Protein AF-A0A7X2ZBM2-F1 (afdb_monomer_lite)

InterPro domains:
  IPR003675 CAAX prenyl protease 2/Lysostaphin resistance protein A-like domain [PF02517] (209-298)

Foldseek 3Di:
DDDDWDWDPPDDDPDADFDDWDDDPPQWIWTDGPPQFKIFIARNVPRDTPTITGGGDPPVPVVCVVVVVVVVPPPPPPLPDQPDALVVLLVVLLVQLVVLVVVVVVVCVVVVNVVVCQAPLLVVLVCLQVSLVSLLVSSQVSCCPRVVAHLVLLFADDDPLLVVLLVVLLVLLQVLLQVLLVVCVVPCVVQAKDFQCVLVVPPVLVVSLVSSLNSQLSN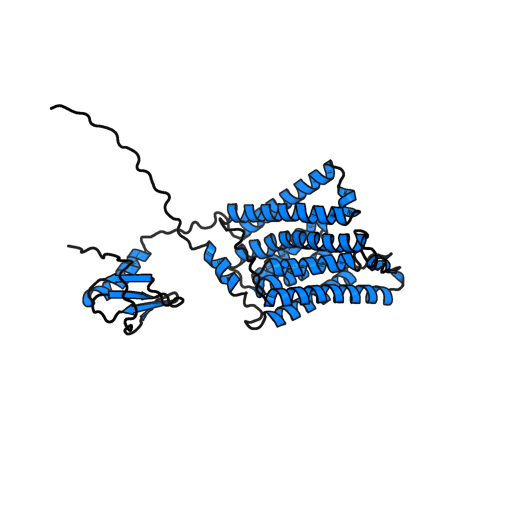LLSLCCSLSRRQCLSVVVDQLVVSLQVSLQVQLVSCCVPPNPDPLSSLLSSLLSNQLNQLCQQRVHSSSSSSSRSSNVSSNCQDEPCSHVNHRMYTPHDDDSVSVSVSSVSSSVVSLVSSCVSGCPVHSRHGDPSVVCSSPVSRDDDDDDPDDPDDDDDDDDDDDD

pLDDT: mean 78.88, std 23.7, range [28.03, 98.56]

Organism: NCBI:txid44253

Secondary structure (DSSP, 8-state):
--PPPPB-TT---TTPPP-S-EEETTTEEEEE-SSTTEEEEEETTTTEEEEEEE--GGGHHHHHHHHHHHHHHH--------SS-HHHHHHHHHHHHHHHHHHHHHHHHHTT-HHHHHH-HHHHHHHHHHHHHHHHHHHHHHHHHHS---GGGTT----HHHHHHHHHHHHHHHHHHHHHHHHHHHH-GGG-EEE-GGGGG-HHHHHHHHHHHHHHHHHHHHHHIIIIIIIHHHHTTS-HHHHHHHHHHHHHHTTHHHH-S-HHHHHHHHHHHHHHHHHHHHH--HHHHHHHHHHHHHHHHHHT-GGGS--SEEESSPPPHHHHHHHHHHHHHHHHHHHHHHHGGG-SSPPPHHHHHHHHHTT-PPPPPPP--PPPPP-------

Structure (mmCIF, N/CA/C/O backbone):
data_AF-A0A7X2ZBM2-F1
#
_entry.id   AF-A0A7X2ZBM2-F1
#
loop_
_atom_site.group_PDB
_atom_site.id
_atom_site.type_symbol
_atom_site.label_atom_id
_atom_site.label_alt_id
_atom_site.label_comp_id
_atom_site.label_asym_id
_atom_site.label_entity_id
_atom_site.label_seq_id
_atom_site.pdbx_PDB_ins_code
_atom_site.Cartn_x
_atom_site.Cartn_y
_atom_site.Cartn_z
_atom_site.occupancy
_atom_site.B_iso_or_equiv
_atom_site.auth_seq_id
_atom_site.auth_comp_id
_atom_site.auth_asym_id
_atom_site.auth_atom_id
_atom_site.pdbx_PDB_model_num
ATOM 1 N N . MET A 1 1 ? -42.590 14.919 53.624 1.00 29.39 1 MET A N 1
ATOM 2 C CA . MET A 1 1 ? -41.537 15.825 53.104 1.00 29.39 1 MET A CA 1
ATOM 3 C C . MET A 1 1 ? -40.358 15.016 52.558 1.00 29.39 1 MET A C 1
ATOM 5 O O . MET A 1 1 ? -39.587 14.473 53.340 1.00 29.39 1 MET A O 1
ATOM 9 N N . LYS A 1 2 ? -40.224 14.884 51.230 1.00 28.22 2 LYS A N 1
ATOM 10 C CA . LYS A 1 2 ? -39.046 14.269 50.588 1.00 28.22 2 LYS A CA 1
ATOM 11 C C . LYS A 1 2 ? -37.938 15.328 50.515 1.00 28.22 2 LYS A C 1
ATOM 13 O O . LYS A 1 2 ? -38.064 16.277 49.750 1.00 28.22 2 LYS A O 1
ATOM 18 N N . ARG A 1 3 ? -36.884 15.216 51.332 1.00 29.12 3 ARG A N 1
ATOM 19 C CA . ARG A 1 3 ? -35.696 16.080 51.197 1.00 29.12 3 ARG A CA 1
ATOM 20 C C . ARG A 1 3 ? -34.907 15.636 49.965 1.00 29.12 3 ARG A C 1
ATOM 22 O O . ARG A 1 3 ? -34.497 14.482 49.885 1.00 29.12 3 ARG A O 1
ATOM 29 N N . ALA A 1 4 ? -34.740 16.549 49.011 1.00 30.52 4 ALA A N 1
ATOM 30 C CA . ALA A 1 4 ? -33.960 16.339 47.800 1.00 30.52 4 ALA A CA 1
ATOM 31 C C . ALA A 1 4 ? -32.490 16.047 48.145 1.00 30.52 4 ALA A C 1
ATOM 33 O O . ALA A 1 4 ? -31.873 16.753 48.945 1.00 30.52 4 ALA A O 1
ATOM 34 N N . VAL A 1 5 ? -31.938 14.999 47.535 1.00 33.88 5 VAL A N 1
ATOM 35 C CA . VAL A 1 5 ? -30.508 14.679 47.590 1.00 33.88 5 VAL A CA 1
ATOM 36 C C . VAL A 1 5 ? -29.782 15.719 46.738 1.00 33.88 5 VAL A C 1
ATOM 38 O O . VAL A 1 5 ? -30.063 15.852 45.549 1.00 33.88 5 VAL A O 1
ATOM 41 N N . ARG A 1 6 ? -28.876 16.491 47.345 1.00 32.78 6 ARG A N 1
ATOM 42 C CA . ARG A 1 6 ? -28.097 17.524 46.650 1.00 32.78 6 ARG A CA 1
ATOM 43 C C . ARG A 1 6 ? -26.760 16.922 46.217 1.00 32.78 6 ARG A C 1
ATOM 45 O O . ARG A 1 6 ? -25.977 16.505 47.065 1.00 32.78 6 ARG A O 1
ATOM 52 N N . LEU A 1 7 ? -26.512 16.863 44.910 1.00 34.03 7 LEU A N 1
ATOM 53 C CA . LEU A 1 7 ? -25.198 16.530 44.355 1.00 34.03 7 LEU A CA 1
ATOM 54 C C . LEU A 1 7 ? -24.295 17.759 44.509 1.00 34.03 7 LEU A C 1
ATOM 56 O O . LEU A 1 7 ? -24.670 18.844 44.070 1.00 34.03 7 LEU A O 1
ATOM 60 N N . VAL A 1 8 ? -23.135 17.607 45.151 1.00 38.44 8 VAL A N 1
ATOM 61 C CA . VAL A 1 8 ? -22.155 18.693 45.317 1.00 38.44 8 VAL A CA 1
ATOM 62 C C . VAL A 1 8 ? -20.836 18.236 44.682 1.00 38.44 8 VAL A C 1
ATOM 64 O O . VAL A 1 8 ? -20.134 17.433 45.293 1.00 38.44 8 VAL A O 1
ATOM 67 N N . PRO A 1 9 ? -20.510 18.693 43.458 1.00 35.25 9 PRO A N 1
ATOM 68 C CA . PRO A 1 9 ? -19.330 18.238 42.714 1.00 35.25 9 PRO A CA 1
ATOM 69 C C . PRO A 1 9 ? -17.984 18.594 43.370 1.00 35.25 9 PRO A C 1
ATOM 71 O O . PRO A 1 9 ? -17.023 17.849 43.214 1.00 35.25 9 PRO A O 1
ATOM 74 N N . ASP A 1 10 ? -17.928 19.675 44.156 1.00 35.34 10 ASP A N 1
ATOM 75 C CA . ASP A 1 10 ? -16.655 20.323 44.524 1.00 35.34 10 ASP A CA 1
ATOM 76 C C . ASP A 1 10 ? -16.221 20.130 45.990 1.00 35.34 10 ASP A C 1
ATOM 78 O O . ASP A 1 10 ? -15.334 20.825 46.480 1.00 35.34 10 ASP A O 1
ATO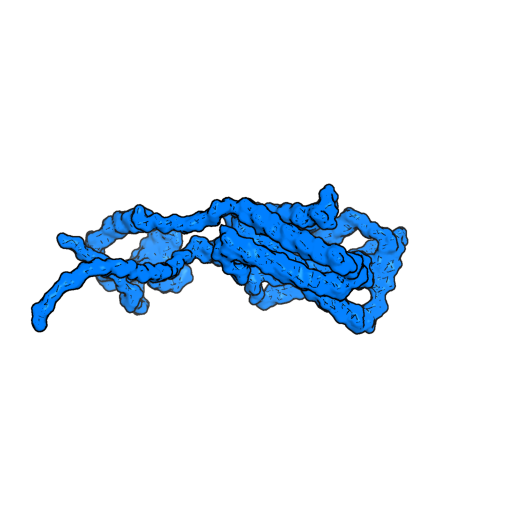M 82 N N . ARG A 1 11 ? -16.836 19.202 46.736 1.00 37.59 11 ARG A N 1
ATOM 83 C CA . ARG A 1 11 ? -16.531 18.978 48.167 1.00 37.59 11 ARG A CA 1
ATOM 84 C C . ARG A 1 11 ? -16.133 17.544 48.487 1.00 37.59 11 ARG A C 1
ATOM 86 O O . ARG A 1 11 ? -16.672 16.945 49.414 1.00 37.59 11 ARG A O 1
ATOM 93 N N . CYS A 1 12 ? -15.195 16.986 47.736 1.00 40.66 12 CYS A N 1
ATOM 94 C CA . CYS A 1 12 ? -14.577 15.734 48.146 1.00 40.66 12 CYS A CA 1
ATOM 95 C C . CYS A 1 12 ? -13.250 16.046 48.867 1.00 40.66 12 CYS A C 1
ATOM 97 O O . CYS A 1 12 ? -12.320 16.522 48.214 1.00 40.66 12 CYS A O 1
ATOM 99 N N . PRO A 1 13 ? -13.158 15.868 50.203 1.00 41.06 13 PRO A N 1
ATOM 100 C CA . PRO A 1 13 ? -11.934 16.159 50.940 1.00 41.06 13 PRO A CA 1
ATOM 101 C C . PRO A 1 13 ? -10.815 15.227 50.470 1.00 41.06 13 PRO A C 1
ATOM 103 O O . PRO A 1 13 ? -10.999 14.014 50.353 1.00 41.06 13 PRO A O 1
ATOM 106 N N . ALA A 1 14 ? -9.653 15.803 50.169 1.00 39.19 14 ALA A N 1
ATOM 107 C CA . ALA A 1 14 ? -8.474 15.033 49.812 1.00 39.19 14 ALA A CA 1
ATOM 108 C C . ALA A 1 14 ? -8.059 14.132 50.991 1.00 39.19 14 ALA A C 1
ATOM 110 O O . ALA A 1 14 ? -7.967 14.592 52.126 1.00 39.19 14 ALA A O 1
ATOM 111 N N . ALA A 1 15 ? -7.798 12.856 50.694 1.00 42.81 15 ALA A N 1
ATOM 112 C CA . ALA A 1 15 ? -7.102 11.900 51.559 1.00 42.81 15 ALA A CA 1
ATOM 113 C C . ALA A 1 15 ? -7.773 11.523 52.903 1.00 42.81 15 ALA A C 1
ATOM 115 O O . ALA A 1 15 ? -7.130 11.552 53.948 1.00 42.81 15 ALA A O 1
ATOM 116 N N . THR A 1 16 ? -9.031 11.066 52.893 1.00 44.09 16 THR A N 1
ATOM 117 C CA . THR A 1 16 ? -9.573 10.278 54.025 1.00 44.09 16 THR A CA 1
ATOM 118 C C . THR A 1 16 ? -9.452 8.773 53.744 1.00 44.09 16 THR A C 1
ATOM 120 O O . THR A 1 16 ? -9.814 8.339 52.647 1.00 44.09 16 THR A O 1
ATOM 123 N N . PRO A 1 17 ? -8.960 7.949 54.694 1.00 44.31 17 PRO A N 1
ATOM 124 C CA . PRO A 1 17 ? -8.874 6.503 54.510 1.00 44.31 17 PRO A CA 1
ATOM 125 C C . PRO A 1 17 ? -10.279 5.919 54.347 1.00 44.31 17 PRO A C 1
ATOM 127 O O . PRO A 1 17 ? -11.184 6.195 55.136 1.00 44.31 17 PRO A O 1
ATOM 130 N N . CYS A 1 18 ? -10.466 5.143 53.284 1.00 46.56 18 CYS A N 1
ATOM 131 C CA . CYS A 1 18 ? -11.745 4.531 52.970 1.00 46.56 18 CYS A CA 1
ATOM 132 C C . CYS A 1 18 ? -12.031 3.329 53.886 1.00 46.56 18 CYS A C 1
ATOM 134 O O . CYS A 1 18 ? -11.128 2.554 54.200 1.00 46.56 18 CYS A O 1
ATOM 136 N N . GLY A 1 19 ? -13.291 3.169 54.311 1.00 51.75 19 GLY A N 1
ATOM 137 C CA . GLY A 1 19 ? -13.749 1.972 55.024 1.00 51.75 19 GLY A CA 1
ATOM 138 C C . GLY A 1 19 ? -13.810 0.723 54.129 1.00 51.75 19 GLY A C 1
ATOM 139 O O . GLY A 1 19 ? -13.293 0.709 53.015 1.00 51.75 19 GLY A O 1
ATOM 140 N N . LYS A 1 20 ? -14.480 -0.345 54.596 1.00 44.84 20 LYS A N 1
ATOM 141 C CA . LYS A 1 20 ? -14.673 -1.584 53.812 1.00 44.84 20 LYS A CA 1
ATOM 142 C C . LYS A 1 20 ? -15.251 -1.271 52.423 1.00 44.84 20 LYS A C 1
ATOM 144 O O . LYS A 1 20 ? -16.373 -0.776 52.310 1.00 44.84 20 LYS A O 1
ATOM 149 N N . MET A 1 21 ? -14.480 -1.585 51.385 1.00 49.50 21 MET A N 1
ATOM 150 C CA . MET A 1 21 ? -14.864 -1.386 49.991 1.00 49.50 21 MET A CA 1
ATOM 151 C C . MET A 1 21 ? -15.902 -2.428 49.571 1.00 49.50 21 MET A C 1
ATOM 153 O O . MET A 1 21 ? -15.758 -3.611 49.873 1.00 49.50 21 MET A O 1
ATOM 157 N N . THR A 1 22 ? -16.943 -1.993 48.860 1.00 49.09 22 THR A N 1
ATOM 158 C CA . THR A 1 22 ? -17.925 -2.897 48.239 1.00 49.09 22 THR A CA 1
ATOM 159 C C . THR A 1 22 ? -17.781 -2.814 46.724 1.00 49.09 22 THR A C 1
ATOM 161 O O . THR A 1 22 ? -17.825 -1.717 46.161 1.00 49.09 22 THR A O 1
ATOM 164 N N . ALA A 1 23 ? -17.577 -3.955 46.066 1.00 41.62 23 ALA A N 1
ATOM 165 C CA . ALA A 1 23 ? -17.473 -4.020 44.613 1.00 41.62 23 ALA A CA 1
ATOM 166 C C . ALA A 1 23 ? -18.833 -3.743 43.956 1.00 41.62 23 ALA A C 1
ATOM 168 O O . ALA A 1 23 ? -19.859 -4.264 44.390 1.00 41.62 23 ALA A O 1
ATOM 169 N N . LEU A 1 24 ? -18.827 -2.915 42.912 1.00 50.09 24 LEU A N 1
ATOM 170 C CA . LEU A 1 24 ? -19.941 -2.735 41.987 1.00 50.09 24 LEU A CA 1
ATOM 171 C C . LEU A 1 2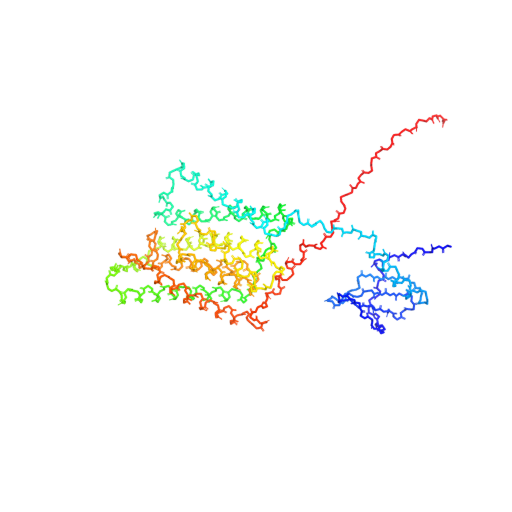4 ? -19.567 -3.327 40.625 1.00 50.09 24 LEU A C 1
ATOM 173 O O . LEU A 1 24 ? -18.395 -3.320 40.235 1.00 50.09 24 LEU A O 1
ATOM 177 N N . ASP A 1 25 ? -20.575 -3.771 39.878 1.00 39.69 25 ASP A N 1
ATOM 178 C CA . ASP A 1 25 ? -20.392 -4.237 38.504 1.00 39.69 25 ASP A CA 1
ATOM 179 C C . ASP A 1 25 ? -19.742 -3.165 37.615 1.00 39.69 25 ASP A C 1
ATOM 181 O O . ASP A 1 25 ? -20.005 -1.963 37.731 1.00 39.69 25 ASP A O 1
ATOM 185 N N . GLY A 1 26 ? -18.871 -3.613 36.707 1.00 43.84 26 GLY A N 1
ATOM 186 C CA . GLY A 1 26 ? -18.187 -2.741 35.747 1.00 43.84 26 GLY A CA 1
ATOM 187 C C . GLY A 1 26 ? -16.947 -2.019 36.287 1.00 43.84 26 GLY A C 1
ATOM 188 O O . GLY A 1 26 ? -16.592 -0.959 35.770 1.00 43.84 26 GLY A O 1
ATOM 189 N N . GLY A 1 27 ? -16.285 -2.565 37.313 1.00 40.38 27 GLY A N 1
ATOM 190 C CA . GLY A 1 27 ? -14.998 -2.051 37.792 1.00 40.38 27 GLY A CA 1
ATOM 191 C C . GLY A 1 27 ? -15.117 -0.724 38.541 1.00 40.38 27 GLY A C 1
ATOM 192 O O . GLY A 1 27 ? -14.295 0.170 38.353 1.00 40.38 27 GLY A O 1
ATOM 193 N N . ARG A 1 28 ? -16.133 -0.567 39.397 1.00 42.53 28 ARG A N 1
ATOM 194 C CA . ARG A 1 28 ? -16.256 0.578 40.317 1.00 42.53 28 ARG A CA 1
ATOM 195 C C . ARG A 1 28 ? -16.279 0.077 41.757 1.00 42.53 28 ARG A C 1
ATOM 197 O O . ARG A 1 28 ? -16.843 -0.978 42.031 1.00 42.53 28 ARG A O 1
ATOM 204 N N . LEU A 1 29 ? -15.682 0.831 42.678 1.00 47.88 29 LEU A N 1
ATOM 205 C CA . LEU A 1 29 ? -15.746 0.530 44.110 1.00 47.88 29 LEU A CA 1
ATOM 206 C C . LEU A 1 29 ? -16.552 1.607 44.827 1.00 47.88 29 LEU A C 1
ATOM 208 O O . LEU A 1 29 ? -16.338 2.809 44.645 1.00 47.88 29 LEU A O 1
ATOM 212 N N . LEU A 1 30 ? -17.483 1.153 45.661 1.00 49.44 30 LEU A N 1
ATOM 213 C CA . LEU A 1 30 ? -18.150 1.993 46.641 1.00 49.44 30 LEU A CA 1
ATOM 214 C C . LEU A 1 30 ? -17.226 2.152 47.842 1.00 49.44 30 LEU A C 1
ATOM 216 O O . LEU A 1 30 ? -16.887 1.168 48.506 1.00 49.44 30 LEU A O 1
ATOM 220 N N . CYS A 1 31 ? -16.842 3.398 48.108 1.00 51.06 31 CYS A N 1
ATOM 221 C CA . CYS A 1 31 ? -15.990 3.755 49.225 1.00 51.06 31 CYS A CA 1
ATOM 222 C C . CYS A 1 31 ? -16.775 4.608 50.225 1.00 51.06 31 CYS A C 1
ATOM 224 O O . CYS A 1 31 ? -17.009 5.798 49.976 1.00 51.06 31 CYS A O 1
ATOM 226 N N . PRO A 1 32 ? -17.219 4.031 51.353 1.00 52.66 32 PRO A N 1
ATOM 227 C CA . PRO A 1 32 ? -17.739 4.834 52.445 1.00 52.66 32 PRO A CA 1
ATOM 228 C C . PRO A 1 32 ? -16.570 5.611 53.063 1.00 52.66 32 PRO A C 1
ATOM 230 O O . PRO A 1 32 ? -15.613 5.008 53.562 1.00 52.66 32 PRO A O 1
ATOM 233 N N . LEU A 1 33 ? -16.632 6.944 53.006 1.00 52.09 33 LEU A N 1
ATOM 234 C CA . LEU A 1 33 ? -15.675 7.786 53.717 1.00 52.09 33 LEU A CA 1
ATOM 235 C C . LEU A 1 33 ? -15.907 7.650 55.231 1.00 52.09 33 LEU A C 1
ATOM 237 O O . LEU A 1 33 ? -16.990 7.283 55.696 1.00 52.09 33 LEU A O 1
ATOM 241 N N . THR A 1 34 ? -14.853 7.882 56.009 1.00 45.16 34 THR A N 1
ATOM 242 C CA . THR A 1 34 ? -14.864 7.752 57.474 1.00 45.16 34 THR A CA 1
ATOM 243 C C . THR A 1 34 ? -15.667 8.851 58.166 1.00 45.16 34 THR A C 1
ATOM 245 O O . THR A 1 34 ? -16.156 8.628 59.279 1.00 45.16 34 THR A O 1
ATOM 248 N N . ASP A 1 35 ? -15.897 9.993 57.506 1.00 49.16 35 ASP A N 1
ATOM 249 C CA . ASP A 1 35 ? -16.912 10.933 57.969 1.00 49.16 35 ASP A CA 1
ATOM 250 C C . ASP A 1 35 ? -18.292 10.262 57.867 1.00 49.16 35 ASP A C 1
ATOM 252 O O . ASP A 1 35 ? -18.656 9.628 56.880 1.00 49.16 35 ASP A O 1
ATOM 256 N N . ARG A 1 36 ? -19.075 10.296 58.946 1.00 49.41 36 ARG A N 1
ATOM 257 C CA . ARG A 1 36 ? -20.323 9.519 59.050 1.00 49.41 36 ARG A CA 1
ATOM 258 C C . ARG A 1 36 ? -21.453 10.036 58.131 1.00 49.41 36 ARG A C 1
ATOM 260 O O . ARG A 1 36 ? -22.615 9.716 58.388 1.00 49.41 36 ARG A O 1
ATOM 267 N N . ARG A 1 37 ? -21.163 10.870 57.121 1.00 48.75 37 ARG A N 1
ATOM 268 C CA . ARG A 1 37 ? -22.165 11.630 56.354 1.00 48.75 37 ARG A CA 1
ATOM 269 C C . ARG A 1 37 ? -21.981 11.598 54.835 1.00 48.75 37 ARG A C 1
ATOM 271 O O . ARG A 1 37 ? -22.890 12.065 54.147 1.00 48.75 37 ARG A O 1
ATOM 278 N N . SER A 1 38 ? -20.894 11.038 54.305 1.00 51.06 38 SER A N 1
ATOM 279 C CA . SER A 1 38 ? -20.628 11.015 52.863 1.00 51.06 38 SER A CA 1
ATOM 280 C C . SER A 1 38 ? -20.263 9.628 52.320 1.00 51.06 38 SER A C 1
ATOM 282 O O . SER A 1 38 ? -19.593 8.821 52.965 1.00 51.06 38 SER A O 1
ATOM 284 N N . VAL A 1 39 ? -20.728 9.338 51.103 1.00 55.34 39 VAL A N 1
ATOM 285 C CA . VAL A 1 39 ? -20.342 8.148 50.332 1.00 55.34 39 VAL A CA 1
ATOM 286 C C . VAL A 1 39 ? -19.829 8.601 48.974 1.00 55.34 39 VAL A C 1
ATOM 288 O O . VAL A 1 39 ? -20.510 9.354 48.272 1.00 55.34 39 VAL A O 1
ATOM 291 N N . CYS A 1 40 ? -18.644 8.122 48.598 1.00 55.06 40 CYS A N 1
ATOM 292 C CA . CYS A 1 40 ? -17.999 8.479 47.341 1.00 55.06 40 CYS A CA 1
ATOM 293 C C . CYS A 1 40 ? -17.888 7.261 46.431 1.00 55.06 40 CYS A C 1
ATOM 295 O O . CYS A 1 40 ? -17.499 6.169 46.855 1.00 55.06 40 CYS A O 1
ATOM 297 N N . ILE A 1 41 ? -18.221 7.456 45.157 1.00 57.03 41 ILE A N 1
ATOM 298 C CA . ILE A 1 41 ? -17.986 6.456 44.118 1.00 57.03 41 ILE A CA 1
ATOM 299 C C . ILE A 1 41 ? -16.606 6.737 43.533 1.00 57.03 41 ILE A C 1
ATOM 301 O O . ILE A 1 41 ? -16.365 7.812 42.972 1.00 57.03 41 ILE A O 1
ATOM 305 N N . LEU A 1 42 ? -15.695 5.780 43.695 1.00 50.09 42 LEU A N 1
ATOM 306 C CA . LEU A 1 42 ? -14.335 5.863 43.182 1.00 50.09 42 LEU A CA 1
ATOM 307 C C . LEU A 1 42 ? -14.229 5.112 41.856 1.00 50.09 42 LEU A C 1
ATOM 309 O O . LEU A 1 42 ? -14.723 3.991 41.700 1.00 50.09 42 LEU A O 1
ATOM 313 N N . ASN A 1 43 ? -13.561 5.746 40.895 1.00 47.25 43 ASN A N 1
ATOM 314 C CA . ASN A 1 43 ? -13.167 5.086 39.662 1.00 47.25 43 ASN A CA 1
ATOM 315 C C . ASN A 1 43 ? -11.858 4.322 39.909 1.00 47.25 43 ASN A C 1
ATOM 317 O O . ASN A 1 43 ? -10.829 4.934 40.200 1.00 47.25 43 ASN A O 1
ATOM 321 N N . LEU A 1 44 ? -11.908 2.995 39.776 1.00 41.38 44 LEU A N 1
ATOM 322 C CA . LEU A 1 44 ? -10.791 2.081 40.038 1.00 41.38 44 LEU A CA 1
ATOM 323 C C . LEU A 1 44 ? -9.549 2.358 39.180 1.00 41.38 44 LEU A C 1
ATOM 325 O O . LEU A 1 44 ? -8.442 2.065 39.612 1.00 41.38 44 LEU A O 1
ATOM 329 N N . LEU A 1 45 ? -9.716 2.930 37.985 1.00 37.75 45 LEU A N 1
ATOM 330 C CA . LEU A 1 45 ? -8.603 3.165 37.059 1.00 37.75 45 LEU A CA 1
ATOM 331 C C . LEU A 1 45 ? -7.854 4.471 37.330 1.00 37.75 45 LEU A C 1
ATOM 333 O O . LEU A 1 45 ? -6.696 4.605 36.950 1.00 37.75 45 LEU A O 1
ATOM 337 N N . THR A 1 46 ? -8.509 5.455 37.945 1.00 47.97 46 THR A N 1
ATOM 338 C CA . THR A 1 46 ? -7.935 6.799 38.133 1.00 47.97 46 THR A CA 1
ATOM 339 C C . THR A 1 46 ? -7.749 7.176 39.594 1.00 47.97 46 THR A C 1
ATOM 341 O O . THR A 1 46 ? -7.129 8.199 39.874 1.00 47.97 46 THR A O 1
ATOM 344 N N . ASN A 1 47 ? -8.305 6.384 40.515 1.00 47.50 47 ASN A N 1
ATOM 345 C CA . ASN A 1 47 ? -8.368 6.662 41.947 1.00 47.50 47 ASN A CA 1
ATOM 346 C C . ASN A 1 47 ? -8.940 8.060 42.273 1.00 47.50 47 ASN A C 1
ATOM 348 O O . ASN A 1 47 ? -8.630 8.652 43.305 1.00 47.50 47 ASN A O 1
ATOM 352 N N . ARG A 1 48 ? -9.768 8.613 41.370 1.00 43.62 48 ARG A N 1
ATOM 353 C CA . ARG A 1 48 ? -10.437 9.911 41.539 1.00 43.62 48 ARG A CA 1
ATOM 354 C C . ARG A 1 48 ? -11.919 9.718 41.876 1.00 43.62 48 ARG A C 1
ATOM 356 O O . ARG A 1 48 ? -12.575 8.872 41.250 1.00 43.62 48 ARG A O 1
ATOM 363 N N . PRO A 1 49 ? -12.469 10.487 42.834 1.00 48.28 49 PRO A N 1
ATOM 364 C CA . PRO A 1 49 ? -13.892 10.451 43.140 1.00 48.28 49 PRO A CA 1
ATOM 365 C C . PRO A 1 49 ? -14.674 10.961 41.927 1.00 48.28 49 PRO A C 1
ATOM 367 O O . PRO A 1 49 ? -14.362 12.011 41.373 1.00 48.28 49 PRO A O 1
ATOM 370 N N . THR A 1 50 ? -15.662 10.189 41.479 1.00 48.06 50 THR A N 1
ATOM 371 C CA . THR A 1 50 ? -16.504 10.568 40.331 1.00 48.06 50 THR A CA 1
ATOM 372 C C . THR A 1 50 ? -17.776 11.275 40.781 1.00 48.06 50 THR A C 1
ATOM 374 O O . THR A 1 50 ? -18.241 12.173 40.088 1.00 48.06 50 THR A O 1
ATOM 377 N N . VAL A 1 51 ? -18.325 10.893 41.940 1.00 50.38 51 VAL A N 1
ATOM 378 C CA . VAL A 1 51 ? -19.510 11.505 42.559 1.00 50.38 51 VAL A CA 1
ATOM 379 C C . VAL A 1 51 ? -19.441 11.303 44.077 1.00 50.38 51 VAL A C 1
ATOM 381 O O . VAL A 1 51 ? -19.162 10.191 44.531 1.00 50.38 51 VAL A O 1
ATOM 384 N N . CYS A 1 52 ? -19.729 12.354 44.849 1.00 47.41 52 CYS A N 1
ATOM 385 C CA . CYS A 1 52 ? -19.808 12.326 46.314 1.00 47.41 52 CYS A CA 1
ATOM 386 C C . CYS A 1 52 ? -21.262 12.655 46.716 1.00 47.41 52 CYS A C 1
ATOM 388 O O . CYS A 1 52 ? -21.811 13.669 46.279 1.00 47.41 52 CYS A O 1
ATOM 390 N N . ILE A 1 53 ? -21.922 11.781 47.486 1.00 54.44 53 ILE A N 1
ATOM 391 C CA . ILE A 1 53 ? -23.324 11.954 47.909 1.00 54.44 53 ILE A CA 1
ATOM 392 C C . ILE A 1 53 ? -23.379 12.108 49.430 1.00 54.44 53 ILE A C 1
ATOM 394 O O . ILE A 1 53 ? -22.775 11.325 50.163 1.00 54.44 53 ILE A O 1
ATOM 398 N N . TRP A 1 54 ? -24.110 13.122 49.900 1.00 44.78 54 TRP A N 1
ATOM 399 C CA . TRP A 1 54 ? -24.209 13.489 51.314 1.00 44.78 54 TRP A CA 1
ATOM 400 C C . TRP A 1 54 ? -25.547 13.012 51.910 1.00 44.78 54 TRP A C 1
ATOM 402 O O . TRP A 1 54 ? -26.612 13.423 51.444 1.00 44.78 54 TRP A O 1
ATOM 412 N N . GLY A 1 55 ? -25.516 12.139 52.925 1.00 48.44 55 GLY A N 1
ATOM 413 C CA . GLY A 1 55 ? -26.717 11.578 53.563 1.00 48.44 55 GLY A CA 1
ATOM 414 C C . GLY A 1 55 ? -26.420 10.487 54.607 1.00 48.44 55 GLY A C 1
ATOM 415 O O . GLY A 1 55 ? -25.578 9.626 54.389 1.00 48.44 55 GLY A O 1
ATOM 416 N N . GLY A 1 56 ? -27.098 10.532 55.764 1.00 43.59 56 GLY A N 1
ATOM 417 C CA . GLY A 1 56 ? -26.831 9.667 56.929 1.00 43.59 56 GLY A CA 1
ATOM 418 C C . GLY A 1 56 ? -27.053 8.159 56.703 1.00 43.59 56 GLY A C 1
ATOM 419 O O . GLY A 1 56 ? -27.978 7.757 55.996 1.00 43.59 56 GLY A O 1
ATOM 420 N N . LYS A 1 57 ? -26.205 7.340 57.350 1.00 44.31 57 LYS A N 1
ATOM 421 C CA . LYS A 1 57 ? -25.976 5.898 57.100 1.00 44.31 57 LYS A CA 1
ATOM 422 C C . LYS A 1 57 ? -27.220 4.992 57.072 1.00 44.31 57 LYS A C 1
ATOM 424 O O . LYS A 1 57 ? -27.286 4.107 56.220 1.00 44.31 57 LYS A O 1
ATOM 429 N N . ASP A 1 58 ? -28.226 5.214 57.914 1.00 43.69 58 ASP A N 1
ATOM 430 C CA . ASP A 1 58 ? -29.172 4.126 58.237 1.00 43.69 58 ASP A CA 1
ATOM 431 C C . ASP A 1 58 ? -30.382 4.001 57.296 1.00 43.69 58 ASP A C 1
ATOM 433 O O . ASP A 1 58 ? -31.042 2.965 57.255 1.00 43.69 58 ASP A O 1
ATOM 437 N N . LYS A 1 59 ? -30.651 5.011 56.457 1.00 40.97 59 LYS A N 1
ATOM 438 C CA . LYS A 1 59 ? -31.682 4.937 55.395 1.00 40.97 59 LYS A CA 1
ATOM 439 C C . LYS A 1 59 ? -31.097 4.823 53.981 1.00 40.97 59 LYS A C 1
ATOM 441 O O . LYS A 1 59 ? -31.843 4.703 53.011 1.00 40.97 59 LYS A O 1
ATOM 446 N N . PHE A 1 60 ? -29.770 4.852 53.851 1.00 43.59 60 PHE A N 1
ATOM 447 C CA . PHE A 1 60 ? -29.090 5.100 52.578 1.00 43.59 60 PHE A CA 1
ATOM 448 C C . PHE A 1 60 ? -28.798 3.818 51.779 1.00 43.59 60 PHE A C 1
ATOM 450 O O . PHE A 1 60 ? -28.962 3.804 50.562 1.00 43.59 60 PHE A O 1
ATOM 457 N N . VAL A 1 61 ? -28.479 2.704 52.450 1.00 43.88 61 VAL A N 1
ATOM 458 C CA . VAL A 1 61 ? -28.111 1.436 51.782 1.00 43.88 61 VAL A CA 1
ATOM 459 C C . VAL A 1 61 ? -29.305 0.776 51.071 1.00 43.88 61 VAL A C 1
ATOM 461 O O . VAL A 1 61 ? -29.160 0.296 49.949 1.00 43.88 61 VAL A O 1
ATOM 464 N N . ARG A 1 62 ? -30.515 0.822 51.653 1.00 41.06 62 ARG A N 1
ATOM 465 C CA . ARG A 1 62 ? -31.740 0.319 50.988 1.00 41.06 62 ARG A CA 1
ATOM 466 C C . ARG A 1 62 ? -32.260 1.260 49.898 1.00 41.06 62 ARG A C 1
ATOM 468 O O . ARG A 1 62 ? -32.795 0.793 48.898 1.00 41.06 62 ARG A O 1
ATOM 475 N N . SER A 1 63 ? -32.065 2.568 50.066 1.00 43.22 63 SER A N 1
ATOM 476 C CA . SER A 1 63 ? -32.492 3.573 49.089 1.00 43.22 63 SER A CA 1
ATOM 477 C C . SER A 1 63 ? -31.599 3.585 47.850 1.00 43.22 63 SER A C 1
ATOM 479 O O . SER A 1 63 ? -32.119 3.724 46.759 1.00 43.22 63 SER A O 1
ATOM 481 N N . ILE A 1 64 ? -30.286 3.346 47.960 1.00 45.25 64 ILE A N 1
ATOM 482 C CA . ILE A 1 64 ? -29.387 3.289 46.793 1.00 45.25 64 ILE A CA 1
ATOM 483 C C . ILE A 1 64 ? -29.671 2.075 45.907 1.00 45.25 64 ILE A C 1
ATOM 485 O O . ILE A 1 64 ? -29.679 2.219 44.691 1.00 45.25 64 ILE A O 1
ATOM 489 N N . GLY A 1 65 ? -29.962 0.901 46.475 1.00 42.03 65 GLY A N 1
ATOM 490 C CA . GLY A 1 65 ? -30.335 -0.272 45.672 1.00 42.03 65 GLY A CA 1
ATOM 491 C C . GLY A 1 65 ? -31.626 -0.070 44.863 1.00 42.03 65 GLY A C 1
ATOM 492 O O . GLY A 1 65 ? -31.760 -0.628 43.773 1.00 42.03 65 GLY A O 1
ATOM 493 N N . GLY A 1 66 ? -32.552 0.752 45.377 1.00 36.84 66 GLY A N 1
ATOM 494 C CA . GLY A 1 66 ? -33.790 1.154 44.697 1.00 36.84 66 GLY A CA 1
ATOM 495 C C . GLY A 1 66 ? -33.625 2.367 43.774 1.00 36.84 66 GLY A C 1
ATOM 496 O O . GLY A 1 66 ? -34.108 2.351 42.650 1.00 36.84 66 GLY A O 1
ATOM 497 N N . ALA A 1 67 ? -32.871 3.383 44.192 1.00 39.78 67 ALA A N 1
ATOM 498 C CA . ALA A 1 67 ? -32.632 4.618 43.451 1.00 39.78 67 ALA A CA 1
ATOM 499 C C . ALA A 1 67 ? -31.633 4.425 42.305 1.00 39.78 67 ALA A C 1
ATOM 501 O O . ALA A 1 67 ? -31.780 5.073 41.278 1.00 39.78 67 ALA A O 1
ATOM 502 N N . LEU A 1 68 ? -30.656 3.515 42.422 1.00 41.06 68 LEU A N 1
ATOM 503 C CA . LEU A 1 68 ? -29.829 3.091 41.286 1.00 41.06 68 LEU A CA 1
ATOM 504 C C . LEU A 1 68 ? -30.635 2.251 40.296 1.00 41.06 68 LEU A C 1
ATOM 506 O O . LEU A 1 68 ? -30.369 2.362 39.106 1.00 41.06 68 LEU A O 1
ATOM 510 N N . ARG A 1 69 ? -31.642 1.480 40.744 1.00 38.09 69 ARG A N 1
ATOM 511 C CA . ARG A 1 69 ? -32.602 0.814 39.843 1.00 38.09 69 ARG A CA 1
ATOM 512 C C . ARG A 1 69 ? -33.518 1.816 39.141 1.00 38.09 69 ARG A C 1
ATOM 514 O O . ARG A 1 69 ? -33.708 1.685 37.940 1.00 38.09 69 ARG A O 1
ATOM 521 N N . GLU A 1 70 ? -34.020 2.837 39.836 1.00 33.88 70 GLU A N 1
ATOM 522 C CA . GLU A 1 70 ? -34.840 3.900 39.228 1.00 33.88 70 GLU A CA 1
ATOM 523 C C . GLU A 1 70 ? -34.030 4.844 38.321 1.00 33.88 70 GLU A C 1
ATOM 525 O O . GLU A 1 70 ? -34.513 5.233 37.258 1.00 33.88 70 GLU A O 1
ATOM 530 N N . LEU A 1 71 ? -32.780 5.168 38.673 1.00 36.16 71 LEU A N 1
ATOM 531 C CA . LEU A 1 71 ? -31.865 5.926 37.807 1.00 36.16 71 LEU A CA 1
ATOM 532 C C . LEU A 1 71 ? -31.403 5.097 36.601 1.00 36.16 71 LEU A C 1
ATOM 534 O O . LEU A 1 71 ? -31.173 5.673 35.539 1.00 36.16 71 LEU A O 1
ATOM 538 N N . HIS A 1 72 ? -31.347 3.765 36.718 1.00 35.88 72 HIS A N 1
ATOM 539 C CA . HIS A 1 72 ? -31.162 2.880 35.565 1.00 35.88 72 HIS A CA 1
ATOM 540 C C . HIS A 1 72 ? -32.388 2.791 34.645 1.00 35.88 72 HIS A C 1
ATOM 542 O O . HIS A 1 72 ? -32.232 2.319 33.522 1.00 35.88 72 HIS A O 1
ATOM 548 N N . PHE A 1 73 ? -33.575 3.248 35.070 1.00 34.84 73 PHE A N 1
ATOM 549 C CA . PHE A 1 73 ? -34.825 3.051 34.322 1.00 34.84 73 PHE A CA 1
ATOM 550 C C . PHE A 1 73 ? -35.469 4.319 33.745 1.00 34.84 73 PHE A C 1
ATOM 552 O O . PHE A 1 73 ? -36.426 4.207 32.985 1.00 34.84 73 PHE A O 1
ATOM 559 N N . LYS A 1 74 ? -34.978 5.526 34.060 1.00 28.03 74 LYS A N 1
ATOM 560 C CA . LYS A 1 74 ? -35.551 6.781 33.515 1.00 28.03 74 LYS A CA 1
ATOM 561 C C . LYS A 1 74 ? -34.590 7.680 32.747 1.00 28.03 74 LYS A C 1
ATOM 563 O O . LYS A 1 74 ? -35.000 8.720 32.241 1.00 28.03 74 LYS A O 1
ATOM 568 N N . GLY A 1 75 ? -33.338 7.268 32.594 1.00 30.41 75 GLY A N 1
ATOM 569 C CA . GLY A 1 75 ? -32.466 7.803 31.560 1.00 30.41 75 GLY A CA 1
ATOM 570 C C . GLY A 1 75 ? -32.457 6.852 30.376 1.00 30.41 75 GLY A C 1
ATOM 571 O O . GLY A 1 75 ? -31.509 6.083 30.248 1.00 30.41 75 GLY A O 1
ATOM 572 N N . GLU A 1 76 ? -33.471 6.900 29.505 1.00 31.08 76 GLU A N 1
ATOM 573 C CA . GLU A 1 76 ? -33.326 6.379 28.140 1.00 31.08 76 GLU A CA 1
ATOM 574 C C . GLU A 1 76 ? -32.291 7.239 27.400 1.00 31.08 76 GLU A C 1
ATOM 576 O O . GLU A 1 76 ? -32.593 8.029 26.508 1.00 31.08 76 GLU A O 1
ATOM 581 N N . TYR A 1 77 ? -31.022 7.095 27.768 1.00 34.44 77 TYR A N 1
ATOM 582 C CA . TYR A 1 77 ? -29.950 7.393 26.851 1.00 34.44 77 TYR A CA 1
ATOM 583 C C . TYR A 1 77 ? -29.953 6.235 25.864 1.00 34.44 77 TYR A C 1
ATOM 585 O O . TYR A 1 77 ? -29.291 5.225 26.076 1.00 34.44 77 TYR A O 1
ATOM 593 N N . LYS A 1 78 ? -30.748 6.351 24.796 1.00 29.53 78 LYS A N 1
ATOM 594 C CA . LYS A 1 78 ? -30.454 5.611 23.574 1.00 29.53 78 LYS A CA 1
ATOM 595 C C . LYS A 1 78 ? -29.165 6.237 23.046 1.00 29.53 78 LYS A C 1
ATOM 597 O O . LYS A 1 78 ? -29.247 7.336 22.488 1.00 29.53 78 LYS A O 1
ATOM 602 N N . PRO A 1 79 ? -27.968 5.625 23.204 1.00 38.12 79 PRO A N 1
ATOM 603 C CA . PRO A 1 79 ? -26.887 5.981 22.301 1.00 38.12 79 PRO A CA 1
ATOM 604 C C . PRO A 1 79 ? -27.502 5.822 20.916 1.00 38.12 79 PRO A C 1
ATOM 606 O O . PRO A 1 79 ? -28.051 4.758 20.632 1.00 38.12 79 PRO A O 1
ATOM 609 N N . MET A 1 80 ? -27.544 6.890 20.114 1.00 38.34 80 MET A N 1
ATOM 610 C CA . MET A 1 80 ? -28.031 6.776 18.743 1.00 38.34 80 MET A CA 1
ATOM 611 C C . MET A 1 80 ? -27.201 5.672 18.104 1.00 38.34 80 MET A C 1
ATOM 613 O O . MET A 1 80 ? -26.023 5.872 17.800 1.00 38.34 80 MET A O 1
ATOM 617 N N . SER A 1 81 ? -27.795 4.486 17.983 1.00 51.66 81 SER A N 1
ATOM 618 C CA . SER A 1 81 ? -27.181 3.377 17.290 1.00 51.66 81 SER A CA 1
ATOM 619 C C . SER A 1 81 ? -26.860 3.905 15.899 1.00 51.66 81 SER A C 1
ATOM 621 O O . SER A 1 81 ? -27.702 4.607 15.324 1.00 51.66 81 SER A O 1
ATOM 623 N N . PRO A 1 82 ? -25.659 3.637 15.366 1.00 60.59 82 PRO A N 1
ATOM 624 C CA . PRO A 1 82 ? -25.350 4.005 13.997 1.00 60.59 82 PRO A CA 1
ATOM 625 C C . PRO A 1 82 ? -26.517 3.612 13.092 1.00 60.59 82 PRO A C 1
ATOM 627 O O . PRO A 1 82 ? -27.059 2.517 13.241 1.00 60.59 82 PRO A O 1
ATOM 630 N N . ARG A 1 83 ? -26.934 4.524 12.204 1.00 66.88 83 ARG A N 1
ATOM 631 C CA . ARG A 1 83 ? -28.141 4.353 11.371 1.00 66.88 83 ARG A CA 1
ATOM 632 C C . ARG A 1 83 ? -28.107 3.051 10.558 1.00 66.88 83 ARG A C 1
ATOM 634 O O . ARG A 1 83 ? -29.152 2.523 10.205 1.00 66.88 83 ARG A O 1
ATOM 641 N N . PHE A 1 84 ? -26.906 2.538 10.302 1.00 80.88 84 PHE A N 1
ATOM 642 C CA . PHE A 1 84 ? -26.636 1.338 9.529 1.00 80.88 84 PHE A CA 1
ATOM 643 C C . PHE A 1 84 ? -25.765 0.360 10.322 1.00 80.88 84 PHE A C 1
ATOM 645 O O . PHE A 1 84 ? -24.944 0.764 11.153 1.00 80.88 84 PHE A O 1
ATOM 652 N N . ASN A 1 85 ? -25.921 -0.936 10.042 1.00 89.94 85 ASN A N 1
ATOM 653 C CA . ASN A 1 85 ? -25.060 -1.965 10.621 1.00 89.94 85 ASN A CA 1
ATOM 654 C C . ASN A 1 85 ? -23.590 -1.792 10.147 1.00 89.94 85 ASN A C 1
ATOM 656 O O . ASN A 1 85 ? -23.336 -1.098 9.158 1.00 89.94 85 ASN A O 1
ATOM 660 N N . PRO A 1 86 ? -22.596 -2.383 10.842 1.00 90.44 86 PRO A N 1
ATOM 661 C CA . PRO A 1 86 ? -21.185 -2.192 10.503 1.00 90.44 86 PRO A CA 1
ATOM 662 C C . PRO A 1 86 ? -20.824 -2.592 9.069 1.00 90.44 86 PRO A C 1
ATOM 664 O O . PRO A 1 86 ? -20.063 -1.879 8.424 1.00 90.44 86 PRO A O 1
ATOM 667 N N . PHE A 1 87 ? -21.404 -3.677 8.553 1.00 92.69 87 PHE A N 1
ATOM 668 C CA . PHE A 1 87 ? -21.135 -4.154 7.196 1.00 92.69 87 PHE A CA 1
ATOM 669 C C . PHE A 1 87 ? -21.672 -3.190 6.139 1.00 92.69 87 PHE A C 1
ATOM 671 O O . PHE A 1 87 ? -20.937 -2.826 5.233 1.00 92.69 87 PHE A O 1
ATOM 678 N N . ALA A 1 88 ? -22.895 -2.684 6.304 1.00 93.31 88 ALA A N 1
ATOM 679 C CA . ALA A 1 88 ? -23.475 -1.684 5.412 1.00 93.31 88 ALA A CA 1
ATOM 680 C C . ALA A 1 88 ? -22.633 -0.399 5.375 1.00 93.31 88 ALA A C 1
ATOM 682 O O . ALA A 1 88 ? -22.441 0.182 4.312 1.00 93.31 88 ALA A O 1
ATOM 683 N N . ARG A 1 89 ? -22.082 0.028 6.519 1.00 93.56 89 ARG A N 1
ATOM 684 C CA . ARG A 1 89 ? -21.168 1.182 6.583 1.00 93.56 89 ARG A CA 1
ATOM 685 C C . ARG A 1 89 ? -19.866 0.933 5.824 1.00 93.56 89 ARG A C 1
ATOM 687 O O . ARG A 1 89 ? -19.472 1.776 5.026 1.00 93.56 89 ARG A O 1
ATOM 694 N N . ILE A 1 90 ? -19.261 -0.242 6.004 1.00 95.75 90 ILE A N 1
ATOM 695 C CA . ILE A 1 90 ? -18.087 -0.676 5.232 1.00 95.75 90 ILE A CA 1
ATOM 696 C C . ILE A 1 90 ? -18.395 -0.697 3.733 1.00 95.75 90 ILE A C 1
ATOM 698 O O . ILE A 1 90 ? -17.657 -0.092 2.963 1.00 95.75 90 ILE A O 1
ATOM 702 N N . SER A 1 91 ? -19.503 -1.313 3.318 1.00 95.50 91 SER A N 1
ATOM 703 C CA . SER A 1 91 ? -19.910 -1.368 1.912 1.00 95.50 91 SER A CA 1
ATOM 704 C C . SER A 1 91 ? -20.108 0.025 1.316 1.00 95.50 91 SER A C 1
ATOM 706 O O . SER A 1 91 ? -19.579 0.300 0.246 1.00 95.50 91 SER A O 1
ATOM 708 N N . MET A 1 92 ? -20.801 0.932 2.014 1.00 95.44 92 MET A N 1
ATOM 709 C CA . MET A 1 92 ? -20.974 2.314 1.551 1.00 95.44 92 MET A CA 1
ATOM 710 C C . MET A 1 92 ? -19.639 3.057 1.428 1.00 95.44 92 MET A C 1
ATOM 712 O O . MET A 1 92 ? -19.447 3.788 0.461 1.00 95.44 92 MET A O 1
ATOM 716 N N . ALA A 1 93 ? -18.711 2.863 2.370 1.00 95.88 93 ALA A N 1
ATOM 717 C CA . ALA A 1 93 ? -17.387 3.474 2.297 1.00 95.88 93 ALA A CA 1
ATOM 718 C C . ALA A 1 93 ? -16.560 2.928 1.123 1.00 95.88 93 ALA A C 1
ATOM 720 O O . ALA A 1 93 ? -15.934 3.715 0.422 1.00 95.88 93 ALA A O 1
ATOM 721 N N . ILE A 1 94 ? -16.602 1.615 0.867 1.00 96.38 94 ILE A N 1
ATOM 722 C CA . ILE A 1 94 ? -15.943 0.986 -0.290 1.00 96.38 94 ILE A CA 1
ATOM 723 C C . ILE A 1 94 ? -16.540 1.509 -1.604 1.00 96.38 94 ILE A C 1
ATOM 725 O O . ILE A 1 94 ? -15.800 1.866 -2.516 1.00 96.38 94 ILE A O 1
ATOM 729 N N . VAL A 1 95 ? -17.869 1.606 -1.704 1.00 95.62 95 VAL A N 1
ATOM 730 C CA . VAL A 1 95 ? -18.531 2.152 -2.899 1.00 95.62 95 VAL A CA 1
ATOM 731 C C . VAL A 1 95 ? -18.129 3.609 -3.120 1.00 95.62 95 VAL A C 1
ATOM 733 O O . VAL A 1 95 ? -17.711 3.960 -4.219 1.00 95.62 95 VAL A O 1
ATOM 736 N N . ALA A 1 96 ? -18.195 4.450 -2.083 1.00 95.06 96 ALA A N 1
ATOM 737 C CA . ALA A 1 96 ? -17.782 5.850 -2.177 1.00 95.06 96 ALA A CA 1
ATOM 738 C C . ALA A 1 96 ? -16.311 5.979 -2.602 1.00 95.06 96 ALA A C 1
ATOM 740 O O . ALA A 1 96 ? -15.991 6.780 -3.477 1.00 95.06 96 ALA A O 1
ATOM 741 N N . TYR A 1 97 ? -15.441 5.145 -2.032 1.00 95.56 97 TYR A N 1
ATOM 742 C CA . TYR A 1 97 ? -14.028 5.066 -2.378 1.00 95.56 97 TYR A CA 1
ATOM 743 C C . TYR A 1 97 ? -13.815 4.754 -3.867 1.00 95.56 97 TYR A C 1
ATOM 745 O O . TYR A 1 97 ? -13.104 5.490 -4.548 1.00 95.56 97 TYR A O 1
ATOM 753 N N . PHE A 1 98 ? -14.474 3.724 -4.409 1.00 95.19 98 PHE A N 1
ATOM 754 C CA . PHE A 1 98 ? -14.331 3.374 -5.825 1.00 95.19 98 PHE A CA 1
ATOM 755 C C . PHE A 1 98 ? -14.937 4.410 -6.759 1.00 95.19 98 PHE A C 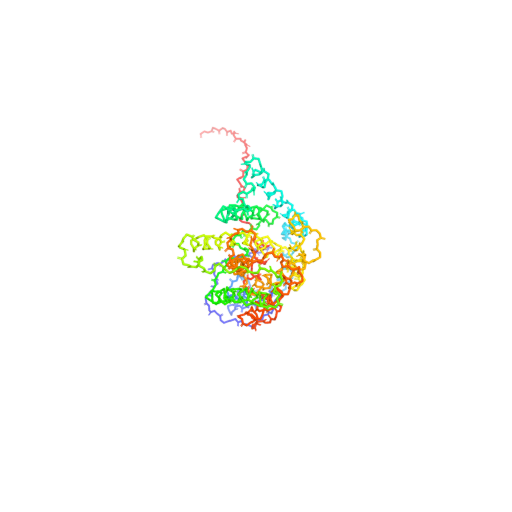1
ATOM 757 O O . PHE A 1 98 ? -14.324 4.731 -7.771 1.00 95.19 98 PHE A O 1
ATOM 764 N N . VAL A 1 99 ? -16.098 4.975 -6.422 1.00 95.38 99 VAL A N 1
ATOM 765 C CA . VAL A 1 99 ? -16.688 6.074 -7.200 1.00 95.38 99 VAL A CA 1
ATOM 766 C C . VAL A 1 99 ? -15.713 7.250 -7.268 1.00 95.38 99 VAL A C 1
ATOM 768 O O . VAL A 1 99 ? -15.474 7.785 -8.346 1.00 95.38 99 VAL A O 1
ATOM 771 N N . SER A 1 100 ? -15.091 7.616 -6.143 1.00 94.25 100 SER A N 1
ATOM 772 C CA . SER A 1 100 ? -14.055 8.652 -6.103 1.00 94.25 100 SER A CA 1
ATOM 773 C C . SER A 1 100 ? -12.819 8.297 -6.936 1.00 94.25 100 SER A C 1
ATOM 775 O O . SER A 1 100 ? -12.319 9.155 -7.660 1.00 94.25 100 SER A O 1
ATOM 777 N N . MET A 1 101 ? -12.343 7.052 -6.867 1.00 93.94 101 MET A N 1
ATOM 778 C CA . MET A 1 101 ? -11.183 6.580 -7.629 1.00 93.94 101 MET A CA 1
ATOM 779 C C . MET A 1 101 ? -11.447 6.601 -9.141 1.00 93.94 101 MET A C 1
ATOM 781 O O . MET A 1 101 ? -10.646 7.144 -9.899 1.00 93.94 101 MET A O 1
ATOM 785 N N . PHE A 1 102 ? -12.582 6.057 -9.587 1.00 93.62 102 PHE A N 1
ATOM 786 C CA . PHE A 1 102 ? -12.942 6.010 -11.005 1.00 93.62 102 PHE A CA 1
ATOM 787 C C . PHE A 1 102 ? -13.283 7.383 -11.575 1.00 93.62 102 PHE A C 1
ATOM 789 O O . PHE A 1 102 ? -12.973 7.637 -12.734 1.00 93.62 102 PHE A O 1
ATOM 796 N N . ALA A 1 103 ? -13.853 8.289 -10.775 1.00 93.81 103 ALA A N 1
ATOM 797 C CA . ALA A 1 103 ? -14.024 9.678 -11.191 1.00 93.81 103 ALA A CA 1
ATOM 798 C C . ALA A 1 103 ? -12.667 10.334 -11.490 1.00 93.81 103 ALA A C 1
ATOM 800 O O . ALA A 1 103 ? -12.509 10.965 -12.532 1.00 93.81 103 ALA A O 1
ATOM 801 N N . PHE A 1 104 ? -11.668 10.130 -10.624 1.00 91.81 104 PHE A N 1
ATOM 802 C CA . PHE A 1 104 ? -10.320 10.651 -10.853 1.00 91.81 104 PHE A CA 1
ATOM 803 C C . PHE A 1 104 ? -9.662 10.016 -12.085 1.00 91.81 104 PHE A C 1
ATOM 805 O O . PHE A 1 104 ? -9.112 10.725 -12.925 1.00 91.81 104 PHE A O 1
ATOM 812 N N . LEU A 1 105 ? -9.767 8.691 -12.235 1.00 90.69 105 LEU A N 1
ATOM 813 C CA . LEU A 1 105 ? -9.262 7.984 -13.413 1.00 90.69 105 LEU A CA 1
ATOM 814 C C . LEU A 1 105 ? -9.928 8.485 -14.705 1.00 90.69 105 LEU A C 1
ATOM 816 O O . LEU A 1 105 ? -9.250 8.660 -15.711 1.00 90.69 105 LEU A O 1
ATOM 820 N N . GLY A 1 106 ? -11.234 8.763 -14.666 1.00 93.75 106 GLY A N 1
ATOM 821 C CA . GLY A 1 106 ? -11.977 9.349 -15.780 1.00 93.75 106 GLY A CA 1
ATOM 822 C C . GLY A 1 106 ? -11.475 10.743 -16.157 1.00 93.75 106 GLY A C 1
ATOM 823 O O . GLY A 1 106 ? -11.326 11.031 -17.340 1.00 93.75 106 GLY A O 1
ATOM 824 N N . VAL A 1 107 ? -11.134 11.585 -15.175 1.00 94.69 107 VAL A N 1
ATOM 825 C CA . VAL A 1 107 ? -10.504 12.893 -15.433 1.00 94.69 107 VAL A CA 1
ATOM 826 C C . VAL A 1 107 ? -9.143 12.719 -16.111 1.00 94.69 107 VAL A C 1
ATOM 828 O O . VAL A 1 107 ? -8.888 13.364 -17.124 1.00 94.69 107 VAL A O 1
ATOM 831 N N . LEU A 1 108 ? -8.295 11.810 -15.615 1.00 93.62 108 LEU A N 1
ATOM 832 C CA . LEU A 1 108 ? -7.004 11.520 -16.249 1.00 93.62 108 LEU A CA 1
ATOM 833 C C . LEU A 1 108 ? -7.158 10.987 -17.679 1.00 93.62 108 LEU A C 1
ATOM 835 O O . LEU A 1 108 ? -6.351 11.333 -18.539 1.00 93.62 108 LEU A O 1
ATOM 839 N N . ALA A 1 109 ? -8.188 10.177 -17.933 1.00 94.69 109 ALA A N 1
ATOM 840 C CA . ALA A 1 109 ? -8.511 9.671 -19.263 1.00 94.69 109 ALA A CA 1
ATOM 841 C C . ALA A 1 109 ? -8.916 10.799 -20.221 1.00 94.69 109 ALA A C 1
ATOM 843 O O . ALA A 1 109 ? -8.404 10.869 -21.331 1.00 94.69 109 ALA A O 1
ATOM 844 N N . VAL A 1 110 ? -9.782 11.717 -19.780 1.00 97.06 110 VAL A N 1
ATOM 845 C CA . VAL A 1 110 ? -10.211 12.878 -20.582 1.00 97.06 110 VAL A CA 1
ATOM 846 C C . VAL A 1 110 ? -9.048 13.831 -20.872 1.00 97.06 110 VAL A C 1
ATOM 848 O O . VAL A 1 110 ? -9.009 14.448 -21.931 1.00 97.06 110 VAL A O 1
ATOM 851 N N . MET A 1 111 ? -8.092 13.944 -19.949 1.00 96.25 111 MET A N 1
ATOM 852 C CA . MET A 1 111 ? -6.892 14.769 -20.114 1.00 96.25 111 MET A CA 1
ATOM 853 C C . MET A 1 111 ? -5.754 14.068 -20.878 1.00 96.25 111 MET A C 1
ATOM 855 O O . MET A 1 111 ? -4.664 14.634 -20.971 1.00 96.25 111 MET A O 1
ATOM 859 N N . ASP A 1 112 ? -5.971 12.843 -21.365 1.00 95.25 112 ASP A N 1
ATOM 860 C CA . ASP A 1 112 ? -4.967 12.014 -22.046 1.00 95.25 112 ASP A CA 1
ATOM 861 C C . ASP A 1 112 ? -3.668 11.824 -21.231 1.00 95.25 112 ASP A C 1
ATOM 863 O O . ASP A 1 112 ? -2.550 11.843 -21.736 1.00 95.25 112 ASP A O 1
ATOM 867 N N . GLN A 1 113 ? -3.803 11.691 -19.907 1.00 95.75 113 GLN A N 1
ATOM 868 C CA . GLN A 1 113 ? -2.666 11.547 -18.986 1.00 95.75 113 GLN A CA 1
ATOM 869 C C . GLN A 1 113 ? -2.412 10.095 -18.562 1.00 95.75 113 GLN A C 1
ATOM 871 O O . GLN A 1 113 ? -1.459 9.838 -17.828 1.00 95.75 113 GLN A O 1
ATOM 876 N N . LEU A 1 114 ? -3.245 9.136 -18.987 1.00 92.44 114 LEU A N 1
ATOM 877 C CA . LEU A 1 114 ? -3.137 7.737 -18.549 1.00 92.44 114 LEU A CA 1
ATOM 878 C C . LEU A 1 114 ? -1.810 7.088 -18.946 1.00 92.44 114 LEU A C 1
ATOM 880 O O . LEU A 1 114 ? -1.262 6.316 -18.163 1.00 92.44 114 LEU A O 1
ATOM 884 N N . GLU A 1 115 ? -1.285 7.419 -20.125 1.00 91.88 115 GLU A N 1
ATOM 885 C CA . GLU A 1 115 ? -0.015 6.861 -20.590 1.00 91.88 115 GLU A CA 1
ATOM 886 C C . GLU A 1 115 ? 1.160 7.364 -19.750 1.00 91.88 115 GLU A C 1
ATOM 888 O O . GLU A 1 115 ? 2.031 6.590 -19.358 1.00 91.88 115 GLU A O 1
ATOM 893 N N . ARG A 1 116 ? 1.137 8.641 -19.360 1.00 92.69 116 ARG A N 1
ATOM 894 C CA . ARG A 1 116 ? 2.163 9.231 -18.490 1.00 92.69 116 ARG A CA 1
ATOM 895 C C . ARG A 1 116 ? 2.183 8.588 -17.109 1.00 92.69 116 ARG A C 1
ATOM 897 O O . ARG A 1 116 ? 3.251 8.395 -16.544 1.00 92.69 116 ARG A O 1
ATOM 904 N N . VAL A 1 117 ? 1.024 8.185 -16.574 1.00 90.00 117 VAL A N 1
ATOM 905 C CA . VAL A 1 117 ? 0.960 7.425 -15.307 1.00 90.00 117 VAL A CA 1
ATOM 906 C C . VAL A 1 117 ? 1.688 6.084 -15.413 1.00 90.00 117 VAL A C 1
ATOM 908 O O . VAL A 1 117 ? 2.230 5.609 -14.420 1.00 90.00 117 VAL A O 1
ATOM 911 N N . ARG A 1 118 ? 1.706 5.473 -16.600 1.00 86.81 118 ARG A N 1
ATOM 912 C CA . ARG A 1 118 ? 2.329 4.165 -16.836 1.00 86.81 118 ARG A CA 1
ATOM 913 C C . ARG A 1 118 ? 3.806 4.254 -17.198 1.00 86.81 118 ARG A C 1
ATOM 915 O O . ARG A 1 118 ? 4.525 3.293 -16.985 1.00 86.81 118 ARG A O 1
ATOM 922 N N . THR A 1 119 ? 4.258 5.383 -17.733 1.00 87.69 119 THR A N 1
ATOM 923 C CA . THR A 1 119 ? 5.600 5.504 -18.325 1.00 87.69 119 THR A CA 1
ATOM 924 C C . THR A 1 119 ? 6.527 6.441 -17.557 1.00 87.69 119 THR A C 1
ATOM 926 O O . THR A 1 119 ? 7.740 6.248 -17.569 1.00 87.69 119 THR A O 1
ATOM 929 N N . GLU A 1 120 ? 5.988 7.437 -16.850 1.00 90.69 120 GLU A N 1
ATOM 930 C CA . GLU A 1 120 ? 6.772 8.434 -16.122 1.00 90.69 120 GLU A CA 1
ATOM 931 C C . GLU A 1 120 ? 6.680 8.193 -14.608 1.00 90.69 120 GLU A C 1
ATOM 933 O O . GLU A 1 120 ? 5.706 8.572 -13.953 1.00 90.69 120 GLU A O 1
ATOM 938 N N . TYR A 1 121 ? 7.733 7.628 -14.011 1.00 91.06 121 TYR A N 1
ATOM 939 C CA . TYR A 1 121 ? 7.742 7.294 -12.580 1.00 91.06 121 TYR A CA 1
ATOM 940 C C . TYR A 1 121 ? 7.501 8.502 -11.655 1.00 91.06 121 TYR A C 1
ATOM 942 O O . TYR A 1 121 ? 6.786 8.404 -10.656 1.00 91.06 121 TYR A O 1
ATOM 950 N N . ALA A 1 122 ? 8.042 9.677 -11.995 1.00 91.94 122 ALA A N 1
ATOM 951 C CA . ALA A 1 122 ? 7.791 10.897 -11.229 1.00 91.94 122 ALA A CA 1
ATOM 952 C C . ALA A 1 122 ? 6.319 11.338 -11.313 1.00 91.94 122 ALA A C 1
ATOM 954 O O . ALA A 1 122 ? 5.738 11.744 -10.307 1.00 91.94 122 ALA A O 1
ATOM 955 N N . PHE A 1 123 ? 5.691 11.214 -12.486 1.00 93.44 123 PHE A N 1
ATOM 956 C CA . PHE A 1 123 ? 4.278 11.543 -12.662 1.00 93.44 123 PHE A CA 1
ATOM 957 C C . PHE A 1 123 ? 3.376 10.556 -11.912 1.00 93.44 123 PHE A C 1
ATOM 959 O O . PHE A 1 123 ? 2.446 10.981 -11.224 1.00 93.44 123 PHE A O 1
ATOM 966 N N . LEU A 1 124 ? 3.699 9.257 -11.947 1.00 93.06 124 LEU A N 1
ATOM 967 C CA . LEU A 1 124 ? 3.055 8.241 -11.110 1.00 93.06 124 LEU A CA 1
ATOM 968 C C . LEU A 1 124 ? 3.148 8.605 -9.625 1.00 93.06 124 LEU A C 1
ATOM 970 O O . LEU A 1 124 ? 2.138 8.578 -8.926 1.00 93.06 124 LEU A O 1
ATOM 974 N N . ALA A 1 125 ? 4.334 8.981 -9.138 1.00 95.31 125 ALA A N 1
ATOM 975 C CA . ALA A 1 125 ? 4.521 9.385 -7.748 1.00 95.31 125 ALA A CA 1
ATOM 976 C C . ALA A 1 125 ? 3.647 10.599 -7.386 1.00 95.31 125 ALA A C 1
ATOM 978 O O . ALA A 1 125 ? 2.998 10.597 -6.337 1.00 95.31 125 ALA A O 1
ATOM 979 N N . SER A 1 126 ? 3.543 11.595 -8.272 1.00 95.62 126 SER A N 1
ATOM 980 C CA . SER A 1 126 ? 2.617 12.721 -8.099 1.00 95.62 126 SER A CA 1
ATOM 981 C C . SER A 1 126 ? 1.156 12.272 -8.047 1.00 95.62 126 SER A C 1
ATOM 983 O O . SER A 1 126 ? 0.412 12.729 -7.178 1.00 95.62 126 SER A O 1
ATOM 985 N N . MET A 1 127 ? 0.737 11.356 -8.924 1.00 94.94 127 MET A N 1
ATOM 986 C CA . MET A 1 127 ? -0.627 10.819 -8.908 1.00 94.94 127 MET A CA 1
ATOM 987 C C . MET A 1 127 ? -0.908 10.015 -7.639 1.00 94.94 127 MET A C 1
ATOM 989 O O . MET A 1 127 ? -1.954 10.205 -7.026 1.00 94.94 127 MET A O 1
ATOM 993 N N . ASN A 1 128 ? 0.040 9.199 -7.184 1.00 95.94 128 ASN A N 1
ATOM 994 C CA . ASN A 1 128 ? -0.048 8.464 -5.925 1.00 95.94 128 ASN A CA 1
ATOM 995 C C . ASN A 1 128 ? -0.262 9.404 -4.729 1.00 95.94 128 ASN A C 1
ATOM 997 O O . ASN A 1 128 ? -1.094 9.124 -3.862 1.00 95.94 128 ASN A O 1
ATOM 1001 N N . VAL A 1 129 ? 0.422 10.554 -4.704 1.00 97.31 129 VAL A N 1
ATOM 1002 C CA . VAL A 1 129 ? 0.194 11.586 -3.684 1.00 97.31 129 VAL A CA 1
ATOM 1003 C C . VAL A 1 129 ? -1.197 12.207 -3.825 1.00 97.31 129 VAL A C 1
ATOM 1005 O O . VAL A 1 129 ? -1.958 12.218 -2.858 1.00 97.31 129 VAL A O 1
ATOM 1008 N N . LEU A 1 130 ? -1.554 12.719 -5.005 1.00 96.25 130 LEU A N 1
ATOM 1009 C CA . LEU A 1 130 ? -2.814 13.444 -5.210 1.00 96.25 130 LEU A CA 1
ATOM 1010 C C . LEU A 1 130 ? -4.040 12.552 -4.977 1.00 96.25 130 LEU A C 1
ATOM 1012 O O . LEU A 1 130 ? -4.922 12.898 -4.185 1.00 96.25 130 LEU A O 1
ATOM 1016 N N . VAL A 1 131 ? -4.073 11.384 -5.618 1.00 95.31 131 VAL A N 1
ATOM 1017 C CA . VAL A 1 131 ? -5.153 10.402 -5.483 1.00 95.31 131 VAL A CA 1
ATOM 1018 C C . VAL A 1 131 ? -5.187 9.844 -4.070 1.00 95.31 131 VAL A C 1
ATOM 1020 O O . VAL A 1 131 ? -6.264 9.738 -3.486 1.00 95.31 131 VAL A O 1
ATOM 1023 N N . GLY A 1 132 ? -4.035 9.536 -3.471 1.00 96.81 132 GLY A N 1
ATOM 1024 C CA . GLY A 1 132 ? -4.016 8.983 -2.123 1.00 96.81 132 GLY A CA 1
ATOM 1025 C C . GLY A 1 132 ? -4.517 9.968 -1.065 1.00 96.81 132 GLY A C 1
ATOM 1026 O O . GLY A 1 132 ? -5.297 9.585 -0.187 1.00 96.81 132 GLY A O 1
ATOM 1027 N N . LEU A 1 133 ? -4.176 11.256 -1.171 1.00 96.62 133 LEU A N 1
ATOM 1028 C CA . LEU A 1 133 ? -4.754 12.292 -0.308 1.00 96.62 133 LEU A CA 1
ATOM 1029 C C . LEU A 1 133 ? -6.270 12.419 -0.514 1.00 96.62 133 LEU A C 1
ATOM 1031 O O . LEU A 1 133 ? -7.018 12.494 0.465 1.00 96.62 133 LEU A O 1
ATOM 1035 N N . TRP A 1 134 ? -6.728 12.392 -1.768 1.00 96.25 134 TRP A N 1
ATOM 1036 C CA . TRP A 1 134 ? -8.149 12.455 -2.113 1.00 96.25 134 TRP A CA 1
ATOM 1037 C C . TRP A 1 134 ? -8.945 11.274 -1.544 1.00 96.25 134 TRP A C 1
ATOM 1039 O O . TRP A 1 134 ? -9.960 11.467 -0.871 1.00 96.25 134 TRP A O 1
ATOM 1049 N N . LEU A 1 135 ? -8.466 10.046 -1.740 1.00 96.75 135 LEU A N 1
ATOM 1050 C CA . LEU A 1 135 ? -9.125 8.838 -1.245 1.00 96.75 135 LEU A CA 1
ATOM 1051 C C . LEU A 1 135 ? -9.086 8.753 0.284 1.00 96.75 135 LEU A C 1
ATOM 1053 O O . LEU A 1 135 ? -10.089 8.401 0.906 1.00 96.75 135 LEU A O 1
ATOM 1057 N N . THR A 1 136 ? -7.992 9.188 0.917 1.00 97.00 136 THR A N 1
ATOM 1058 C CA . THR A 1 136 ? -7.935 9.346 2.380 1.00 97.00 136 THR A CA 1
ATOM 1059 C C . THR A 1 136 ? -9.021 10.307 2.867 1.00 97.00 136 THR A C 1
ATOM 1061 O O . THR A 1 136 ? -9.740 10.004 3.824 1.00 97.00 136 THR A O 1
ATOM 1064 N N . ALA A 1 137 ? -9.188 11.450 2.194 1.00 95.69 137 ALA A N 1
ATOM 1065 C CA . ALA A 1 137 ? -10.231 12.417 2.519 1.00 95.69 137 ALA A CA 1
ATOM 1066 C C . ALA A 1 137 ? -11.642 11.834 2.326 1.00 95.69 137 ALA A C 1
ATOM 1068 O O . ALA A 1 137 ? -12.507 12.063 3.176 1.00 95.69 137 ALA A O 1
ATOM 1069 N N . ALA A 1 138 ? -11.870 11.031 1.282 1.00 95.62 138 ALA A N 1
ATOM 1070 C CA . ALA A 1 138 ? -13.139 10.339 1.055 1.00 95.62 138 ALA A CA 1
ATOM 1071 C C . ALA A 1 138 ? -13.472 9.360 2.197 1.00 95.62 138 ALA A C 1
ATOM 1073 O O . ALA A 1 138 ? -14.588 9.377 2.725 1.00 95.62 138 ALA A O 1
ATOM 1074 N N . VAL A 1 139 ? -12.498 8.571 2.663 1.00 96.25 139 VAL A N 1
ATOM 1075 C CA . VAL A 1 139 ? -12.688 7.670 3.815 1.00 96.25 139 VAL A CA 1
ATOM 1076 C C . VAL A 1 139 ? -12.916 8.459 5.105 1.00 96.25 139 VAL A C 1
ATOM 1078 O O . VAL A 1 139 ? -13.773 8.106 5.915 1.00 96.25 139 VAL A O 1
ATOM 1081 N N . PHE A 1 140 ? -12.197 9.563 5.306 1.00 95.25 140 PHE A N 1
ATOM 1082 C CA . PHE A 1 140 ? -12.400 10.445 6.456 1.00 95.25 140 PHE A CA 1
ATOM 1083 C C . PHE A 1 140 ? -13.794 11.077 6.459 1.00 95.25 140 PHE A C 1
ATOM 1085 O O . PHE A 1 140 ? -14.432 11.160 7.514 1.00 95.25 140 PHE A O 1
ATOM 1092 N N . ALA A 1 141 ? -14.288 11.488 5.290 1.00 94.19 141 ALA A N 1
ATOM 1093 C CA . ALA A 1 141 ? -15.649 11.967 5.117 1.00 94.19 141 ALA A CA 1
ATOM 1094 C C . ALA A 1 141 ? -16.657 10.856 5.433 1.00 94.19 141 ALA A C 1
ATOM 1096 O O . ALA A 1 141 ? -17.564 11.087 6.230 1.00 94.19 141 ALA A O 1
ATOM 1097 N N . ALA A 1 142 ? -16.457 9.638 4.920 1.00 92.88 142 ALA A N 1
ATOM 1098 C CA . ALA A 1 142 ? -17.296 8.485 5.245 1.00 92.88 142 ALA A CA 1
ATOM 1099 C C . ALA A 1 142 ? -17.316 8.205 6.759 1.00 92.88 142 ALA A C 1
ATOM 1101 O O . ALA A 1 142 ? -18.391 8.096 7.346 1.00 92.88 142 ALA A O 1
ATOM 1102 N N . TYR A 1 143 ? -16.162 8.209 7.434 1.00 91.56 143 TYR A N 1
ATOM 1103 C CA . TYR A 1 143 ? -16.081 8.025 8.888 1.00 91.56 143 TYR A CA 1
ATOM 1104 C C . TYR A 1 143 ? -16.792 9.133 9.670 1.00 91.56 143 TYR A C 1
ATOM 1106 O O . TYR A 1 143 ? -17.484 8.877 10.657 1.00 91.56 143 TYR A O 1
ATOM 1114 N N . LYS A 1 144 ? -16.700 10.380 9.213 1.00 91.06 144 LYS A N 1
ATOM 1115 C CA . LYS A 1 144 ? -17.411 11.493 9.846 1.00 91.06 144 LYS A CA 1
ATOM 1116 C C . LYS A 1 144 ? -18.924 11.438 9.600 1.00 91.06 144 LYS A C 1
ATOM 1118 O O . LYS A 1 144 ? -19.691 11.747 10.508 1.00 91.06 144 LYS A O 1
ATOM 1123 N N . LEU A 1 145 ? -19.365 11.062 8.402 1.00 91.31 145 LEU A N 1
ATOM 1124 C CA . LEU A 1 145 ? -20.776 11.093 8.002 1.00 91.31 145 LEU A CA 1
ATOM 1125 C C . LEU A 1 145 ? -21.550 9.850 8.465 1.00 91.31 145 LEU A C 1
ATOM 1127 O O . LEU A 1 145 ? -22.663 9.977 8.974 1.00 91.31 145 LEU A O 1
ATOM 1131 N N . LEU A 1 146 ? -20.959 8.661 8.324 1.00 90.44 146 LEU A N 1
ATOM 1132 C CA . LEU A 1 146 ? -21.593 7.374 8.631 1.00 90.44 146 LEU A CA 1
ATOM 1133 C C . LEU A 1 146 ? -21.412 6.964 10.098 1.00 90.44 146 LEU A C 1
ATOM 1135 O O . LEU A 1 146 ? -22.314 6.370 10.694 1.00 90.44 146 LEU A O 1
ATOM 1139 N N . 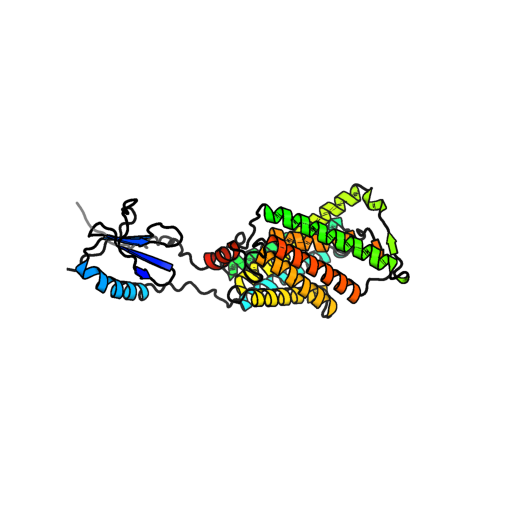ASP A 1 147 ? -20.258 7.289 10.686 1.00 87.00 147 ASP A N 1
ATOM 1140 C CA . ASP A 1 147 ? -19.883 6.856 12.037 1.00 87.00 147 ASP A CA 1
ATOM 1141 C C . ASP A 1 147 ? -19.841 8.000 13.052 1.00 87.00 147 ASP A C 1
ATOM 1143 O O . ASP A 1 147 ? -19.766 7.740 14.252 1.00 87.00 147 ASP A O 1
ATOM 1147 N N . ARG A 1 148 ? -19.910 9.264 12.600 1.00 84.62 148 ARG A N 1
ATOM 1148 C CA . ARG A 1 148 ? -19.691 10.459 13.442 1.00 84.62 148 ARG A CA 1
ATOM 1149 C C . ARG A 1 148 ? -18.348 10.423 14.181 1.00 84.62 148 ARG A C 1
ATOM 1151 O O . ARG A 1 148 ? -18.182 11.071 15.216 1.00 84.62 148 ARG A O 1
ATOM 1158 N N . GLY A 1 149 ? -17.395 9.671 13.635 1.00 82.88 149 GLY A N 1
ATOM 1159 C CA . GLY A 1 149 ? -16.066 9.499 14.190 1.00 82.88 149 GLY A CA 1
ATOM 1160 C C . GLY A 1 149 ? -15.169 10.703 13.922 1.00 82.88 149 GLY A C 1
ATOM 1161 O O . GLY A 1 149 ? -15.471 11.585 13.113 1.00 82.88 149 GLY A O 1
ATOM 1162 N N . ARG A 1 150 ? -14.031 10.746 14.617 1.00 86.62 150 ARG A N 1
ATOM 1163 C CA . ARG A 1 150 ? -12.984 11.750 14.382 1.00 86.62 150 ARG A CA 1
ATOM 1164 C C . ARG A 1 150 ? -11.849 11.114 13.575 1.00 86.62 150 ARG A C 1
ATOM 1166 O O . ARG A 1 150 ? -11.165 10.260 14.133 1.00 86.62 150 ARG A O 1
ATOM 1173 N N . PRO A 1 151 ? -11.592 11.532 12.323 1.00 84.81 151 PRO A N 1
ATOM 1174 C CA . PRO A 1 151 ? -10.618 10.875 11.444 1.00 84.81 151 PRO A CA 1
ATOM 1175 C C . PRO A 1 151 ? -9.223 10.642 12.038 1.00 84.81 151 PRO A C 1
ATOM 1177 O O . PRO A 1 151 ? -8.676 9.547 11.959 1.00 84.81 151 PRO A O 1
ATOM 1180 N N . PHE A 1 152 ? -8.680 11.626 12.753 1.00 83.75 152 PHE A N 1
ATOM 1181 C CA . PHE A 1 152 ? -7.360 11.515 13.385 1.00 83.75 152 PHE A CA 1
ATOM 1182 C C . PHE A 1 152 ? -7.302 10.526 14.568 1.00 83.75 152 PHE A C 1
ATOM 1184 O O . PHE A 1 152 ? -6.235 10.287 15.130 1.00 83.75 152 PHE A O 1
ATOM 1191 N N . ARG A 1 153 ? -8.434 9.916 14.952 1.00 84.81 153 ARG A N 1
ATOM 1192 C CA . ARG A 1 153 ? -8.530 8.873 15.987 1.00 84.81 153 ARG A CA 1
ATOM 1193 C C . ARG A 1 153 ? -8.547 7.452 15.413 1.00 84.81 153 ARG A C 1
ATOM 1195 O O . ARG A 1 153 ? -8.849 6.514 16.137 1.00 84.81 153 ARG A O 1
ATOM 1202 N N . LEU A 1 154 ? -8.163 7.273 14.151 1.00 86.88 154 LEU A N 1
ATOM 1203 C CA . LEU A 1 154 ? -7.962 5.948 13.550 1.00 86.88 154 LEU A CA 1
ATOM 1204 C C . LEU A 1 154 ? -6.584 5.331 13.872 1.00 86.88 154 LEU A C 1
ATOM 1206 O O . LEU A 1 154 ? -6.278 4.233 13.421 1.00 86.88 154 LEU A O 1
ATOM 1210 N N . GLY A 1 155 ? -5.766 6.001 14.692 1.00 89.44 155 GLY A N 1
ATOM 1211 C CA . GLY A 1 155 ? -4.494 5.471 15.191 1.00 89.44 155 GLY A CA 1
ATOM 1212 C C . GLY A 1 155 ? -3.277 6.023 14.458 1.00 89.44 155 GLY A C 1
ATOM 1213 O O . GLY A 1 155 ? -2.531 5.271 13.863 1.00 89.44 155 GLY A O 1
ATOM 1214 N N . PHE A 1 156 ? -3.035 7.332 14.529 1.00 93.25 156 PHE A N 1
ATOM 1215 C CA . PHE A 1 156 ? -1.853 7.982 13.932 1.00 93.25 156 PHE A CA 1
ATOM 1216 C C . PHE A 1 156 ? -0.725 8.251 14.945 1.00 93.25 156 PHE A C 1
ATOM 1218 O O . PHE A 1 156 ? 0.151 9.078 14.709 1.00 93.25 156 PHE A O 1
ATOM 1225 N N . ALA A 1 157 ? -0.748 7.594 16.106 1.00 90.75 157 ALA A N 1
ATOM 1226 C CA . ALA A 1 157 ? 0.290 7.775 17.117 1.00 90.75 157 ALA A CA 1
ATOM 1227 C C . ALA A 1 157 ? 1.572 7.023 16.726 1.00 90.75 157 ALA A C 1
ATOM 1229 O O . ALA A 1 157 ? 1.500 5.904 16.222 1.00 90.75 157 ALA A O 1
ATOM 1230 N N . VAL A 1 158 ? 2.737 7.613 16.998 1.00 93.94 158 VAL A N 1
ATOM 1231 C CA . VAL A 1 158 ? 4.056 7.002 16.766 1.00 93.94 158 VAL A CA 1
ATOM 1232 C C . VAL A 1 158 ? 4.854 7.032 18.065 1.00 93.94 158 VAL A C 1
ATOM 1234 O O . VAL A 1 158 ? 4.869 8.037 18.776 1.00 93.94 158 VAL A O 1
ATOM 1237 N N . ARG A 1 159 ? 5.517 5.922 18.394 1.00 93.38 159 ARG A N 1
ATOM 1238 C CA . ARG A 1 159 ? 6.413 5.779 19.551 1.00 93.38 159 ARG A CA 1
ATOM 1239 C C . ARG A 1 159 ? 7.830 5.481 19.069 1.00 93.38 159 ARG A C 1
ATOM 1241 O O . ARG A 1 159 ? 8.030 4.988 17.968 1.00 93.38 159 ARG A O 1
ATOM 1248 N N . ARG A 1 160 ? 8.834 5.674 19.929 1.00 91.94 160 ARG A N 1
ATOM 1249 C CA . ARG A 1 160 ? 10.248 5.418 19.579 1.00 91.94 160 ARG A CA 1
ATOM 1250 C C . ARG A 1 160 ? 10.505 4.005 19.039 1.00 91.94 160 ARG A C 1
ATOM 1252 O O . ARG A 1 160 ? 11.173 3.858 18.024 1.00 91.94 160 ARG A O 1
ATOM 1259 N N . LYS A 1 161 ? 9.927 2.977 19.674 1.00 94.31 161 LYS A N 1
ATOM 1260 C CA . LYS A 1 161 ? 10.039 1.583 19.203 1.00 94.31 161 LYS A CA 1
ATOM 1261 C C . LYS A 1 161 ? 9.453 1.367 17.807 1.00 94.31 161 LYS A C 1
ATOM 1263 O O . LYS A 1 161 ? 9.893 0.470 17.100 1.00 94.31 161 LYS A O 1
ATOM 1268 N N . ASP A 1 162 ? 8.477 2.189 17.426 1.00 96.31 162 ASP A N 1
ATOM 1269 C CA . ASP A 1 162 ? 7.817 2.091 16.133 1.00 96.31 162 ASP A CA 1
ATOM 1270 C C . ASP A 1 162 ? 8.740 2.563 15.002 1.00 96.31 162 ASP A C 1
ATOM 1272 O O . ASP A 1 162 ? 8.739 1.970 13.932 1.00 96.31 162 ASP A O 1
ATOM 1276 N N . LEU A 1 163 ? 9.598 3.556 15.263 1.00 95.50 163 LEU A N 1
ATOM 1277 C CA . LEU A 1 163 ? 10.618 4.001 14.307 1.00 95.50 163 LEU A CA 1
ATOM 1278 C C . LEU A 1 163 ? 11.675 2.917 14.061 1.00 95.50 163 LEU A C 1
ATOM 1280 O O . LEU A 1 163 ? 12.037 2.656 12.919 1.00 95.50 163 LEU A O 1
ATOM 1284 N N . ALA A 1 164 ? 12.132 2.250 15.126 1.00 97.00 164 ALA A N 1
ATOM 1285 C CA . ALA A 1 164 ? 13.081 1.143 15.012 1.00 97.00 164 ALA A CA 1
ATOM 1286 C C . ALA A 1 164 ? 12.479 -0.051 14.250 1.00 97.00 164 ALA A C 1
ATOM 1288 O O . ALA A 1 164 ? 13.145 -0.639 13.401 1.00 97.00 164 ALA A O 1
ATOM 1289 N N . PHE A 1 165 ? 11.207 -0.374 14.506 1.00 98.12 165 PHE A N 1
ATOM 1290 C CA . PHE A 1 165 ? 10.491 -1.395 13.745 1.00 98.12 165 PHE A CA 1
ATOM 1291 C C . PHE A 1 165 ? 10.331 -1.004 12.268 1.00 98.12 165 PHE A C 1
ATOM 1293 O O . PHE A 1 165 ? 10.597 -1.826 11.397 1.00 98.12 165 PHE A O 1
ATOM 1300 N N . ALA A 1 166 ? 9.942 0.242 11.976 1.00 97.50 166 ALA A N 1
ATOM 1301 C CA . ALA A 1 166 ? 9.798 0.723 10.604 1.00 97.50 166 ALA A CA 1
ATOM 1302 C C . ALA A 1 166 ? 11.125 0.637 9.834 1.00 97.50 166 ALA A C 1
ATOM 1304 O O . ALA A 1 166 ? 11.141 0.135 8.714 1.00 97.50 166 ALA A O 1
ATOM 1305 N N . ALA A 1 167 ? 12.244 1.031 10.452 1.00 97.19 167 ALA A N 1
ATOM 1306 C CA . ALA A 1 167 ? 13.571 0.873 9.857 1.00 97.19 167 ALA A CA 1
ATOM 1307 C C . ALA A 1 167 ? 13.901 -0.604 9.578 1.00 97.19 167 ALA A C 1
ATOM 1309 O O . ALA A 1 167 ? 14.321 -0.939 8.474 1.00 97.19 167 ALA A O 1
ATOM 1310 N N . ALA A 1 168 ? 13.642 -1.505 10.534 1.00 98.06 168 ALA A N 1
ATOM 1311 C CA . ALA A 1 168 ? 13.853 -2.940 10.341 1.00 98.06 168 ALA A CA 1
ATOM 1312 C C . ALA A 1 168 ? 12.987 -3.518 9.207 1.00 98.06 168 ALA A C 1
ATOM 1314 O O . ALA A 1 168 ? 13.462 -4.346 8.434 1.00 98.06 168 ALA A O 1
ATOM 1315 N N . ALA A 1 169 ? 11.738 -3.068 9.078 1.00 97.81 169 ALA A N 1
ATOM 1316 C CA . ALA A 1 169 ? 10.828 -3.499 8.024 1.00 97.81 169 ALA A CA 1
ATOM 1317 C C . ALA A 1 169 ? 11.222 -2.968 6.635 1.00 97.81 169 ALA A C 1
ATOM 1319 O O . ALA A 1 169 ? 11.123 -3.705 5.653 1.00 97.81 169 ALA A O 1
ATOM 1320 N N . VAL A 1 170 ? 11.713 -1.725 6.545 1.00 97.00 170 VAL A N 1
ATOM 1321 C CA . VAL A 1 170 ? 12.288 -1.172 5.307 1.00 97.00 170 VAL A CA 1
ATOM 1322 C C . VAL A 1 170 ? 13.499 -1.998 4.884 1.00 97.00 170 VAL A C 1
ATOM 1324 O O . VAL A 1 170 ? 13.549 -2.465 3.749 1.00 97.00 170 VAL A O 1
ATOM 1327 N N . THR A 1 171 ? 14.428 -2.262 5.808 1.00 97.38 171 THR A N 1
ATOM 1328 C CA . THR A 1 171 ? 15.599 -3.106 5.541 1.00 97.38 171 THR A CA 1
ATOM 1329 C C . THR A 1 171 ? 15.191 -4.513 5.110 1.00 97.38 171 THR A C 1
ATOM 1331 O O . THR A 1 171 ? 15.715 -5.022 4.128 1.00 97.38 171 THR A O 1
ATOM 1334 N N . ALA A 1 172 ? 14.223 -5.135 5.786 1.00 97.69 172 ALA A N 1
ATOM 1335 C CA . ALA A 1 172 ? 13.699 -6.446 5.408 1.00 97.69 172 ALA A CA 1
ATOM 1336 C C . ALA A 1 172 ? 13.110 -6.454 3.988 1.00 97.69 172 ALA A C 1
ATOM 1338 O O . ALA A 1 172 ? 13.376 -7.384 3.226 1.00 97.69 172 ALA A O 1
ATOM 1339 N N . SER A 1 173 ? 12.358 -5.413 3.623 1.00 97.75 173 SER A N 1
ATOM 1340 C CA . SER A 1 173 ? 11.756 -5.266 2.291 1.00 97.75 173 SER A CA 1
ATOM 1341 C C . SER A 1 173 ? 12.827 -5.115 1.211 1.00 97.75 173 SER A C 1
ATOM 1343 O O . SER A 1 173 ? 12.812 -5.868 0.239 1.00 97.75 173 SER A O 1
ATOM 1345 N N . MET A 1 174 ? 13.811 -4.232 1.424 1.00 96.38 174 MET A N 1
ATOM 1346 C CA . MET A 1 174 ? 14.938 -4.045 0.502 1.00 96.38 174 MET A CA 1
ATOM 1347 C C . MET A 1 174 ? 15.767 -5.315 0.352 1.00 96.38 174 MET A C 1
ATOM 1349 O O . MET A 1 174 ? 15.965 -5.787 -0.761 1.00 96.38 174 MET A O 1
ATOM 1353 N N . THR A 1 175 ? 16.217 -5.908 1.459 1.00 96.62 175 THR A N 1
ATOM 1354 C CA . THR A 1 175 ? 17.057 -7.110 1.426 1.00 96.62 175 THR A CA 1
ATOM 1355 C C . THR A 1 175 ? 16.340 -8.267 0.744 1.00 96.62 175 THR A C 1
ATOM 1357 O O . THR A 1 175 ? 16.943 -8.953 -0.075 1.00 96.62 175 THR A O 1
ATOM 1360 N N . THR A 1 176 ? 15.052 -8.474 1.031 1.00 96.62 176 THR A N 1
ATOM 1361 C CA . THR A 1 176 ? 14.287 -9.550 0.386 1.00 96.62 176 THR A CA 1
ATOM 1362 C C . THR A 1 176 ? 14.132 -9.293 -1.111 1.00 96.62 176 THR A C 1
ATOM 1364 O O . THR A 1 176 ? 14.300 -10.226 -1.891 1.00 96.62 176 THR A O 1
ATOM 1367 N N . ALA A 1 177 ? 13.869 -8.049 -1.527 1.00 95.88 177 ALA A N 1
ATOM 1368 C CA . ALA A 1 177 ? 13.761 -7.696 -2.940 1.00 95.88 177 ALA A CA 1
ATOM 1369 C C . ALA A 1 177 ? 15.093 -7.866 -3.690 1.00 95.88 177 ALA A C 1
ATOM 1371 O O . ALA A 1 177 ? 15.110 -8.462 -4.764 1.00 95.88 177 ALA A O 1
ATOM 1372 N N . ILE A 1 178 ? 16.209 -7.438 -3.088 1.00 95.44 178 ILE A N 1
ATOM 1373 C CA . ILE A 1 178 ? 17.568 -7.636 -3.615 1.00 95.44 178 ILE A CA 1
ATOM 1374 C C . ILE A 1 178 ? 17.859 -9.126 -3.771 1.00 95.44 178 ILE A C 1
ATOM 1376 O O . ILE A 1 178 ? 18.134 -9.597 -4.870 1.00 95.44 178 ILE A O 1
ATOM 1380 N N . VAL A 1 179 ? 17.775 -9.889 -2.677 1.00 95.31 179 VAL A N 1
ATOM 1381 C CA . VAL A 1 179 ? 18.093 -11.323 -2.683 1.00 95.31 179 VAL A CA 1
ATOM 1382 C C . VAL A 1 179 ? 17.235 -12.052 -3.711 1.00 95.31 179 VAL A C 1
ATOM 1384 O O . VAL A 1 179 ? 17.750 -12.886 -4.450 1.00 95.31 179 VAL A O 1
ATOM 1387 N N . PHE A 1 180 ? 15.950 -11.712 -3.799 1.00 94.31 180 PHE A N 1
ATOM 1388 C CA . PHE A 1 180 ? 15.049 -12.295 -4.780 1.00 94.31 180 PHE A CA 1
ATOM 1389 C C . PHE A 1 180 ? 15.438 -11.946 -6.222 1.00 94.31 180 PHE A C 1
ATOM 1391 O O . PHE A 1 180 ? 15.526 -12.857 -7.041 1.00 94.31 180 PHE A O 1
ATOM 1398 N N . ALA A 1 181 ? 15.721 -10.678 -6.534 1.00 92.62 181 ALA A N 1
ATOM 1399 C CA . ALA A 1 181 ? 16.097 -10.255 -7.882 1.00 92.62 181 ALA A CA 1
ATOM 1400 C C . ALA A 1 181 ? 17.358 -10.985 -8.378 1.00 92.62 181 ALA A C 1
ATOM 1402 O O . ALA A 1 181 ? 17.367 -11.545 -9.474 1.00 92.62 181 ALA A O 1
ATOM 1403 N N . PHE A 1 182 ? 18.396 -11.066 -7.539 1.00 92.56 182 PHE A N 1
ATOM 1404 C CA . PHE A 1 182 ? 19.633 -11.784 -7.868 1.00 92.56 182 PHE A CA 1
ATOM 1405 C C . PHE A 1 182 ? 19.441 -13.313 -7.912 1.00 92.56 182 PHE A C 1
ATOM 1407 O O . PHE A 1 182 ? 20.034 -13.995 -8.753 1.00 92.56 182 PHE A O 1
ATOM 1414 N N . ALA A 1 183 ? 18.595 -13.879 -7.045 1.00 92.12 183 ALA A N 1
ATOM 1415 C CA . ALA A 1 183 ? 18.274 -15.306 -7.075 1.00 92.12 183 ALA A CA 1
ATOM 1416 C C . ALA A 1 183 ? 17.484 -15.695 -8.336 1.00 92.12 183 ALA A C 1
ATOM 1418 O O . ALA A 1 183 ? 17.797 -16.708 -8.955 1.00 92.12 183 ALA A O 1
ATOM 1419 N N . ALA A 1 184 ? 16.500 -14.889 -8.742 1.00 89.94 184 ALA A N 1
ATOM 1420 C CA . ALA A 1 184 ? 15.748 -15.097 -9.978 1.00 89.94 184 ALA A CA 1
ATOM 1421 C C . ALA A 1 184 ? 16.675 -15.009 -11.199 1.00 89.94 184 ALA A C 1
ATOM 1423 O O . ALA A 1 184 ? 16.699 -15.920 -12.024 1.00 89.94 184 ALA A O 1
ATOM 1424 N N . ALA A 1 185 ? 17.528 -13.981 -11.244 1.00 87.75 185 ALA A N 1
ATOM 1425 C CA . ALA A 1 185 ? 18.497 -13.789 -12.319 1.00 87.75 185 ALA A CA 1
ATOM 1426 C C . ALA A 1 185 ? 19.487 -14.956 -12.481 1.00 87.75 185 ALA A C 1
ATOM 1428 O O . ALA A 1 185 ? 19.894 -15.266 -13.597 1.00 87.75 185 ALA A O 1
ATOM 1429 N N . SER A 1 186 ? 19.891 -15.592 -11.376 1.00 86.12 186 SER A N 1
ATOM 1430 C CA . SER A 1 186 ? 20.867 -16.693 -11.385 1.00 86.12 186 SER A CA 1
ATOM 1431 C C . SER A 1 186 ? 20.250 -18.067 -11.647 1.00 86.12 186 SER A C 1
ATOM 1433 O O . SER A 1 186 ? 20.922 -18.939 -12.195 1.00 86.12 186 SER A O 1
ATOM 1435 N N . ARG A 1 187 ? 18.992 -18.286 -11.248 1.00 83.62 187 ARG A N 1
ATOM 1436 C CA . ARG A 1 187 ? 18.325 -19.594 -11.355 1.00 83.62 187 ARG A CA 1
ATOM 1437 C C . ARG A 1 187 ? 17.552 -19.790 -12.648 1.00 83.62 187 ARG A C 1
ATOM 1439 O O . ARG A 1 187 ? 17.318 -20.934 -13.026 1.00 83.62 187 ARG A O 1
ATOM 1446 N N . GLU A 1 188 ? 17.185 -18.710 -13.330 1.00 78.69 188 GLU A N 1
ATOM 1447 C CA . GLU A 1 188 ? 16.411 -18.771 -14.568 1.00 78.69 188 GLU A CA 1
ATOM 1448 C C . GLU A 1 188 ? 17.128 -17.999 -15.692 1.00 78.69 188 GLU A C 1
ATOM 1450 O O . GLU A 1 188 ? 16.732 -16.885 -16.040 1.00 78.69 188 GLU A O 1
ATOM 1455 N N . PRO A 1 189 ? 18.179 -18.580 -16.313 1.00 68.94 189 PRO A N 1
ATOM 1456 C CA . PRO A 1 189 ? 18.941 -17.922 -17.383 1.00 68.94 189 PRO A CA 1
ATOM 1457 C C . PRO A 1 189 ? 18.080 -17.492 -18.583 1.00 68.94 189 PRO A C 1
ATOM 1459 O O . PRO A 1 189 ? 18.447 -16.580 -19.318 1.00 68.94 189 PRO A O 1
ATOM 1462 N N . GLY A 1 190 ? 16.917 -18.129 -18.768 1.00 81.25 190 GLY A N 1
ATOM 1463 C CA . GLY A 1 190 ? 15.943 -17.795 -19.807 1.00 81.25 190 GLY A CA 1
ATOM 1464 C C . GLY A 1 190 ? 15.147 -16.505 -19.568 1.00 81.25 190 GLY A C 1
ATOM 1465 O O . GLY A 1 190 ? 14.426 -16.091 -20.469 1.00 81.25 190 GLY A O 1
ATOM 1466 N N . LEU A 1 191 ? 15.270 -15.854 -18.402 1.00 83.25 191 LEU A N 1
ATOM 1467 C CA . LEU A 1 191 ? 14.549 -14.607 -18.105 1.00 83.25 191 LEU A CA 1
ATOM 1468 C C . LEU A 1 191 ? 15.074 -13.392 -18.878 1.00 83.25 191 LEU A C 1
ATOM 1470 O O . LEU A 1 191 ? 14.368 -12.390 -18.954 1.00 83.25 191 LEU A O 1
ATOM 1474 N N . GLY A 1 192 ? 16.292 -13.451 -19.431 1.00 85.19 192 GLY A N 1
ATOM 1475 C CA . GLY A 1 192 ? 16.921 -12.307 -20.097 1.00 85.19 192 GLY A CA 1
ATOM 1476 C C . GLY A 1 192 ? 17.077 -11.117 -19.146 1.00 85.19 192 GLY A C 1
ATOM 1477 O O . GLY A 1 192 ? 16.408 -10.097 -19.295 1.00 85.19 192 GLY A O 1
ATOM 1478 N N . THR A 1 193 ? 17.924 -11.273 -18.130 1.00 91.00 193 THR A N 1
ATOM 1479 C CA . THR A 1 193 ? 18.100 -10.274 -17.069 1.00 91.00 193 THR A CA 1
ATOM 1480 C C . THR A 1 193 ? 19.020 -9.134 -17.503 1.00 91.00 193 THR A C 1
ATOM 1482 O O . THR A 1 193 ? 20.129 -9.375 -17.980 1.00 91.00 193 THR A O 1
ATOM 1485 N N . VAL A 1 194 ? 18.604 -7.893 -17.253 1.00 91.31 194 VAL A N 1
ATOM 1486 C CA . VAL A 1 194 ? 19.418 -6.686 -17.442 1.00 91.31 194 VAL A CA 1
ATOM 1487 C C . VAL A 1 194 ? 19.611 -5.995 -16.097 1.00 91.31 194 VAL A C 1
ATOM 1489 O O . VAL A 1 194 ? 18.641 -5.621 -15.441 1.00 91.31 194 VAL A O 1
ATOM 1492 N N . PHE A 1 195 ? 20.866 -5.805 -15.696 1.00 93.50 195 PHE A N 1
ATOM 1493 C CA . PHE A 1 195 ? 21.226 -5.041 -14.504 1.00 93.50 195 PHE A CA 1
ATOM 1494 C C . PHE A 1 195 ? 21.516 -3.595 -14.895 1.00 93.50 195 PHE A C 1
ATOM 1496 O O . PHE A 1 195 ? 22.349 -3.355 -15.763 1.00 93.50 195 PHE A O 1
ATOM 1503 N N . ARG A 1 196 ? 20.842 -2.653 -14.237 1.00 93.81 196 ARG A N 1
ATOM 1504 C CA . ARG A 1 196 ? 20.958 -1.205 -14.450 1.00 93.81 196 ARG A CA 1
ATOM 1505 C C . ARG A 1 196 ? 21.499 -0.501 -13.204 1.00 93.81 196 ARG A C 1
ATOM 1507 O O . ARG A 1 196 ? 20.943 0.494 -12.735 1.00 93.81 196 ARG A O 1
ATOM 1514 N N . LEU A 1 197 ? 22.538 -1.075 -12.593 1.00 93.81 197 LEU A N 1
ATOM 1515 C CA . LEU A 1 197 ? 23.106 -0.579 -11.333 1.00 93.81 197 LEU A CA 1
ATOM 1516 C C . LEU A 1 197 ? 23.797 0.781 -11.496 1.00 93.81 197 LEU A C 1
ATOM 1518 O O . LEU A 1 197 ? 23.943 1.509 -10.517 1.00 93.81 197 LEU A O 1
ATOM 1522 N N . GLU A 1 198 ? 24.158 1.158 -12.723 1.00 93.88 198 GLU A N 1
ATOM 1523 C CA . GLU A 1 198 ? 24.674 2.480 -13.073 1.00 93.88 198 GLU A CA 1
ATOM 1524 C C . GLU A 1 198 ? 23.720 3.615 -12.676 1.00 93.88 198 GLU A C 1
ATOM 1526 O O . GLU A 1 198 ? 24.183 4.698 -12.318 1.00 93.88 198 GLU A O 1
ATOM 1531 N N . LYS A 1 199 ? 22.403 3.355 -12.625 1.00 93.25 199 LYS A N 1
ATOM 1532 C CA . LYS A 1 199 ? 21.396 4.321 -12.158 1.00 93.25 199 LYS A CA 1
ATOM 1533 C C . LYS A 1 199 ? 21.646 4.793 -10.722 1.00 93.25 199 LYS A C 1
ATOM 1535 O O . LYS A 1 199 ? 21.294 5.916 -10.385 1.00 93.25 199 LYS A O 1
ATOM 1540 N N . LEU A 1 200 ? 22.284 3.983 -9.871 1.00 93.19 200 LEU A N 1
A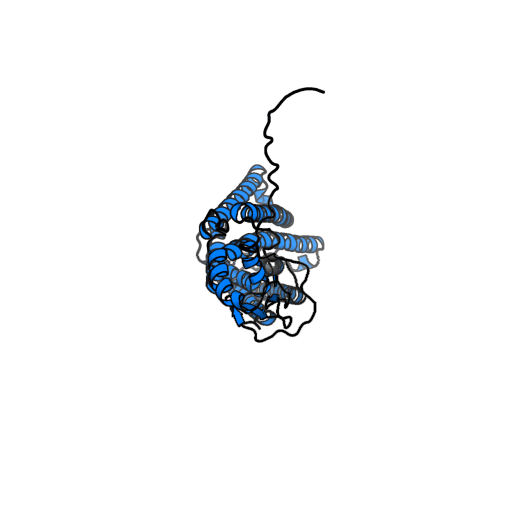TOM 1541 C CA . LEU A 1 200 ? 22.590 4.363 -8.484 1.00 93.19 200 LEU A CA 1
ATOM 1542 C C . LEU A 1 200 ? 23.577 5.537 -8.385 1.00 93.19 200 LEU A C 1
ATOM 1544 O O . LEU A 1 200 ? 23.629 6.192 -7.345 1.00 93.19 200 LEU A O 1
ATOM 1548 N N . GLY A 1 201 ? 24.349 5.801 -9.444 1.00 93.62 201 GLY A N 1
ATOM 1549 C CA . GLY A 1 201 ? 25.227 6.968 -9.542 1.00 93.62 201 GLY A CA 1
ATOM 1550 C C . GLY A 1 201 ? 24.537 8.232 -10.067 1.00 93.62 201 GLY A C 1
ATOM 1551 O O . GLY A 1 201 ? 25.130 9.307 -10.005 1.00 93.62 201 GLY A O 1
ATOM 1552 N N . ASP A 1 202 ? 23.306 8.127 -10.573 1.00 94.62 202 ASP A N 1
ATOM 1553 C CA . ASP A 1 202 ? 22.559 9.245 -11.147 1.00 94.62 202 ASP A CA 1
ATOM 1554 C C . ASP A 1 202 ? 21.713 9.953 -10.075 1.00 94.62 202 ASP A C 1
ATOM 1556 O O . ASP A 1 202 ? 20.794 9.389 -9.476 1.00 94.62 202 ASP A O 1
ATOM 1560 N N . THR A 1 203 ? 22.003 11.232 -9.836 1.00 94.94 203 THR A N 1
ATOM 1561 C CA . THR A 1 203 ? 21.287 12.051 -8.849 1.00 94.94 203 THR A CA 1
ATOM 1562 C C . THR A 1 203 ? 19.824 12.281 -9.222 1.00 94.94 203 THR A C 1
ATOM 1564 O O . THR A 1 203 ? 18.983 12.358 -8.321 1.00 94.94 203 THR A O 1
ATOM 1567 N N . ALA A 1 204 ? 19.492 12.343 -10.516 1.00 92.94 204 ALA A N 1
ATOM 1568 C CA . ALA A 1 204 ? 18.114 12.462 -10.978 1.00 92.94 204 ALA A CA 1
ATOM 1569 C C . ALA A 1 204 ? 17.331 11.182 -10.664 1.00 92.94 204 ALA A C 1
ATOM 1571 O O . ALA A 1 204 ? 16.221 11.252 -10.128 1.00 92.94 204 ALA A O 1
ATOM 1572 N N . PHE A 1 205 ? 17.941 10.018 -10.905 1.00 93.38 205 PHE A N 1
ATOM 1573 C CA . PHE A 1 205 ? 17.377 8.732 -10.512 1.00 93.38 205 PHE A CA 1
ATOM 1574 C C . PHE A 1 205 ? 17.162 8.635 -8.998 1.00 93.38 205 PHE A C 1
ATOM 1576 O O . PHE A 1 205 ? 16.068 8.281 -8.563 1.00 93.38 205 PHE A O 1
ATOM 1583 N N . LEU A 1 206 ? 18.158 8.991 -8.179 1.00 93.62 206 LEU A N 1
ATOM 1584 C CA . LEU A 1 206 ? 18.028 8.954 -6.717 1.00 93.62 206 LEU A CA 1
ATOM 1585 C C . LEU A 1 206 ? 16.911 9.882 -6.215 1.00 93.62 206 LEU A C 1
ATOM 1587 O O . LEU A 1 206 ? 16.139 9.503 -5.331 1.00 93.62 206 LEU A O 1
ATOM 1591 N N . GLY A 1 207 ? 16.786 11.074 -6.808 1.00 94.44 207 GLY A N 1
ATOM 1592 C CA . GLY A 1 207 ? 15.687 11.999 -6.535 1.00 94.44 207 GLY A CA 1
ATOM 1593 C C . GLY A 1 207 ? 14.322 11.409 -6.898 1.00 94.44 207 GLY A C 1
ATOM 1594 O O . GLY A 1 207 ? 13.395 11.455 -6.086 1.00 94.44 207 GLY A O 1
ATOM 1595 N N . ALA A 1 208 ? 14.207 10.791 -8.076 1.00 92.88 208 ALA A N 1
ATOM 1596 C CA . ALA A 1 208 ? 12.988 10.117 -8.513 1.00 92.88 208 ALA A CA 1
ATOM 1597 C C . ALA A 1 208 ? 12.640 8.916 -7.619 1.00 92.88 208 ALA A C 1
ATOM 1599 O O . ALA A 1 208 ? 11.484 8.762 -7.232 1.00 92.88 208 ALA A O 1
ATOM 1600 N N . ALA A 1 209 ? 13.624 8.104 -7.221 1.00 93.25 209 ALA A N 1
ATOM 1601 C CA . ALA A 1 209 ? 13.440 6.970 -6.320 1.00 93.25 209 ALA A CA 1
ATOM 1602 C C . ALA A 1 209 ? 12.930 7.422 -4.942 1.00 93.25 209 ALA A C 1
ATOM 1604 O O . ALA A 1 209 ? 11.961 6.853 -4.434 1.00 93.25 209 ALA A O 1
ATOM 1605 N N . ALA A 1 210 ? 13.521 8.476 -4.368 1.00 94.19 210 ALA A N 1
ATOM 1606 C CA . ALA A 1 210 ? 13.081 9.057 -3.101 1.00 94.19 210 ALA A CA 1
ATOM 1607 C C . ALA A 1 210 ? 11.666 9.658 -3.193 1.00 94.19 210 ALA A C 1
ATOM 1609 O O . ALA A 1 210 ? 10.843 9.454 -2.296 1.00 94.19 210 ALA A O 1
ATOM 1610 N N . TYR A 1 211 ? 11.350 10.355 -4.288 1.00 95.44 211 TYR A N 1
ATOM 1611 C CA . TYR A 1 211 ? 10.003 10.878 -4.524 1.00 95.44 211 TYR A CA 1
ATOM 1612 C C . TYR A 1 211 ? 8.976 9.756 -4.733 1.00 95.44 211 TYR A C 1
ATOM 1614 O O . TYR A 1 211 ? 7.863 9.823 -4.211 1.00 95.44 211 TYR A O 1
ATOM 1622 N N . GLY A 1 212 ? 9.372 8.675 -5.404 1.00 94.44 212 GLY A N 1
ATOM 1623 C CA . GLY A 1 212 ? 8.577 7.461 -5.549 1.00 94.44 212 GLY A CA 1
ATOM 1624 C C . GLY A 1 212 ? 8.230 6.811 -4.212 1.00 94.44 212 GLY A C 1
ATOM 1625 O O . GLY A 1 212 ? 7.081 6.423 -4.012 1.00 94.44 212 GLY A O 1
ATOM 1626 N N . PHE A 1 213 ? 9.165 6.772 -3.255 1.00 95.38 213 PHE A N 1
ATOM 1627 C CA . PHE A 1 213 ? 8.868 6.297 -1.899 1.00 95.38 213 PHE A CA 1
ATOM 1628 C C . PHE A 1 213 ? 7.797 7.153 -1.211 1.00 95.38 213 PHE A C 1
ATOM 1630 O O . PHE A 1 213 ? 6.878 6.612 -0.596 1.00 95.38 213 PHE A O 1
ATOM 1637 N N . LEU A 1 214 ? 7.870 8.484 -1.341 1.00 96.50 214 LEU A N 1
ATOM 1638 C CA . LEU A 1 214 ? 6.825 9.377 -0.829 1.00 96.50 214 LEU A CA 1
ATOM 1639 C C . LEU A 1 214 ? 5.472 9.096 -1.500 1.00 96.50 214 LEU A C 1
ATOM 1641 O O . LEU A 1 214 ? 4.455 9.018 -0.808 1.00 96.50 214 LEU A O 1
ATOM 1645 N N . GLY A 1 215 ? 5.463 8.902 -2.821 1.00 97.38 215 GLY A N 1
ATOM 1646 C CA . GLY A 1 215 ? 4.279 8.481 -3.569 1.00 97.38 215 GLY A CA 1
ATOM 1647 C C . GLY A 1 215 ? 3.677 7.201 -2.992 1.00 97.38 215 GLY A C 1
ATOM 1648 O O . GLY A 1 215 ? 2.519 7.197 -2.576 1.00 97.38 215 GLY A O 1
ATOM 1649 N N . TRP A 1 216 ? 4.479 6.143 -2.870 1.00 97.31 216 TRP A N 1
ATOM 1650 C CA . TRP A 1 216 ? 4.049 4.868 -2.298 1.00 97.31 216 TRP A CA 1
ATOM 1651 C C . TRP A 1 216 ? 3.599 4.971 -0.842 1.00 97.31 216 TRP A C 1
ATOM 1653 O O . TRP A 1 216 ? 2.659 4.278 -0.454 1.00 97.31 216 TRP A O 1
ATOM 1663 N N . LEU A 1 217 ? 4.197 5.853 -0.038 1.00 98.00 217 LEU A N 1
ATOM 1664 C CA . LEU A 1 217 ? 3.768 6.099 1.339 1.00 98.00 217 LEU A CA 1
ATOM 1665 C C . LEU A 1 217 ? 2.337 6.630 1.401 1.00 98.00 217 LEU A C 1
ATOM 1667 O O . LEU A 1 217 ? 1.537 6.139 2.198 1.00 98.00 217 LEU A O 1
ATOM 1671 N N . ILE A 1 218 ? 1.999 7.598 0.550 1.00 98.12 218 ILE A N 1
ATOM 1672 C CA . ILE A 1 218 ? 0.653 8.176 0.502 1.00 98.12 218 ILE A CA 1
ATOM 1673 C C . ILE A 1 218 ? -0.346 7.218 -0.165 1.00 98.12 218 ILE A C 1
ATOM 1675 O O . ILE A 1 218 ? -1.451 7.037 0.355 1.00 98.12 218 ILE A O 1
ATOM 1679 N N . ALA A 1 219 ? 0.057 6.543 -1.245 1.00 97.00 219 ALA A N 1
ATOM 1680 C CA . ALA A 1 219 ? -0.756 5.526 -1.914 1.00 97.00 219 ALA A CA 1
ATOM 1681 C C . ALA A 1 219 ? -1.030 4.300 -1.033 1.00 97.00 219 ALA A C 1
ATOM 1683 O O . ALA A 1 219 ? -2.102 3.720 -1.130 1.00 97.00 219 ALA A O 1
ATOM 1684 N N . SER A 1 220 ? -0.117 3.934 -0.133 1.00 98.12 220 SER A N 1
ATOM 1685 C CA . SER A 1 220 ? -0.367 2.880 0.858 1.00 98.12 220 SER A CA 1
ATOM 1686 C C . SER A 1 220 ? -1.211 3.409 2.016 1.00 98.12 220 SER A C 1
ATOM 1688 O O . SER A 1 220 ? -2.119 2.732 2.490 1.00 98.12 220 SER A O 1
ATOM 1690 N N . MET A 1 221 ? -0.962 4.646 2.467 1.00 97.81 221 MET A N 1
ATOM 1691 C CA . MET A 1 221 ? -1.691 5.253 3.586 1.00 97.81 221 MET A CA 1
ATOM 1692 C C . MET A 1 221 ? -3.197 5.266 3.371 1.00 97.81 221 MET A C 1
ATOM 1694 O O . MET A 1 221 ? -3.951 4.934 4.281 1.00 97.81 221 MET A O 1
ATOM 1698 N N . GLN A 1 222 ? -3.634 5.643 2.181 1.00 97.00 222 GLN A N 1
ATOM 1699 C CA . GLN A 1 222 ? -5.048 5.696 1.835 1.00 97.00 222 GLN A CA 1
ATOM 1700 C C . GLN A 1 222 ? -5.715 4.299 1.903 1.00 97.00 222 GLN A C 1
ATOM 1702 O O . GLN A 1 222 ? -6.812 4.167 2.456 1.00 97.00 222 GLN A O 1
ATOM 1707 N N . GLU A 1 223 ? -5.011 3.233 1.497 1.00 97.88 223 GLU A N 1
ATOM 1708 C CA . GLU A 1 223 ? -5.495 1.852 1.630 1.00 97.88 223 GLU A CA 1
ATOM 1709 C C . GLU A 1 223 ? -5.539 1.412 3.092 1.00 97.88 223 GLU A C 1
ATOM 1711 O O . GLU A 1 223 ? -6.517 0.805 3.535 1.00 97.88 223 GLU A O 1
ATOM 1716 N N . GLU A 1 224 ? -4.510 1.739 3.873 1.00 98.38 224 GLU A N 1
ATOM 1717 C CA . GLU A 1 224 ? -4.453 1.422 5.299 1.00 98.38 224 GLU A CA 1
ATOM 1718 C C . GLU A 1 224 ? -5.520 2.188 6.093 1.00 98.38 224 GLU A C 1
ATOM 1720 O O . GLU A 1 224 ? -6.145 1.636 7.000 1.00 98.38 224 GLU A O 1
ATOM 1725 N N . VAL A 1 225 ? -5.812 3.436 5.731 1.00 98.06 225 VAL A N 1
ATOM 1726 C CA . VAL A 1 225 ? -6.894 4.225 6.333 1.00 98.06 225 VAL A CA 1
ATOM 1727 C C . VAL A 1 225 ? -8.250 3.562 6.099 1.00 98.06 225 VAL A C 1
ATOM 1729 O O . VAL A 1 225 ? -9.036 3.463 7.045 1.00 98.06 225 VAL A O 1
ATOM 1732 N N . LEU A 1 226 ? -8.522 3.062 4.890 1.00 97.88 226 LEU A N 1
ATOM 1733 C CA . LEU A 1 226 ? -9.745 2.311 4.604 1.00 97.88 226 LEU A CA 1
ATOM 1734 C C . LEU A 1 226 ? -9.767 0.978 5.366 1.00 97.88 226 LEU A C 1
ATOM 1736 O O . LEU A 1 226 ? -10.682 0.712 6.144 1.00 97.88 226 LEU A O 1
ATOM 1740 N N . ASN A 1 227 ? -8.753 0.141 5.180 1.00 97.75 227 ASN A N 1
ATOM 1741 C CA . ASN A 1 227 ? -8.790 -1.256 5.608 1.00 97.75 227 ASN A CA 1
ATOM 1742 C C . ASN A 1 227 ? -8.479 -1.437 7.100 1.00 97.75 227 ASN A C 1
ATOM 1744 O O . ASN A 1 227 ? -9.097 -2.260 7.772 1.00 97.75 227 ASN A O 1
ATOM 1748 N N . ARG A 1 228 ? -7.528 -0.679 7.650 1.00 96.31 228 ARG A N 1
ATOM 1749 C CA . ARG A 1 228 ? -7.046 -0.835 9.036 1.00 96.31 228 ARG A CA 1
ATOM 1750 C C . ARG A 1 228 ? -7.623 0.241 9.934 1.00 96.31 228 ARG A C 1
ATOM 1752 O O . ARG A 1 228 ? -7.993 -0.046 11.062 1.00 96.31 228 ARG A O 1
ATOM 1759 N N . GLY A 1 229 ? -7.779 1.460 9.431 1.00 94.88 229 GLY A N 1
ATOM 1760 C CA . GLY A 1 229 ? -8.482 2.510 10.156 1.00 94.88 229 GLY A CA 1
ATOM 1761 C C . GLY A 1 229 ? -9.978 2.210 10.222 1.00 94.88 229 GLY A C 1
ATOM 1762 O O . GLY A 1 229 ? -10.525 1.868 11.273 1.00 94.88 229 GLY A O 1
ATOM 1763 N N . TYR A 1 230 ? -10.653 2.340 9.084 1.00 95.62 230 TYR A N 1
ATOM 1764 C CA . TYR A 1 230 ? -12.108 2.359 9.015 1.00 95.62 230 TYR A CA 1
ATOM 1765 C C . TYR A 1 230 ? -12.754 0.980 9.199 1.00 95.62 230 TYR A C 1
ATOM 1767 O O . TYR A 1 230 ? -13.676 0.838 10.015 1.00 95.62 230 TYR A O 1
ATOM 1775 N N . MET A 1 231 ? -12.283 -0.056 8.492 1.00 95.81 231 MET A N 1
ATOM 1776 C CA . MET A 1 231 ? -12.890 -1.386 8.615 1.00 95.81 231 MET A CA 1
ATOM 1777 C C . MET A 1 231 ? -12.638 -2.003 9.994 1.00 95.81 231 MET A C 1
ATOM 1779 O O . MET A 1 231 ? -13.588 -2.515 10.580 1.00 95.81 231 MET A O 1
ATOM 1783 N N . PHE A 1 232 ? -11.438 -1.901 10.589 1.00 94.75 232 PHE A N 1
ATOM 1784 C CA . PHE A 1 232 ? -11.228 -2.431 11.951 1.00 94.75 232 PHE A CA 1
ATOM 1785 C C . PHE A 1 232 ? -12.092 -1.687 12.972 1.00 94.75 232 PHE A C 1
ATOM 1787 O O . PHE A 1 232 ? -12.704 -2.328 13.825 1.00 94.75 232 PHE A O 1
ATOM 1794 N N . ALA A 1 233 ? -12.217 -0.358 12.865 1.00 91.75 233 ALA A N 1
ATOM 1795 C CA . ALA A 1 233 ? -13.106 0.411 13.737 1.00 91.75 233 ALA A CA 1
ATOM 1796 C C . ALA A 1 233 ? -14.570 -0.057 13.638 1.00 91.75 233 ALA A C 1
ATOM 1798 O O . ALA A 1 233 ? -15.305 -0.016 14.625 1.00 91.75 233 ALA A O 1
ATOM 1799 N N . ASN A 1 234 ? -15.000 -0.573 12.487 1.00 91.88 234 ASN A N 1
ATOM 1800 C CA . ASN A 1 234 ? -16.330 -1.151 12.306 1.00 91.88 234 ASN A CA 1
ATOM 1801 C C . ASN A 1 234 ? -16.426 -2.627 12.733 1.00 91.88 234 ASN A C 1
ATOM 1803 O O . ASN A 1 234 ? -17.462 -3.049 13.252 1.00 91.88 234 ASN A O 1
ATOM 1807 N N . LEU A 1 235 ? -15.348 -3.395 12.574 1.00 93.38 235 LEU A N 1
ATOM 1808 C CA . LEU A 1 235 ? -15.283 -4.833 12.837 1.00 93.38 235 LEU A CA 1
ATOM 1809 C C . LEU A 1 235 ? -14.817 -5.190 14.253 1.00 93.38 235 LEU A C 1
ATOM 1811 O O . LEU A 1 235 ? -14.876 -6.361 14.603 1.00 93.38 235 LEU A O 1
ATOM 1815 N N . HIS A 1 236 ? -14.427 -4.230 15.099 1.00 89.94 236 HIS A N 1
ATOM 1816 C CA . HIS A 1 236 ? -13.830 -4.478 16.427 1.00 89.94 236 HIS A CA 1
ATOM 1817 C C . HIS A 1 236 ? -14.670 -5.289 17.431 1.00 89.94 236 HIS A C 1
ATOM 1819 O O . HIS A 1 236 ? -14.197 -5.606 18.518 1.00 89.94 236 HIS A O 1
ATOM 1825 N N . ARG A 1 237 ? -15.932 -5.593 17.108 1.00 87.88 237 ARG A N 1
ATOM 1826 C CA . ARG A 1 237 ? -16.752 -6.538 17.883 1.00 87.88 237 ARG A CA 1
ATOM 1827 C C . ARG A 1 237 ? -16.391 -7.998 17.604 1.00 87.88 237 ARG A C 1
ATOM 1829 O O . ARG A 1 237 ? -16.720 -8.861 18.411 1.00 87.88 237 ARG A O 1
ATOM 1836 N N . LEU A 1 238 ? -15.760 -8.279 16.466 1.00 91.56 238 LEU A N 1
ATOM 1837 C CA . LEU A 1 238 ? -15.183 -9.581 16.167 1.00 91.56 238 LEU A CA 1
ATOM 1838 C C . LEU A 1 238 ? -13.926 -9.790 17.014 1.00 91.56 238 LEU A C 1
ATOM 1840 O O . LEU A 1 238 ? -13.265 -8.840 17.433 1.00 91.56 238 LEU A O 1
ATOM 1844 N N . ARG A 1 239 ? -13.559 -11.055 17.231 1.00 93.19 239 ARG A N 1
ATOM 1845 C CA . ARG A 1 239 ? -12.250 -11.384 17.812 1.00 93.19 239 ARG A CA 1
ATOM 1846 C C . ARG A 1 239 ? -11.139 -10.879 16.873 1.00 93.19 239 ARG A C 1
ATOM 1848 O O . ARG A 1 239 ? -11.361 -10.878 15.661 1.00 93.19 239 ARG A O 1
ATOM 1855 N N . PRO A 1 240 ? -9.941 -10.534 17.381 1.00 94.19 240 PRO A N 1
ATOM 1856 C CA . PRO A 1 240 ? -8.863 -9.953 16.573 1.00 94.19 240 PRO A CA 1
ATOM 1857 C C . PRO A 1 240 ? -8.538 -10.728 15.288 1.00 94.19 240 PRO A C 1
ATOM 1859 O O . PRO A 1 240 ? -8.410 -10.128 14.225 1.00 94.19 240 PRO A O 1
ATOM 1862 N N . LEU A 1 241 ? -8.508 -12.064 15.354 1.00 95.38 241 LEU A N 1
ATOM 1863 C CA . LEU A 1 241 ? -8.332 -12.918 14.175 1.00 95.38 241 LEU A CA 1
ATOM 1864 C C . LEU A 1 241 ? -9.468 -12.752 13.148 1.00 95.38 241 LEU A C 1
ATOM 1866 O O . LEU A 1 241 ? -9.207 -12.634 11.957 1.00 95.38 241 LEU A O 1
ATOM 1870 N N . GLY A 1 242 ? -10.725 -12.701 13.595 1.00 95.88 242 GLY A N 1
ATOM 1871 C CA . GLY A 1 242 ? -11.878 -12.514 12.710 1.00 95.88 242 GLY A CA 1
ATOM 1872 C C . GLY A 1 242 ? -11.889 -11.141 12.037 1.00 95.88 242 GLY A C 1
ATOM 1873 O O . GLY A 1 242 ? -12.212 -11.045 10.857 1.00 95.88 242 GLY A O 1
ATOM 1874 N N . MET A 1 243 ? -11.477 -10.088 12.754 1.00 95.00 243 MET A N 1
ATOM 1875 C CA . MET A 1 243 ? -11.281 -8.757 12.165 1.00 95.00 243 MET A CA 1
ATOM 1876 C C . MET A 1 243 ? -10.218 -8.787 11.070 1.00 95.00 243 MET A C 1
ATOM 1878 O O . MET A 1 243 ? -10.447 -8.271 9.978 1.00 95.00 243 MET A O 1
ATOM 1882 N N . LEU A 1 244 ? -9.072 -9.402 11.377 1.00 97.56 244 LEU A N 1
ATOM 1883 C CA . LEU A 1 244 ? -7.932 -9.489 10.477 1.00 97.56 244 LEU A CA 1
ATOM 1884 C C . LEU A 1 244 ? -8.302 -10.239 9.195 1.00 97.56 244 LEU A C 1
ATOM 1886 O O . LEU A 1 244 ? -8.064 -9.724 8.106 1.00 97.56 244 LEU A O 1
ATOM 1890 N N . LEU A 1 245 ? -8.928 -11.411 9.319 1.00 98.06 245 LEU A N 1
ATOM 1891 C CA . LEU A 1 245 ? -9.368 -12.219 8.180 1.00 98.06 245 LEU A CA 1
ATOM 1892 C C . LEU A 1 245 ? -10.393 -11.476 7.317 1.00 98.06 245 LEU A C 1
ATOM 1894 O O . LEU A 1 245 ? -10.226 -11.407 6.103 1.00 98.06 245 LEU A O 1
ATOM 1898 N N . ALA A 1 246 ? -11.418 -10.879 7.934 1.00 97.06 246 ALA A N 1
ATOM 1899 C CA . ALA A 1 246 ? -12.463 -10.166 7.204 1.00 97.06 246 ALA A CA 1
ATOM 1900 C C . ALA A 1 246 ? -11.910 -8.949 6.447 1.00 97.06 246 ALA A C 1
ATOM 1902 O O . ALA A 1 246 ? -12.194 -8.779 5.264 1.00 97.06 246 ALA A O 1
ATOM 1903 N N . ALA A 1 247 ? -11.089 -8.125 7.100 1.00 97.31 247 ALA A N 1
ATOM 1904 C CA . ALA A 1 247 ? -10.486 -6.962 6.458 1.00 97.31 247 ALA A CA 1
ATOM 1905 C C . ALA A 1 247 ? -9.475 -7.354 5.368 1.00 97.31 247 ALA A C 1
ATOM 1907 O O . ALA A 1 247 ? -9.440 -6.716 4.325 1.00 97.31 247 ALA A O 1
ATOM 1908 N N . SER A 1 248 ? -8.695 -8.422 5.564 1.00 98.38 248 SER A N 1
ATOM 1909 C CA . SER A 1 248 ? -7.737 -8.906 4.553 1.00 98.38 248 SER A CA 1
ATOM 1910 C C . SER A 1 248 ? -8.439 -9.487 3.329 1.00 98.38 248 SER A C 1
ATOM 1912 O O . SER A 1 248 ? -7.985 -9.295 2.205 1.00 98.38 248 SER A O 1
ATOM 1914 N N . PHE A 1 249 ? -9.571 -10.163 3.536 1.00 98.00 249 PHE A N 1
ATOM 1915 C CA . PHE A 1 249 ? -10.416 -10.635 2.447 1.00 98.00 249 PHE A CA 1
ATOM 1916 C C . PHE A 1 249 ? -10.999 -9.464 1.653 1.00 98.00 249 PHE A C 1
ATOM 1918 O O . PHE A 1 249 ? -10.860 -9.428 0.435 1.00 98.00 249 PHE A O 1
ATOM 1925 N N . LEU A 1 250 ? -11.573 -8.464 2.332 1.00 97.44 250 LEU A N 1
ATOM 1926 C CA . LEU A 1 250 ? -12.076 -7.255 1.674 1.00 97.44 250 LEU A CA 1
ATOM 1927 C C . LEU A 1 250 ? -10.967 -6.505 0.928 1.00 97.44 250 LEU A C 1
ATOM 1929 O O . LEU A 1 250 ? -11.190 -6.101 -0.207 1.00 97.44 250 LEU A O 1
ATOM 1933 N N . PHE A 1 251 ? -9.776 -6.390 1.515 1.00 97.88 251 PHE A N 1
ATOM 1934 C CA . PHE A 1 251 ? -8.604 -5.808 0.864 1.00 97.88 251 PHE A CA 1
ATOM 1935 C C . PHE A 1 251 ? -8.238 -6.546 -0.431 1.00 97.88 251 PHE A C 1
ATOM 1937 O O . PHE A 1 251 ? -7.988 -5.910 -1.447 1.00 97.88 251 PHE A O 1
ATOM 1944 N N . ALA A 1 252 ? -8.265 -7.880 -0.456 1.00 97.75 252 ALA A N 1
ATOM 1945 C CA . ALA A 1 252 ? -8.061 -8.623 -1.702 1.00 97.75 252 ALA A CA 1
ATOM 1946 C C . ALA A 1 252 ? -9.162 -8.321 -2.737 1.00 97.75 252 ALA A C 1
ATOM 1948 O O . ALA A 1 252 ? -8.863 -8.084 -3.907 1.00 97.75 252 ALA A O 1
ATOM 1949 N N . LEU A 1 253 ? -10.428 -8.251 -2.308 1.00 95.75 253 LEU A N 1
ATOM 1950 C CA . LEU A 1 253 ? -11.547 -7.930 -3.201 1.00 95.75 253 LEU A CA 1
ATOM 1951 C C . LEU A 1 253 ? -11.461 -6.514 -3.784 1.00 95.75 253 LEU A C 1
ATOM 1953 O O . LEU A 1 253 ? -11.837 -6.316 -4.939 1.00 95.75 253 LEU A O 1
ATOM 1957 N N . THR A 1 254 ? -10.934 -5.535 -3.041 1.00 94.88 254 THR A N 1
ATOM 1958 C CA . THR A 1 254 ? -10.755 -4.172 -3.567 1.00 94.88 254 THR A CA 1
ATOM 1959 C C . THR A 1 254 ? -9.721 -4.095 -4.697 1.00 94.88 254 THR A C 1
ATOM 1961 O O . THR A 1 254 ? -9.657 -3.091 -5.396 1.00 94.88 254 THR A O 1
ATOM 1964 N N . HIS A 1 255 ? -8.940 -5.148 -4.938 1.00 95.00 255 HIS A N 1
ATOM 1965 C CA . HIS A 1 255 ? -7.977 -5.185 -6.041 1.00 95.00 255 HIS A CA 1
ATOM 1966 C C . HIS A 1 255 ? -8.534 -5.815 -7.320 1.00 95.00 255 HIS A C 1
ATOM 1968 O O . HIS A 1 255 ? -7.912 -5.695 -8.372 1.00 95.00 255 HIS A O 1
ATOM 1974 N N . ILE A 1 256 ? -9.725 -6.425 -7.285 1.00 94.69 256 ILE A N 1
ATOM 1975 C CA . ILE A 1 256 ? -10.356 -7.021 -8.475 1.00 94.69 256 ILE A CA 1
ATOM 1976 C C . ILE A 1 256 ? -10.474 -6.027 -9.641 1.00 94.69 256 ILE A C 1
ATOM 1978 O O . ILE A 1 256 ? -10.129 -6.409 -10.759 1.00 94.69 256 ILE A O 1
ATOM 1982 N N . PRO A 1 257 ? -10.903 -4.762 -9.448 1.00 91.06 257 PRO A N 1
ATOM 1983 C CA . PRO A 1 257 ? -11.084 -3.860 -10.582 1.00 91.06 257 PRO A CA 1
ATOM 1984 C C . PRO A 1 257 ? -9.784 -3.508 -11.317 1.00 91.06 257 PRO A C 1
ATOM 1986 O O . PRO A 1 257 ? -9.837 -3.134 -12.483 1.00 91.06 257 PRO A O 1
ATOM 1989 N N . THR A 1 258 ? -8.627 -3.620 -10.655 1.00 86.38 258 THR A N 1
ATOM 1990 C CA . THR A 1 258 ? -7.315 -3.280 -11.231 1.00 86.38 258 THR A CA 1
ATOM 1991 C C . THR A 1 258 ? -6.463 -4.502 -11.568 1.00 86.38 258 THR A C 1
ATOM 1993 O O . THR A 1 258 ? -5.566 -4.397 -12.399 1.00 86.38 258 THR A O 1
ATOM 1996 N N . LYS A 1 259 ? -6.718 -5.657 -10.942 1.00 88.75 259 LYS A N 1
ATOM 1997 C CA . LYS A 1 259 ? -5.932 -6.893 -11.101 1.00 88.75 259 LYS A CA 1
ATOM 1998 C C . LYS A 1 259 ? -6.721 -8.060 -11.699 1.00 88.75 259 LYS A C 1
ATOM 2000 O O . LYS A 1 259 ? -6.131 -9.101 -11.966 1.00 88.75 259 LYS A O 1
ATOM 2005 N N . GLY A 1 260 ? -8.027 -7.904 -11.909 1.00 91.38 260 GLY A N 1
ATOM 2006 C CA . GLY A 1 260 ? -8.913 -8.953 -12.409 1.00 91.38 260 GLY A CA 1
ATOM 2007 C C . GLY A 1 260 ? -9.259 -10.025 -11.367 1.00 91.38 260 GLY A C 1
ATOM 2008 O O . GLY A 1 260 ? -8.841 -9.979 -10.210 1.00 91.38 260 GLY A O 1
ATOM 2009 N N . LEU A 1 261 ? -10.045 -11.019 -11.793 1.00 92.94 261 LEU A N 1
ATOM 2010 C CA . LEU A 1 261 ? -10.475 -12.166 -10.978 1.00 92.94 261 LEU A CA 1
ATOM 2011 C C . LEU A 1 261 ? -9.492 -13.344 -11.090 1.00 92.94 261 LEU A C 1
ATOM 2013 O O . LEU A 1 261 ? -9.882 -14.472 -11.385 1.00 92.94 261 LEU A O 1
ATOM 2017 N N . HIS A 1 262 ? -8.204 -13.085 -10.867 1.00 92.00 262 HIS A N 1
ATOM 2018 C CA . HIS A 1 262 ? -7.160 -14.111 -10.921 1.00 92.00 262 HIS A CA 1
ATOM 2019 C C . HIS A 1 262 ? -6.751 -14.561 -9.513 1.00 92.00 262 HIS A C 1
ATOM 2021 O O . HIS A 1 262 ? -6.497 -13.740 -8.630 1.00 92.00 262 HIS A O 1
ATOM 2027 N N . MET A 1 263 ? -6.649 -15.878 -9.308 1.00 92.69 263 MET A N 1
ATOM 2028 C CA . MET A 1 263 ? -6.385 -16.478 -7.992 1.00 92.69 263 MET A CA 1
ATOM 2029 C C . MET A 1 263 ? -5.066 -15.991 -7.367 1.00 92.69 263 MET A C 1
ATOM 2031 O O . MET A 1 263 ? -5.030 -15.678 -6.178 1.00 92.69 263 MET A O 1
ATOM 2035 N N . TYR A 1 264 ? -3.990 -15.894 -8.156 1.00 93.31 264 TYR A N 1
ATOM 2036 C CA . TYR A 1 264 ? -2.665 -15.510 -7.658 1.00 93.31 264 TYR A CA 1
ATOM 2037 C C . TYR A 1 264 ? -2.598 -14.053 -7.178 1.00 93.31 264 TYR A C 1
ATOM 2039 O O . TYR A 1 264 ? -2.219 -13.849 -6.021 1.00 93.31 264 TYR A O 1
ATOM 2047 N N . PRO A 1 265 ? -3.021 -13.041 -7.968 1.00 91.94 265 PRO A N 1
ATOM 2048 C CA . PRO A 1 265 ? -3.150 -11.679 -7.466 1.00 91.94 265 PRO A CA 1
ATOM 2049 C C . PRO A 1 265 ? -4.016 -11.598 -6.211 1.00 91.94 265 PRO A C 1
ATOM 2051 O O . PRO A 1 265 ? -3.602 -10.975 -5.238 1.00 91.94 265 PRO A O 1
ATOM 2054 N N . LEU A 1 266 ? -5.176 -12.259 -6.171 1.00 95.56 266 LEU A N 1
ATOM 2055 C CA . LEU A 1 266 ? -6.034 -12.228 -4.983 1.00 95.56 266 LEU A CA 1
ATOM 2056 C C . LEU A 1 266 ? -5.330 -12.794 -3.745 1.00 95.56 266 LEU A C 1
ATOM 2058 O O . LEU A 1 266 ? -5.434 -12.211 -2.667 1.00 95.56 266 LEU A O 1
ATOM 2062 N N . LEU A 1 267 ? -4.572 -13.882 -3.895 1.00 96.62 267 LEU A N 1
ATOM 2063 C CA . LEU A 1 267 ? -3.814 -14.475 -2.798 1.00 96.62 267 LEU A CA 1
ATOM 2064 C C . LEU A 1 267 ? -2.661 -13.575 -2.329 1.00 96.62 267 LEU A C 1
ATOM 2066 O O . LEU A 1 267 ? -2.473 -13.414 -1.123 1.00 96.62 267 LEU A O 1
ATOM 2070 N N . ILE A 1 268 ? -1.934 -12.943 -3.257 1.00 96.06 268 ILE A N 1
ATOM 2071 C CA . ILE A 1 268 ? -0.880 -11.963 -2.947 1.00 96.06 268 ILE A CA 1
ATOM 2072 C C . ILE A 1 268 ? -1.449 -10.830 -2.086 1.00 96.06 268 ILE A C 1
ATOM 2074 O O . ILE A 1 268 ? -0.933 -10.553 -0.999 1.00 96.06 268 ILE A O 1
ATOM 2078 N N . HIS A 1 269 ? -2.561 -10.229 -2.522 1.00 96.81 269 HIS A N 1
ATOM 2079 C CA . HIS A 1 269 ? -3.190 -9.133 -1.788 1.00 96.81 269 HIS A CA 1
ATOM 2080 C C . HIS A 1 269 ? -3.800 -9.619 -0.474 1.00 96.81 269 HIS A C 1
ATOM 2082 O O . HIS A 1 269 ? -3.685 -8.926 0.528 1.00 96.81 269 HIS A O 1
ATOM 2088 N N . PHE A 1 270 ? -4.377 -10.821 -0.416 1.00 98.19 270 PHE A N 1
ATOM 2089 C CA . PHE A 1 270 ? -4.891 -11.385 0.833 1.00 98.19 270 PHE A CA 1
ATOM 2090 C C . PHE A 1 270 ? -3.784 -11.567 1.883 1.00 98.19 270 PHE A C 1
ATOM 2092 O O . PHE A 1 270 ? -3.947 -11.146 3.029 1.00 98.19 270 PHE A O 1
ATOM 2099 N N . ILE A 1 271 ? -2.635 -12.135 1.500 1.00 98.06 271 ILE A N 1
ATOM 2100 C CA . ILE A 1 271 ? -1.496 -12.359 2.404 1.00 98.06 271 ILE A CA 1
ATOM 2101 C C . ILE A 1 271 ? -0.848 -11.026 2.817 1.00 98.06 271 ILE A C 1
ATOM 2103 O O . ILE A 1 271 ? -0.532 -10.839 3.995 1.00 98.06 271 ILE A O 1
ATOM 2107 N N . GLY A 1 272 ? -0.716 -10.061 1.899 1.00 97.94 272 GLY A N 1
ATOM 2108 C CA . GLY A 1 272 ? -0.345 -8.679 2.245 1.00 97.94 272 GLY A CA 1
ATOM 2109 C C . GLY A 1 272 ? -1.351 -8.041 3.213 1.00 97.94 272 GLY A C 1
ATOM 2110 O O . GLY A 1 272 ? -0.976 -7.438 4.218 1.00 97.94 272 GLY A O 1
ATOM 2111 N N . GLY A 1 273 ? -2.638 -8.300 2.973 1.00 98.25 273 GLY A N 1
ATOM 2112 C CA . GLY A 1 273 ? -3.781 -8.024 3.834 1.00 98.25 273 GLY A CA 1
ATOM 2113 C C . GLY A 1 273 ? -3.520 -8.390 5.294 1.00 98.25 273 GLY A C 1
ATOM 2114 O O . GLY A 1 273 ? -3.536 -7.525 6.183 1.00 98.25 273 GLY A O 1
ATOM 2115 N N . LEU A 1 274 ? -3.211 -9.673 5.502 1.00 98.44 274 LEU A N 1
ATOM 2116 C CA . LEU A 1 274 ? -2.903 -10.256 6.806 1.00 98.44 274 LEU A CA 1
ATOM 2117 C C . LEU A 1 274 ? -1.673 -9.601 7.433 1.00 98.44 274 LEU A C 1
ATOM 2119 O O . LEU A 1 274 ? -1.689 -9.268 8.616 1.00 98.44 274 LEU A O 1
ATOM 2123 N N . CYS A 1 275 ? -0.626 -9.385 6.638 1.00 98.56 275 CYS A N 1
ATOM 2124 C CA . CYS A 1 275 ? 0.624 -8.796 7.093 1.00 98.56 275 CYS A CA 1
ATOM 2125 C C . CYS A 1 275 ? 0.421 -7.387 7.658 1.00 98.56 275 CYS A C 1
ATOM 2127 O O . CYS A 1 275 ? 0.652 -7.153 8.845 1.00 98.56 275 CYS A O 1
ATOM 2129 N N . TYR A 1 276 ? -0.068 -6.450 6.842 1.00 98.56 276 TYR A N 1
ATOM 2130 C CA . TYR A 1 276 ? -0.217 -5.054 7.265 1.00 98.56 276 TYR A CA 1
ATOM 2131 C C . TYR A 1 276 ? -1.320 -4.908 8.318 1.00 98.56 276 TYR A C 1
ATOM 2133 O O . TYR A 1 276 ? -1.183 -4.168 9.289 1.00 98.56 276 TYR A O 1
ATOM 2141 N N . GLY A 1 277 ? -2.389 -5.707 8.212 1.00 98.12 277 GLY A N 1
ATOM 2142 C CA . GLY A 1 277 ? -3.418 -5.776 9.247 1.00 98.12 277 GLY A CA 1
ATOM 2143 C C . GLY A 1 277 ? -2.858 -6.201 10.608 1.00 98.12 277 GLY A C 1
ATOM 2144 O O . GLY A 1 277 ? -3.218 -5.610 11.627 1.00 98.12 277 GLY A O 1
ATOM 2145 N N . TYR A 1 278 ? -1.943 -7.174 10.637 1.00 98.31 278 TYR A N 1
ATOM 2146 C CA . TYR A 1 278 ? -1.273 -7.600 11.863 1.00 98.31 278 TYR A CA 1
ATOM 2147 C C . TYR A 1 278 ? -0.292 -6.540 12.379 1.00 98.31 278 TYR A C 1
ATOM 2149 O O . TYR A 1 278 ? -0.296 -6.243 13.575 1.00 98.31 278 TYR A O 1
ATOM 2157 N N . VAL A 1 279 ? 0.479 -5.893 11.496 1.00 98.31 279 VAL A N 1
ATOM 2158 C CA . VAL A 1 279 ? 1.335 -4.748 11.857 1.00 98.31 279 VAL A CA 1
ATOM 2159 C C . VAL A 1 279 ? 0.514 -3.653 12.534 1.00 98.31 279 VAL A C 1
ATOM 2161 O O . VAL A 1 279 ? 0.879 -3.202 13.621 1.00 98.31 279 VAL A O 1
ATOM 2164 N N . TYR A 1 280 ? -0.624 -3.253 11.961 1.00 97.88 280 TYR A N 1
ATOM 2165 C CA . TYR A 1 280 ? -1.519 -2.277 12.581 1.00 97.88 280 TYR A CA 1
ATOM 2166 C C . TYR A 1 280 ? -2.095 -2.779 13.908 1.00 97.88 280 TYR A C 1
ATOM 2168 O O . TYR A 1 280 ? -2.070 -2.048 14.895 1.00 97.88 280 TYR A O 1
ATOM 2176 N N . LEU A 1 281 ? -2.559 -4.031 13.977 1.00 96.31 281 LEU A N 1
ATOM 2177 C CA . LEU A 1 281 ? -3.119 -4.616 15.199 1.00 96.31 281 LEU A CA 1
ATOM 2178 C C . LEU A 1 281 ? -2.121 -4.573 16.367 1.00 96.31 281 LEU A C 1
ATOM 2180 O O . LEU A 1 281 ? -2.506 -4.315 17.508 1.00 96.31 281 LEU A O 1
ATOM 2184 N N . LYS A 1 282 ? -0.840 -4.823 16.082 1.00 96.56 282 LYS A N 1
ATOM 2185 C CA . LYS A 1 282 ? 0.232 -4.916 17.078 1.00 96.56 282 LYS A CA 1
ATOM 2186 C C . LYS A 1 282 ? 0.901 -3.579 17.395 1.00 96.56 282 LYS A C 1
ATOM 2188 O O . LYS A 1 282 ? 1.260 -3.335 18.548 1.00 96.56 282 LYS A O 1
ATOM 2193 N N . SER A 1 283 ? 1.052 -2.703 16.407 1.00 96.19 283 SER A N 1
ATOM 2194 C CA . SER A 1 283 ? 1.619 -1.364 16.602 1.00 96.19 283 SER A CA 1
ATOM 2195 C C . SER A 1 283 ? 0.573 -0.364 17.102 1.00 96.19 283 SER A C 1
ATOM 2197 O O . SER A 1 283 ? 0.901 0.531 17.878 1.00 96.19 283 SER A O 1
ATOM 2199 N N . GLY A 1 284 ? -0.688 -0.516 16.702 1.00 95.25 284 GLY A N 1
ATOM 2200 C CA . GLY A 1 284 ? -1.741 0.471 16.901 1.00 95.25 284 GLY A CA 1
ATOM 2201 C C . GLY A 1 284 ? -1.536 1.755 16.096 1.00 95.25 284 GLY A C 1
ATOM 2202 O O . GLY A 1 284 ? -2.065 2.795 16.495 1.00 95.25 284 GLY A O 1
ATOM 2203 N N . SER A 1 285 ? -0.733 1.708 15.026 1.00 96.69 285 SER A N 1
ATOM 2204 C CA . SER A 1 285 ? -0.332 2.881 14.251 1.00 96.69 285 SER A CA 1
ATOM 2205 C C . SER A 1 285 ? -0.509 2.678 12.747 1.00 96.69 285 SER A C 1
ATOM 2207 O O . SER A 1 285 ? 0.122 1.809 12.146 1.00 96.69 285 SER A O 1
ATOM 2209 N N . LEU A 1 286 ? -1.337 3.521 12.130 1.00 96.94 286 LEU A N 1
ATOM 2210 C CA . LEU A 1 286 ? -1.503 3.604 10.683 1.00 96.94 286 LEU A CA 1
ATOM 2211 C C . LEU A 1 286 ? -0.208 4.045 10.014 1.00 96.94 286 LEU A C 1
ATOM 2213 O O . LEU A 1 286 ? 0.164 3.437 9.027 1.00 96.94 286 LEU A O 1
ATOM 2217 N N . TRP A 1 287 ? 0.537 5.001 10.582 1.00 97.00 287 TRP A N 1
ATOM 2218 C CA . TRP A 1 287 ? 1.840 5.402 10.031 1.00 97.00 287 TRP A CA 1
ATOM 2219 C C . TRP A 1 287 ? 2.783 4.221 9.843 1.00 97.00 287 TRP A C 1
ATOM 2221 O O . TRP A 1 287 ? 3.475 4.144 8.836 1.00 97.00 287 TRP A O 1
ATOM 2231 N N . ILE A 1 288 ? 2.779 3.287 10.791 1.00 97.88 288 ILE A N 1
ATOM 2232 C CA . ILE A 1 288 ? 3.658 2.123 10.752 1.00 97.88 288 ILE A CA 1
ATOM 2233 C C . ILE A 1 288 ? 3.161 1.089 9.753 1.00 97.88 288 ILE A C 1
ATOM 2235 O O . ILE A 1 288 ? 3.957 0.615 8.953 1.00 97.88 288 ILE A O 1
ATOM 2239 N N . SER A 1 289 ? 1.861 0.785 9.744 1.00 98.12 289 SER A N 1
ATOM 2240 C CA . SER A 1 289 ? 1.275 -0.097 8.725 1.00 98.12 289 SER A CA 1
ATOM 2241 C C . SER A 1 289 ? 1.558 0.421 7.310 1.00 98.12 289 SER A C 1
ATOM 2243 O O . SER A 1 289 ? 2.073 -0.311 6.469 1.00 98.12 289 SER A O 1
ATOM 2245 N N . SER A 1 290 ? 1.324 1.717 7.086 1.00 98.44 290 SER A N 1
ATOM 2246 C CA . SER A 1 290 ? 1.533 2.383 5.801 1.00 98.44 290 SER A CA 1
ATOM 2247 C C . SER A 1 290 ? 3.000 2.437 5.405 1.00 98.44 290 SER A C 1
ATOM 2249 O O . SER A 1 290 ? 3.304 2.234 4.240 1.00 98.44 290 SER A O 1
ATOM 2251 N N . ALA A 1 291 ? 3.918 2.673 6.348 1.00 98.00 291 ALA A N 1
ATOM 2252 C CA . ALA A 1 291 ? 5.350 2.668 6.061 1.00 98.00 291 ALA A CA 1
ATOM 2253 C C . ALA A 1 291 ? 5.847 1.276 5.651 1.00 98.00 291 ALA A C 1
ATOM 2255 O O . ALA A 1 291 ? 6.629 1.171 4.713 1.00 98.00 291 ALA A O 1
ATOM 2256 N N . VAL A 1 292 ? 5.378 0.211 6.312 1.00 98.50 292 VAL A N 1
ATOM 2257 C CA . VAL A 1 292 ? 5.726 -1.171 5.941 1.00 98.50 292 VAL A CA 1
ATOM 2258 C C . VAL A 1 292 ? 5.168 -1.526 4.565 1.00 98.50 292 VAL A C 1
ATOM 2260 O O . VAL A 1 292 ? 5.887 -2.081 3.740 1.00 98.50 292 VAL A O 1
ATOM 2263 N N . HIS A 1 293 ? 3.908 -1.182 4.304 1.00 98.44 293 HIS A N 1
ATOM 2264 C CA . HIS A 1 293 ? 3.272 -1.413 3.010 1.00 98.44 293 HIS A CA 1
ATOM 2265 C C . HIS A 1 293 ? 3.984 -0.633 1.890 1.00 98.44 293 HIS A C 1
ATOM 2267 O O . HIS A 1 293 ? 4.373 -1.206 0.876 1.00 98.44 293 HIS A O 1
ATOM 2273 N N . ALA A 1 294 ? 4.273 0.646 2.111 1.00 98.31 294 ALA A N 1
ATOM 2274 C CA . ALA A 1 294 ? 4.990 1.471 1.149 1.00 98.31 294 ALA A CA 1
ATOM 2275 C C . ALA A 1 294 ? 6.411 0.974 0.889 1.00 98.31 294 ALA A C 1
ATOM 2277 O O . ALA A 1 294 ? 6.845 0.941 -0.257 1.00 98.31 294 ALA A O 1
ATOM 2278 N N . ALA A 1 295 ? 7.125 0.559 1.939 1.00 98.19 295 ALA A N 1
ATOM 2279 C CA . ALA A 1 295 ? 8.459 -0.009 1.810 1.00 98.19 295 ALA A CA 1
ATOM 2280 C C . ALA A 1 295 ? 8.455 -1.289 0.979 1.00 98.19 295 ALA A C 1
ATOM 2282 O O . ALA A 1 295 ? 9.381 -1.499 0.205 1.00 98.19 295 ALA A O 1
ATOM 2283 N N . HIS A 1 296 ? 7.415 -2.112 1.111 1.00 97.50 296 HIS A N 1
ATOM 2284 C CA . HIS A 1 296 ? 7.241 -3.279 0.266 1.00 97.50 296 HIS A CA 1
ATOM 2285 C C . HIS A 1 296 ? 7.074 -2.876 -1.202 1.00 97.50 296 HIS A C 1
ATOM 2287 O O . HIS A 1 296 ? 7.916 -3.250 -2.014 1.00 97.50 296 HIS A O 1
ATOM 2293 N N . ASN A 1 297 ? 6.056 -2.082 -1.542 1.00 95.81 297 ASN A N 1
ATOM 2294 C CA . ASN A 1 297 ? 5.775 -1.729 -2.940 1.00 95.81 297 ASN A CA 1
ATOM 2295 C C . ASN A 1 297 ? 6.964 -1.007 -3.587 1.00 95.81 297 ASN A C 1
ATOM 2297 O O . ASN A 1 297 ? 7.392 -1.355 -4.684 1.00 95.81 297 ASN A O 1
ATOM 2301 N N . TRP A 1 298 ? 7.566 -0.067 -2.856 1.00 96.44 298 TRP A N 1
ATOM 2302 C CA . TRP A 1 298 ? 8.740 0.658 -3.320 1.00 96.44 298 TRP A CA 1
ATOM 2303 C C . TRP A 1 298 ? 9.965 -0.248 -3.511 1.00 96.44 298 TRP A C 1
ATOM 2305 O O . TRP A 1 298 ? 10.702 -0.058 -4.475 1.00 96.44 298 TRP A O 1
ATOM 2315 N N . ALA A 1 299 ? 10.183 -1.250 -2.646 1.00 96.75 299 ALA A N 1
ATOM 2316 C CA . ALA A 1 299 ? 11.267 -2.219 -2.833 1.00 96.75 299 ALA A CA 1
ATOM 2317 C C . ALA A 1 299 ? 11.098 -3.016 -4.127 1.00 96.75 299 ALA A C 1
ATOM 2319 O O . ALA A 1 299 ? 12.078 -3.240 -4.832 1.00 96.75 299 ALA A O 1
ATOM 2320 N N . LEU A 1 300 ? 9.872 -3.454 -4.426 1.00 94.38 300 LEU A N 1
ATOM 2321 C CA . LEU A 1 300 ? 9.590 -4.220 -5.637 1.00 94.38 300 LEU A CA 1
ATOM 2322 C C . LEU A 1 300 ? 9.858 -3.382 -6.886 1.00 94.38 300 LEU A C 1
ATOM 2324 O O . LEU A 1 300 ? 10.630 -3.820 -7.734 1.00 94.38 300 LEU A O 1
ATOM 2328 N N . ASP A 1 301 ? 9.291 -2.177 -6.965 1.00 92.62 301 ASP A N 1
ATOM 2329 C CA . ASP A 1 301 ? 9.486 -1.260 -8.096 1.00 92.62 301 ASP A CA 1
ATOM 2330 C C . ASP A 1 301 ? 10.959 -0.910 -8.303 1.00 92.62 301 ASP A C 1
ATOM 2332 O O . ASP A 1 301 ? 11.472 -0.994 -9.417 1.00 92.62 301 ASP A O 1
ATOM 2336 N N . LEU A 1 302 ? 11.669 -0.570 -7.224 1.00 94.62 302 LEU A N 1
ATOM 2337 C CA . LEU A 1 302 ? 13.072 -0.188 -7.317 1.00 94.62 302 LEU A CA 1
ATOM 2338 C C . LEU A 1 302 ? 13.959 -1.349 -7.774 1.00 94.62 302 LEU A C 1
ATOM 2340 O O . LEU A 1 302 ? 14.930 -1.128 -8.493 1.00 94.62 302 LEU A O 1
ATOM 2344 N N . TRP A 1 303 ? 13.664 -2.581 -7.358 1.00 94.56 303 TRP A N 1
ATOM 2345 C CA . TRP A 1 303 ? 14.555 -3.703 -7.634 1.00 94.56 303 TRP A CA 1
ATOM 2346 C C . TRP A 1 303 ? 14.197 -4.480 -8.882 1.00 94.56 303 TRP A C 1
ATOM 2348 O O . TRP A 1 303 ? 15.118 -4.800 -9.624 1.00 94.56 303 TRP A O 1
ATOM 2358 N N . PHE A 1 304 ? 12.929 -4.806 -9.128 1.00 91.12 304 PHE A N 1
ATOM 2359 C CA . PHE A 1 304 ? 12.615 -5.752 -10.199 1.00 91.12 304 PHE A CA 1
ATOM 2360 C C . PHE A 1 304 ? 11.231 -5.662 -10.849 1.00 91.12 304 PHE A C 1
ATOM 2362 O O . PHE A 1 304 ? 10.970 -6.389 -11.808 1.00 91.12 304 PHE A O 1
ATOM 2369 N N . ASN A 1 305 ? 10.337 -4.806 -10.361 1.00 85.56 305 ASN A N 1
ATOM 2370 C CA . ASN A 1 305 ? 9.054 -4.565 -11.007 1.00 85.56 305 ASN A CA 1
ATOM 2371 C C . ASN A 1 305 ? 9.216 -3.422 -12.024 1.00 85.56 305 ASN A C 1
ATOM 2373 O O . ASN A 1 305 ? 9.071 -2.251 -11.688 1.00 85.56 305 ASN A O 1
ATOM 2377 N N . ASP A 1 306 ? 9.576 -3.763 -13.265 1.00 73.19 306 ASP A N 1
ATOM 2378 C CA . ASP A 1 306 ? 9.927 -2.793 -14.320 1.00 73.19 306 ASP A CA 1
ATOM 2379 C C . ASP A 1 306 ? 8.707 -2.135 -14.996 1.00 73.19 306 ASP A C 1
ATOM 2381 O O . ASP A 1 306 ? 8.784 -1.674 -16.131 1.00 73.19 306 ASP A O 1
ATOM 2385 N N . ASP A 1 307 ? 7.566 -2.066 -14.303 1.00 70.75 307 ASP A N 1
ATOM 2386 C CA . ASP A 1 307 ? 6.327 -1.488 -14.840 1.00 70.75 307 ASP A CA 1
ATOM 2387 C C . ASP A 1 307 ? 6.491 0.004 -15.211 1.00 70.75 307 ASP A C 1
ATOM 2389 O O . ASP A 1 307 ? 5.718 0.520 -16.012 1.00 70.75 307 ASP A O 1
ATOM 2393 N N . TYR A 1 308 ? 7.500 0.691 -14.649 1.00 73.75 308 TYR A N 1
ATOM 2394 C CA . TYR A 1 308 ? 7.683 2.149 -14.746 1.00 73.75 308 TYR A CA 1
ATOM 2395 C C . TYR A 1 308 ? 9.112 2.593 -15.110 1.00 73.75 308 TYR A C 1
ATOM 2397 O O . TYR A 1 308 ? 9.469 3.755 -14.905 1.00 73.75 308 TYR A O 1
ATOM 2405 N N . GLY A 1 309 ? 9.980 1.679 -15.563 1.00 78.31 309 GLY A N 1
ATOM 2406 C CA . GLY A 1 309 ? 11.359 1.998 -15.967 1.00 78.31 309 GLY A CA 1
ATOM 2407 C C . GLY A 1 309 ? 12.316 2.387 -14.827 1.00 78.31 309 GLY A C 1
ATOM 2408 O O . GLY A 1 309 ? 13.467 2.770 -15.076 1.00 78.31 309 GLY A O 1
ATOM 2409 N N . VAL A 1 310 ? 11.874 2.306 -13.568 1.00 87.19 310 VAL A N 1
ATOM 2410 C CA . VAL A 1 310 ? 12.669 2.656 -12.378 1.00 87.19 310 VAL A CA 1
ATOM 2411 C C . VAL A 1 310 ? 13.488 1.479 -11.842 1.00 87.19 310 VAL A C 1
ATOM 2413 O O . VAL A 1 310 ? 14.398 1.691 -11.042 1.00 87.19 310 VAL A O 1
ATOM 2416 N N . SER A 1 311 ? 13.227 0.251 -12.295 1.00 93.31 311 SER A N 1
ATOM 2417 C CA . SER A 1 311 ? 13.886 -0.912 -11.712 1.00 93.31 311 SER A CA 1
ATOM 2418 C C . SER A 1 311 ? 15.394 -0.929 -12.002 1.00 93.31 311 SER A C 1
ATOM 2420 O O . SER A 1 311 ? 15.890 -0.442 -13.033 1.00 93.31 311 SER A O 1
ATOM 2422 N N . LEU A 1 312 ? 16.136 -1.470 -11.037 1.00 94.88 312 LEU A N 1
ATOM 2423 C CA . LEU A 1 312 ? 17.573 -1.730 -11.114 1.00 94.88 312 LEU A CA 1
ATOM 2424 C C . LEU A 1 312 ? 17.874 -3.084 -11.762 1.00 94.88 312 LEU A C 1
ATOM 2426 O O . LEU A 1 312 ? 18.970 -3.287 -12.279 1.00 94.88 312 LEU A O 1
ATOM 2430 N N . VAL A 1 313 ? 16.914 -4.004 -11.739 1.00 93.69 313 VAL A N 1
ATOM 2431 C CA . VAL A 1 313 ? 16.954 -5.280 -12.448 1.00 93.69 313 VAL A CA 1
ATOM 2432 C C . VAL A 1 313 ? 15.701 -5.362 -13.314 1.00 93.69 313 VAL A C 1
ATOM 2434 O O . VAL A 1 313 ? 14.586 -5.177 -12.834 1.00 93.69 313 VAL A O 1
ATOM 2437 N N . SER A 1 314 ? 15.869 -5.614 -14.604 1.00 91.62 314 SER A N 1
ATOM 2438 C CA . SER A 1 314 ? 14.765 -5.848 -15.539 1.00 91.62 314 SER A CA 1
ATOM 2439 C C . SER A 1 314 ? 14.832 -7.292 -16.023 1.00 91.62 314 SER A C 1
ATOM 2441 O O . SER A 1 314 ? 15.925 -7.807 -16.268 1.00 91.62 314 SER A O 1
ATOM 2443 N N . PHE A 1 315 ? 13.681 -7.933 -16.204 1.00 90.50 315 PHE A N 1
ATOM 2444 C CA . PHE A 1 315 ? 13.583 -9.261 -16.808 1.00 90.50 315 PHE A CA 1
ATOM 2445 C C . PHE A 1 315 ? 12.894 -9.139 -18.168 1.00 90.50 315 PHE A C 1
ATOM 2447 O O . PHE A 1 315 ? 11.802 -8.580 -18.250 1.00 90.50 315 PHE A O 1
ATOM 2454 N N . ALA A 1 316 ? 13.519 -9.644 -19.232 1.00 88.12 316 ALA A N 1
ATOM 2455 C CA . ALA A 1 316 ? 12.932 -9.657 -20.572 1.00 88.12 316 ALA A CA 1
ATOM 2456 C C . ALA A 1 316 ? 11.665 -10.525 -20.638 1.00 88.12 316 ALA A C 1
ATOM 2458 O O . ALA A 1 316 ? 10.737 -10.217 -21.385 1.00 88.12 316 ALA A O 1
ATOM 2459 N N . VAL A 1 317 ? 11.616 -11.594 -19.840 1.00 87.00 317 VAL A N 1
ATOM 2460 C CA . VAL A 1 317 ? 10.417 -12.410 -19.635 1.00 87.00 317 VAL A CA 1
ATOM 2461 C C . VAL A 1 317 ? 9.778 -12.033 -18.293 1.00 87.00 317 VAL A C 1
ATOM 2463 O O . VAL A 1 317 ? 10.472 -12.037 -17.273 1.00 87.00 317 VAL A O 1
ATOM 2466 N N . PRO A 1 318 ? 8.464 -11.737 -18.246 1.00 85.12 318 PRO A N 1
ATOM 2467 C CA . PRO A 1 318 ? 7.783 -11.444 -16.991 1.00 85.12 318 PRO A CA 1
ATOM 2468 C C . PRO A 1 318 ? 7.895 -12.601 -15.995 1.00 85.12 318 PRO A C 1
ATOM 2470 O O . PRO A 1 318 ? 7.672 -13.761 -16.342 1.00 85.12 318 PRO A O 1
ATOM 2473 N N . LEU A 1 319 ? 8.170 -12.275 -14.730 1.00 86.62 319 LEU A N 1
ATOM 2474 C CA . LEU A 1 319 ? 8.161 -13.261 -13.650 1.00 86.62 319 LEU A CA 1
ATOM 2475 C C . LEU A 1 319 ? 6.795 -13.944 -13.546 1.00 86.62 319 LEU A C 1
ATOM 2477 O O . LEU A 1 319 ? 5.757 -13.272 -13.567 1.00 86.62 319 LEU A O 1
ATOM 2481 N N . THR A 1 320 ? 6.803 -15.262 -13.344 1.00 88.00 320 THR A N 1
ATOM 2482 C CA . THR A 1 320 ? 5.565 -16.019 -13.144 1.00 88.00 320 THR A CA 1
ATOM 2483 C C . THR A 1 320 ? 4.847 -15.588 -11.864 1.00 88.00 320 THR A C 1
ATOM 2485 O O . THR A 1 320 ? 5.470 -15.191 -10.872 1.00 88.00 320 THR A O 1
ATOM 2488 N N . ASP A 1 321 ? 3.523 -15.731 -11.853 1.00 88.25 321 ASP A N 1
ATOM 2489 C CA . ASP A 1 321 ? 2.694 -15.459 -10.676 1.00 88.25 321 ASP A CA 1
ATOM 2490 C C . ASP A 1 321 ? 3.116 -16.285 -9.450 1.00 88.25 321 ASP A C 1
ATOM 2492 O O . ASP A 1 321 ? 3.075 -15.795 -8.320 1.00 88.25 321 ASP A O 1
ATOM 2496 N N . GLY A 1 322 ? 3.576 -17.523 -9.667 1.00 89.00 322 GLY A N 1
ATOM 2497 C CA . GLY A 1 322 ? 4.107 -18.380 -8.608 1.00 89.00 322 GLY A CA 1
ATOM 2498 C C . GLY A 1 322 ? 5.380 -17.809 -7.982 1.00 89.00 322 GLY A C 1
ATOM 2499 O O . GLY A 1 322 ? 5.507 -17.786 -6.757 1.00 89.00 322 GLY A O 1
ATOM 2500 N N . THR A 1 323 ? 6.292 -17.281 -8.802 1.00 88.81 323 THR A N 1
ATOM 2501 C CA . THR A 1 323 ? 7.536 -16.658 -8.330 1.00 88.81 323 THR A CA 1
ATOM 2502 C C . THR A 1 323 ? 7.245 -15.376 -7.539 1.00 88.81 323 THR A C 1
ATOM 2504 O O . THR A 1 323 ? 7.807 -15.174 -6.460 1.00 88.81 323 THR A O 1
ATOM 2507 N N . LYS A 1 324 ? 6.304 -14.546 -8.014 1.00 89.94 324 LYS A N 1
ATOM 2508 C CA . LYS A 1 324 ? 5.836 -13.344 -7.296 1.00 89.94 324 LYS A CA 1
ATOM 2509 C C . LYS A 1 324 ? 5.176 -13.700 -5.960 1.00 89.94 324 LYS A C 1
ATOM 2511 O O . LYS A 1 324 ? 5.469 -13.083 -4.938 1.00 89.94 324 LYS A O 1
ATOM 2516 N N . LEU A 1 325 ? 4.334 -14.736 -5.935 1.00 93.00 325 LEU A N 1
ATOM 2517 C CA . LEU A 1 325 ? 3.701 -15.223 -4.707 1.00 93.00 325 LEU A CA 1
ATOM 2518 C C . LEU A 1 325 ? 4.729 -15.751 -3.695 1.00 93.00 325 LEU A C 1
ATOM 2520 O O . LEU A 1 325 ? 4.587 -15.500 -2.498 1.00 93.00 325 LEU A O 1
ATOM 2524 N N . LEU A 1 326 ? 5.766 -16.460 -4.149 1.00 92.19 326 LEU A N 1
ATOM 2525 C CA . LEU A 1 326 ? 6.844 -16.928 -3.276 1.00 92.19 326 LEU A CA 1
ATOM 2526 C C . LEU A 1 326 ? 7.576 -15.748 -2.625 1.00 92.19 326 LEU A C 1
ATOM 2528 O O . LEU A 1 326 ? 7.782 -15.751 -1.412 1.00 92.19 326 LEU A O 1
ATOM 2532 N N . GLN A 1 327 ? 7.923 -14.724 -3.408 1.00 92.88 327 GLN A N 1
ATOM 2533 C CA . GLN A 1 327 ? 8.546 -13.508 -2.885 1.00 92.88 327 GLN A CA 1
ATOM 2534 C C . GLN A 1 327 ? 7.654 -12.821 -1.841 1.00 92.88 327 GLN A C 1
ATOM 2536 O O . GLN A 1 327 ? 8.125 -12.520 -0.740 1.00 92.88 327 GLN A O 1
ATOM 2541 N N . GLN A 1 328 ? 6.364 -12.654 -2.147 1.00 95.44 328 GLN A N 1
ATOM 2542 C CA . GLN A 1 328 ? 5.371 -12.098 -1.227 1.00 95.44 328 GLN A CA 1
ATOM 2543 C C . GLN A 1 328 ? 5.337 -12.883 0.090 1.00 95.44 328 GLN A C 1
ATOM 2545 O O . GLN A 1 328 ? 5.359 -12.294 1.171 1.00 95.44 328 GLN A O 1
ATOM 2550 N N . ALA A 1 329 ? 5.278 -14.215 0.013 1.00 96.12 329 ALA A N 1
ATOM 2551 C CA . ALA A 1 329 ? 5.194 -15.081 1.182 1.00 96.12 329 ALA A CA 1
ATOM 2552 C C . ALA A 1 329 ? 6.442 -14.969 2.071 1.00 96.12 329 ALA A C 1
ATOM 2554 O O . ALA A 1 329 ? 6.312 -14.882 3.293 1.00 96.12 329 ALA A O 1
ATOM 2555 N N . LEU A 1 330 ? 7.637 -14.918 1.470 1.00 95.94 330 LEU A N 1
ATOM 2556 C CA . LEU A 1 330 ? 8.903 -14.766 2.194 1.00 95.94 330 LEU A CA 1
ATOM 2557 C C . LEU A 1 330 ? 8.984 -13.425 2.928 1.00 95.94 330 LEU A C 1
ATOM 2559 O O . LEU A 1 330 ? 9.296 -13.398 4.122 1.00 95.94 330 LEU A O 1
ATOM 2563 N N . LEU A 1 331 ? 8.657 -12.323 2.247 1.00 97.44 331 LEU A N 1
ATOM 2564 C CA . LEU A 1 331 ? 8.664 -11.007 2.881 1.00 97.44 331 LEU A CA 1
ATOM 2565 C C . LEU A 1 331 ? 7.627 -10.931 4.003 1.00 97.44 331 LEU A C 1
ATOM 2567 O O . LEU A 1 331 ? 7.943 -10.486 5.106 1.00 97.44 331 LEU A O 1
ATOM 2571 N N . VAL A 1 332 ? 6.400 -11.396 3.755 1.00 97.56 332 VAL A N 1
ATOM 2572 C CA . VAL A 1 332 ? 5.341 -11.376 4.771 1.00 97.56 332 VAL A CA 1
ATOM 2573 C C . VAL A 1 332 ? 5.734 -12.202 5.988 1.00 97.56 332 VAL A C 1
ATOM 2575 O O . VAL A 1 332 ? 5.576 -11.726 7.110 1.00 97.56 332 VAL A O 1
ATOM 2578 N N . PHE A 1 333 ? 6.306 -13.391 5.800 1.00 97.31 333 PHE A N 1
ATOM 2579 C CA . PHE A 1 333 ? 6.812 -14.189 6.913 1.00 97.31 333 PHE A CA 1
ATOM 2580 C C . PHE A 1 333 ? 7.835 -13.409 7.754 1.00 97.31 333 PHE A C 1
ATOM 2582 O O . PHE A 1 333 ? 7.690 -13.321 8.976 1.00 97.31 333 PHE A O 1
ATOM 2589 N N . LEU A 1 334 ? 8.817 -12.772 7.109 1.00 97.88 334 LEU A N 1
ATOM 2590 C CA . LEU A 1 334 ? 9.837 -11.978 7.793 1.00 97.88 334 LEU A CA 1
ATOM 2591 C C . LEU A 1 334 ? 9.232 -10.793 8.563 1.00 97.88 334 LEU A C 1
ATOM 2593 O O . LEU A 1 334 ? 9.563 -10.578 9.731 1.00 97.88 334 LEU A O 1
ATOM 2597 N N . ILE A 1 335 ? 8.302 -10.053 7.956 1.00 98.50 335 ILE A N 1
ATOM 2598 C CA . ILE A 1 335 ? 7.619 -8.931 8.615 1.00 98.50 335 ILE A CA 1
ATOM 2599 C C . ILE A 1 335 ? 6.767 -9.409 9.795 1.00 98.50 335 ILE A C 1
ATOM 2601 O O . ILE A 1 335 ? 6.748 -8.746 10.835 1.00 98.50 335 ILE A O 1
ATOM 2605 N N . LEU A 1 336 ? 6.090 -10.556 9.696 1.00 97.44 336 LEU A N 1
ATOM 2606 C CA . LEU A 1 336 ? 5.329 -11.128 10.811 1.00 97.44 336 LEU A CA 1
ATOM 2607 C C . LEU A 1 336 ? 6.246 -11.513 11.981 1.00 97.44 336 LEU A C 1
ATOM 2609 O O . LEU A 1 336 ? 5.923 -11.198 13.131 1.00 97.44 336 LEU A O 1
ATOM 2613 N N . VAL A 1 337 ? 7.408 -12.115 11.698 1.00 96.94 337 VAL A N 1
ATOM 2614 C CA . VAL A 1 337 ? 8.432 -12.439 12.707 1.00 96.94 337 VAL A CA 1
ATOM 2615 C C . VAL A 1 337 ? 8.949 -11.169 13.384 1.00 96.94 337 VAL A C 1
ATOM 2617 O O . VAL A 1 337 ? 8.960 -11.092 14.615 1.00 96.94 337 VAL A O 1
ATOM 2620 N N . LEU A 1 338 ? 9.302 -10.139 12.608 1.00 97.81 338 LEU A N 1
ATOM 2621 C CA . LEU A 1 338 ? 9.733 -8.844 13.145 1.00 97.81 338 LEU A CA 1
ATOM 2622 C C . LEU A 1 338 ? 8.633 -8.195 13.994 1.00 97.81 338 LEU A C 1
ATOM 2624 O O . LEU A 1 338 ? 8.894 -7.707 15.094 1.00 97.81 338 LEU A O 1
ATOM 2628 N N . THR A 1 339 ? 7.385 -8.236 13.525 1.00 97.94 339 THR A N 1
ATOM 2629 C CA . THR A 1 339 ? 6.237 -7.664 14.242 1.00 97.94 339 THR A CA 1
ATOM 2630 C C . THR A 1 339 ? 6.052 -8.358 15.588 1.00 97.94 339 THR A C 1
ATOM 2632 O O . THR A 1 339 ? 5.865 -7.699 16.613 1.00 97.94 339 THR A O 1
ATOM 2635 N N . TYR A 1 340 ? 6.153 -9.689 15.618 1.00 95.81 340 TYR A N 1
ATOM 2636 C CA . TYR A 1 340 ? 6.101 -10.448 16.862 1.00 95.81 340 TYR A CA 1
ATOM 2637 C C . TYR A 1 340 ? 7.291 -10.131 17.782 1.00 95.81 340 TYR A C 1
ATOM 2639 O O . TYR A 1 340 ? 7.087 -9.915 18.975 1.00 95.81 340 TYR A O 1
ATOM 2647 N N . GLY A 1 341 ? 8.509 -10.004 17.251 1.00 96.00 341 GLY A N 1
ATOM 2648 C CA . GLY A 1 341 ? 9.689 -9.630 18.036 1.00 96.00 341 GLY A CA 1
ATOM 2649 C C . GLY A 1 341 ? 9.556 -8.266 18.730 1.00 96.00 341 GLY A C 1
ATOM 2650 O O . GLY A 1 341 ? 9.878 -8.134 19.912 1.00 96.00 341 GLY A O 1
ATOM 2651 N N . PHE A 1 342 ? 9.020 -7.259 18.033 1.00 96.38 342 PHE A N 1
ATOM 2652 C CA . PHE A 1 342 ? 8.870 -5.897 18.566 1.00 96.38 342 PHE A CA 1
ATOM 2653 C C . PHE A 1 342 ? 7.630 -5.702 19.453 1.00 96.38 342 PHE A C 1
ATOM 2655 O O . PHE A 1 342 ? 7.651 -4.900 20.395 1.00 96.38 342 PHE A O 1
ATOM 2662 N N . TYR A 1 343 ? 6.534 -6.404 19.157 1.00 95.88 343 TYR A N 1
ATOM 2663 C CA . TYR A 1 343 ? 5.218 -6.121 19.743 1.00 95.88 343 TYR A CA 1
ATOM 2664 C C . TYR A 1 343 ? 4.528 -7.328 20.390 1.00 95.88 343 TYR A C 1
ATOM 2666 O O . TYR A 1 343 ? 3.490 -7.161 21.026 1.00 95.88 343 TYR A O 1
ATOM 2674 N N . GLY A 1 344 ? 5.062 -8.539 20.246 1.00 89.31 344 GLY A N 1
ATOM 2675 C CA . GLY A 1 344 ? 4.402 -9.793 20.625 1.00 89.31 344 GLY A CA 1
ATOM 2676 C C . GLY A 1 344 ? 4.374 -10.107 22.121 1.00 89.31 344 GLY A C 1
ATOM 2677 O O . GLY A 1 344 ? 3.661 -11.022 22.522 1.00 89.31 344 GLY A O 1
ATOM 2678 N N . ARG A 1 345 ? 5.085 -9.346 22.969 1.00 88.44 345 ARG A N 1
ATOM 2679 C CA . ARG A 1 345 ? 5.191 -9.617 24.421 1.00 88.44 345 ARG A CA 1
ATOM 2680 C C . ARG A 1 345 ? 3.847 -9.675 25.159 1.00 88.44 345 ARG A C 1
ATOM 2682 O O . ARG A 1 345 ? 3.762 -10.323 26.192 1.00 88.44 345 ARG A O 1
ATOM 2689 N N . ASN A 1 346 ? 2.806 -9.018 24.649 1.00 86.12 346 ASN A N 1
ATOM 2690 C CA . ASN A 1 346 ? 1.458 -9.039 25.229 1.00 86.12 346 ASN A CA 1
ATOM 2691 C C . ASN A 1 346 ? 0.555 -10.158 24.661 1.00 86.12 346 ASN A C 1
ATOM 2693 O O . ASN A 1 346 ? -0.640 -10.177 24.947 1.00 86.12 346 ASN A O 1
ATOM 2697 N N . GLY A 1 347 ? 1.102 -11.079 23.860 1.00 91.38 347 GLY A N 1
ATOM 2698 C CA . GLY A 1 347 ? 0.393 -12.190 23.221 1.00 91.38 347 GLY A CA 1
ATOM 2699 C C . GLY A 1 347 ? 0.177 -11.986 21.718 1.00 91.38 347 GLY A C 1
ATOM 2700 O O . GLY A 1 347 ? 0.137 -10.860 21.223 1.00 91.38 347 GLY A O 1
ATOM 2701 N N . ILE A 1 348 ? 0.012 -13.087 20.977 1.00 92.75 348 ILE A N 1
ATOM 2702 C CA . ILE A 1 348 ? -0.108 -13.081 19.504 1.00 92.75 348 ILE A CA 1
ATOM 2703 C C . ILE A 1 348 ? -1.336 -12.279 19.055 1.00 92.75 348 ILE A C 1
ATOM 2705 O O . ILE A 1 348 ? -1.232 -11.379 18.230 1.00 92.75 348 ILE A O 1
ATOM 2709 N N . TRP A 1 349 ? -2.497 -12.543 19.654 1.00 93.56 349 TRP A N 1
ATOM 2710 C CA . TRP A 1 349 ? -3.770 -11.948 19.230 1.00 93.56 349 TRP A CA 1
ATOM 2711 C C . TRP A 1 349 ? -4.181 -10.707 20.021 1.00 93.56 349 TRP A C 1
ATOM 2713 O O . TRP A 1 349 ? -5.245 -10.153 19.763 1.00 93.56 349 TRP A O 1
ATOM 2723 N N . THR A 1 350 ? -3.367 -10.264 20.976 1.00 92.38 350 THR A N 1
ATOM 2724 C CA . THR A 1 350 ? -3.683 -9.102 21.812 1.00 92.38 350 THR A CA 1
ATOM 2725 C C . THR A 1 350 ? -3.407 -7.809 21.035 1.00 92.38 350 THR A C 1
ATOM 2727 O O . THR A 1 350 ? -2.246 -7.573 20.671 1.00 92.38 350 THR A O 1
ATOM 2730 N N . PRO A 1 351 ? -4.424 -6.963 20.773 1.00 93.31 351 PRO A N 1
ATOM 2731 C CA . PRO A 1 351 ? -4.227 -5.676 20.111 1.00 93.31 351 PRO A CA 1
ATOM 2732 C C . PRO A 1 351 ? -3.332 -4.739 20.929 1.00 93.31 351 PRO A C 1
ATOM 2734 O O . PRO A 1 351 ? -3.165 -4.912 22.136 1.00 93.31 351 PRO A O 1
ATOM 2737 N N . ALA A 1 352 ? -2.781 -3.713 20.286 1.00 93.00 352 ALA A N 1
ATOM 2738 C CA . ALA A 1 352 ? -2.103 -2.628 20.984 1.00 93.00 352 ALA A CA 1
ATOM 2739 C C . ALA A 1 352 ? -3.064 -1.881 21.929 1.00 93.00 352 ALA A C 1
ATOM 2741 O O . ALA A 1 352 ? -4.214 -1.613 21.575 1.00 93.00 352 ALA A O 1
ATOM 2742 N N . ASP A 1 353 ? -2.582 -1.482 23.108 1.00 89.06 353 ASP A N 1
ATOM 2743 C CA . ASP A 1 353 ? -3.418 -0.891 24.168 1.00 89.06 353 ASP A CA 1
ATOM 2744 C C . ASP A 1 353 ? -4.183 0.361 23.715 1.00 89.06 353 ASP A C 1
ATOM 2746 O O . ASP A 1 353 ? -5.327 0.596 24.112 1.00 89.06 353 ASP A O 1
ATOM 2750 N N . ASN A 1 354 ? -3.575 1.157 22.832 1.00 89.00 354 ASN A N 1
ATOM 2751 C CA . ASN A 1 354 ? -4.201 2.359 22.300 1.00 89.00 354 ASN A CA 1
ATOM 2752 C C . ASN A 1 354 ? -5.402 2.047 21.395 1.00 89.00 354 ASN A C 1
ATOM 2754 O O . ASN A 1 354 ? -6.335 2.843 21.368 1.00 89.00 354 ASN A O 1
ATOM 2758 N N . LEU A 1 355 ? -5.437 0.902 20.705 1.00 88.75 355 LEU A N 1
ATOM 2759 C CA . LEU A 1 355 ? -6.559 0.536 19.833 1.00 88.75 355 LEU A CA 1
ATOM 2760 C C . LEU A 1 355 ? -7.849 0.312 20.624 1.00 88.75 355 LEU A C 1
ATOM 2762 O O . LEU A 1 355 ? -8.900 0.813 20.231 1.00 88.75 355 LEU A O 1
ATOM 2766 N N . ASN A 1 356 ? -7.765 -0.341 21.787 1.00 77.88 356 ASN A N 1
ATOM 2767 C CA . ASN A 1 356 ? -8.925 -0.542 22.659 1.00 77.88 356 ASN A CA 1
ATOM 2768 C C . ASN A 1 356 ? -9.537 0.795 23.093 1.00 77.88 356 ASN A C 1
ATOM 2770 O O . ASN A 1 356 ? -10.759 0.960 23.070 1.00 77.88 356 ASN A O 1
ATOM 2774 N N . ALA A 1 357 ? -8.699 1.778 23.434 1.00 78.81 357 ALA A N 1
ATOM 2775 C CA . ALA A 1 357 ? -9.161 3.121 23.765 1.00 78.81 357 ALA A CA 1
ATOM 2776 C C . ALA A 1 357 ? -9.804 3.824 22.557 1.00 78.81 357 ALA A C 1
ATOM 2778 O O . ALA A 1 357 ? -10.825 4.491 22.713 1.00 78.81 357 ALA A O 1
ATOM 2779 N N . LEU A 1 358 ? -9.250 3.666 21.352 1.00 82.94 358 LEU A N 1
ATOM 2780 C CA . LEU A 1 358 ? -9.790 4.281 20.135 1.00 82.94 358 LEU A CA 1
ATOM 2781 C C . LEU A 1 358 ? -11.149 3.687 19.741 1.00 82.94 358 LEU A C 1
ATOM 2783 O O . LEU A 1 358 ? -12.091 4.436 19.486 1.00 82.94 358 LEU A O 1
ATOM 2787 N N . TRP A 1 359 ? -11.291 2.362 19.773 1.00 82.06 359 TRP A N 1
ATOM 2788 C CA . TRP A 1 359 ? -12.529 1.678 19.386 1.00 82.06 359 TRP A CA 1
ATOM 2789 C C . TRP A 1 359 ? -13.677 1.870 20.391 1.00 82.06 359 TRP A C 1
ATOM 2791 O O . TRP A 1 359 ? -14.851 1.827 20.017 1.00 82.06 359 TRP A O 1
ATOM 2801 N N . THR A 1 360 ? -13.364 2.117 21.668 1.00 69.38 360 THR A N 1
ATOM 2802 C CA . THR A 1 360 ? -14.370 2.304 22.732 1.00 69.38 360 THR A CA 1
ATOM 2803 C C . THR A 1 360 ? -14.748 3.772 22.974 1.00 69.38 360 THR A C 1
ATOM 2805 O O . THR A 1 360 ? -15.912 4.059 23.286 1.00 69.38 360 THR A O 1
ATOM 2808 N N . ALA A 1 361 ? -13.810 4.715 22.798 1.00 58.75 361 ALA A N 1
ATOM 2809 C CA . ALA A 1 361 ? -13.999 6.125 23.152 1.00 58.75 361 ALA A CA 1
ATOM 2810 C C . ALA A 1 361 ? -14.977 6.891 22.248 1.00 58.75 361 ALA A C 1
ATOM 2812 O O . ALA A 1 361 ? -15.561 7.875 22.706 1.00 58.75 361 ALA A O 1
ATOM 2813 N N . ASP A 1 362 ? -15.182 6.462 21.001 1.00 53.66 362 ASP A N 1
ATOM 2814 C CA . ASP A 1 362 ? -16.055 7.169 20.049 1.00 53.66 362 ASP A CA 1
ATOM 2815 C C . ASP A 1 362 ? -17.548 6.789 20.187 1.00 53.66 362 ASP A C 1
ATOM 2817 O O . ASP A 1 362 ? -18.394 7.372 19.515 1.00 53.66 362 ASP A O 1
ATOM 2821 N N . ARG A 1 363 ? -17.918 5.887 21.116 1.00 52.22 363 ARG A N 1
ATOM 2822 C CA . ARG A 1 363 ? -19.328 5.489 21.350 1.00 52.22 363 ARG A CA 1
ATOM 2823 C C . ARG A 1 363 ? -19.976 6.010 22.637 1.00 52.22 363 ARG A C 1
ATOM 2825 O O . ARG A 1 363 ? -21.177 5.832 22.804 1.00 52.22 363 ARG A O 1
ATOM 2832 N N . HIS A 1 364 ? -19.220 6.650 23.532 1.00 41.84 364 HIS A N 1
ATOM 2833 C CA . HIS A 1 364 ? -19.665 6.874 24.920 1.00 41.84 364 HIS A CA 1
ATOM 2834 C C . HIS A 1 364 ? -19.691 8.335 25.390 1.00 41.84 364 HIS A C 1
ATOM 2836 O O . HIS A 1 364 ? -19.797 8.574 26.592 1.00 41.84 364 HIS A O 1
ATOM 2842 N N . ARG A 1 365 ? -19.600 9.337 24.504 1.00 42.22 365 ARG A N 1
ATOM 2843 C CA . ARG A 1 365 ? -19.685 10.739 24.952 1.00 42.22 365 ARG A CA 1
ATOM 2844 C C . ARG A 1 365 ? -21.078 11.338 24.754 1.00 42.22 365 ARG A C 1
ATOM 2846 O O . ARG A 1 365 ? -21.511 11.443 23.607 1.00 42.22 365 ARG A O 1
ATOM 2853 N N . PRO A 1 366 ? -21.742 11.796 25.833 1.00 37.66 366 PRO A N 1
ATOM 2854 C CA . PRO A 1 366 ? -22.911 12.641 25.707 1.00 37.66 366 PRO A CA 1
ATOM 2855 C C . PRO A 1 366 ? -22.515 14.027 25.196 1.00 37.66 366 PRO A C 1
ATOM 2857 O O . PRO A 1 366 ? -21.476 14.579 25.567 1.00 37.66 366 PRO A O 1
ATOM 2860 N N . HIS A 1 367 ? -23.334 14.572 24.300 1.00 42.03 367 HIS A N 1
ATOM 2861 C CA . HIS A 1 367 ? -23.154 15.921 23.776 1.00 42.03 367 HIS A CA 1
ATOM 2862 C C . HIS A 1 367 ? -23.389 16.980 24.867 1.00 42.03 367 HIS A C 1
ATOM 2864 O O . HIS A 1 367 ? -24.296 16.810 25.684 1.00 42.03 367 HIS A O 1
ATOM 2870 N N . PRO A 1 368 ? -22.653 18.108 24.848 1.00 38.81 368 PRO A N 1
ATOM 2871 C CA . PRO A 1 368 ? -23.099 19.302 25.546 1.00 38.81 368 PRO A CA 1
ATOM 2872 C C . PRO A 1 368 ? -24.384 19.777 24.861 1.00 38.81 368 PRO A C 1
ATOM 2874 O O . PRO A 1 368 ? -24.418 19.950 23.639 1.00 38.81 368 PRO A O 1
ATOM 2877 N N . HIS A 1 369 ? -25.454 19.919 25.640 1.00 34.09 369 HIS A N 1
ATOM 2878 C CA . HIS A 1 369 ? -26.722 20.467 25.177 1.00 34.09 369 HIS A CA 1
ATOM 2879 C C . HIS A 1 369 ? -26.475 21.767 24.397 1.00 34.09 369 HIS A C 1
ATOM 2881 O O . HIS A 1 369 ? -25.948 22.735 24.946 1.00 34.09 369 HIS A O 1
ATOM 2887 N N . ARG A 1 370 ? -26.870 21.805 23.117 1.00 38.47 370 ARG A N 1
ATOM 2888 C CA . ARG A 1 370 ? -27.129 23.078 22.438 1.00 38.47 370 ARG A CA 1
ATOM 2889 C C . ARG A 1 370 ? -28.287 23.730 23.186 1.00 38.47 370 ARG A C 1
ATOM 2891 O O . ARG A 1 370 ? -29.354 23.129 23.289 1.00 38.47 370 ARG A O 1
ATOM 2898 N N . GLY A 1 371 ? -28.029 24.904 23.756 1.00 38.38 371 GLY A N 1
ATOM 2899 C CA . GLY A 1 371 ? -29.007 25.676 24.507 1.00 38.38 371 GLY A CA 1
ATOM 2900 C C . GLY A 1 371 ? -30.286 25.868 23.702 1.00 38.38 371 GLY A C 1
ATOM 2901 O O . GLY A 1 371 ? -30.262 26.425 22.606 1.00 38.38 371 GLY A O 1
ATOM 2902 N N . GLY A 1 372 ? -31.398 25.397 24.260 1.00 31.25 372 GLY A N 1
ATOM 2903 C CA . GLY A 1 372 ? -32.715 25.858 23.862 1.00 31.25 372 GLY A CA 1
ATOM 2904 C C . GLY A 1 372 ? -32.865 27.293 24.345 1.00 31.25 372 GLY A C 1
ATOM 2905 O O . GLY A 1 372 ? -33.095 27.527 25.530 1.00 31.25 372 GLY A O 1
ATOM 2906 N N . ILE A 1 373 ? -32.700 28.248 23.434 1.00 36.72 373 ILE A N 1
ATOM 2907 C CA . ILE A 1 373 ? -33.238 29.592 23.619 1.00 36.72 373 ILE A CA 1
ATOM 2908 C C . ILE A 1 373 ? -34.756 29.417 23.667 1.00 36.72 373 ILE A C 1
ATOM 2910 O O . ILE A 1 373 ? -35.366 28.912 22.724 1.00 36.72 373 ILE A O 1
ATOM 2914 N N . ARG A 1 374 ? -35.335 29.743 24.826 1.00 34.81 374 ARG A N 1
ATOM 2915 C CA . ARG A 1 374 ? -36.778 29.757 25.062 1.00 34.81 374 ARG A CA 1
ATOM 2916 C C . ARG A 1 374 ? -37.459 30.597 23.982 1.00 34.81 374 ARG A C 1
ATOM 2918 O O . ARG A 1 374 ? -37.071 31.738 23.748 1.00 34.81 374 ARG A O 1
ATOM 2925 N N . GLN A 1 375 ? -38.486 30.017 23.369 1.00 35.38 375 GLN A N 1
ATOM 2926 C CA . GLN A 1 375 ? -39.484 30.739 22.591 1.00 35.38 375 GLN A CA 1
ATOM 2927 C C . GLN A 1 375 ? -40.147 31.794 23.485 1.00 35.38 375 GLN A C 1
ATOM 2929 O O . GLN A 1 375 ? -40.500 31.508 24.632 1.00 35.38 375 GLN A O 1
ATOM 2934 N N . GLY A 1 376 ? -40.272 33.011 22.958 1.00 33.97 376 GLY A N 1
ATOM 2935 C CA . GLY A 1 376 ? -41.031 34.081 23.584 1.00 33.97 376 GLY A CA 1
ATOM 2936 C C . GLY A 1 376 ? -42.516 33.732 23.636 1.00 33.97 376 GLY A C 1
ATOM 2937 O O . GLY A 1 376 ? -43.090 33.296 22.641 1.00 33.97 376 GLY A O 1
ATOM 2938 N N . SER A 1 377 ? -43.130 33.948 24.797 1.00 34.62 377 SER A N 1
ATOM 2939 C CA . SER A 1 377 ? -44.573 34.126 24.909 1.00 34.62 377 SER A CA 1
ATOM 2940 C C . SER A 1 377 ? -44.864 35.622 24.921 1.00 34.62 377 SER A C 1
ATOM 2942 O O . SER A 1 377 ? -44.350 36.354 25.768 1.00 34.62 377 SER A O 1
ATOM 2944 N N . ALA A 1 378 ? -45.677 36.059 23.968 1.00 35.44 378 ALA A N 1
ATOM 2945 C CA . ALA A 1 378 ? -46.283 37.376 23.948 1.00 35.44 378 ALA A CA 1
ATOM 2946 C C . ALA A 1 378 ? -47.452 37.482 24.951 1.00 35.44 378 ALA A C 1
ATOM 2948 O O . ALA A 1 378 ? -48.053 36.470 25.306 1.00 35.44 378 ALA A O 1
ATOM 2949 N N . ALA A 1 379 ? -47.791 38.743 25.254 1.00 34.78 379 ALA A N 1
ATOM 2950 C CA . ALA A 1 379 ? -49.098 39.293 25.651 1.00 34.78 379 ALA A CA 1
ATOM 2951 C C . ALA A 1 379 ? -49.387 39.574 27.145 1.00 34.78 379 ALA A C 1
ATOM 2953 O O . ALA A 1 379 ? -49.703 38.684 27.930 1.00 34.78 379 ALA A O 1
ATOM 2954 N N . SER A 1 380 ? -49.331 40.870 27.484 1.00 34.16 380 SER A N 1
ATOM 2955 C CA . SER A 1 380 ? -50.358 41.737 28.129 1.00 34.16 380 SER A CA 1
ATOM 2956 C C . SER A 1 380 ? -49.602 42.979 28.654 1.00 34.16 380 SER A C 1
ATOM 2958 O O . SER A 1 380 ? -48.642 42.828 29.399 1.00 34.16 380 SER A O 1
ATOM 2960 N N . ALA A 1 381 ? -49.737 44.209 28.138 1.00 37.72 381 ALA A N 1
ATOM 2961 C CA . ALA A 1 381 ? -50.919 45.073 28.043 1.00 37.72 381 ALA A CA 1
ATOM 2962 C C . ALA A 1 381 ? -51.724 45.078 29.351 1.00 37.72 381 ALA A C 1
ATOM 2964 O O . ALA A 1 381 ? -52.538 44.186 29.548 1.00 37.72 381 ALA A O 1
ATOM 2965 N N . ASP A 1 382 ? -51.435 46.010 30.269 1.00 33.91 382 ASP A N 1
ATOM 2966 C CA . ASP A 1 382 ? -52.319 47.165 30.491 1.00 33.91 382 ASP A CA 1
ATOM 2967 C C . ASP A 1 382 ? -51.900 48.084 31.663 1.00 33.91 382 ASP A C 1
ATOM 2969 O O . ASP A 1 382 ? -51.482 47.644 32.730 1.00 33.91 382 ASP A O 1
ATOM 2973 N N . THR A 1 383 ? -52.106 49.384 31.412 1.00 38.16 383 THR A N 1
ATOM 2974 C CA . THR A 1 383 ? -52.526 50.469 32.329 1.00 38.16 383 THR A CA 1
ATOM 2975 C C . THR A 1 383 ? -51.613 51.002 33.450 1.00 38.16 383 THR A C 1
ATOM 2977 O O . THR A 1 383 ? -51.440 50.394 34.497 1.00 38.16 383 THR A O 1
ATOM 2980 N N . ALA A 1 384 ? -51.164 52.245 33.219 1.00 41.12 384 ALA A N 1
ATOM 2981 C CA . ALA A 1 384 ? -51.414 53.452 34.027 1.00 41.12 384 ALA A CA 1
ATOM 2982 C C . ALA A 1 384 ? -51.180 53.419 35.553 1.00 41.12 384 ALA A C 1
ATOM 2984 O O . ALA A 1 384 ? -52.036 52.957 36.302 1.00 41.12 384 ALA A O 1
ATOM 2985 N N . LEU A 1 385 ? -50.093 54.049 36.014 1.00 38.56 385 LEU A N 1
ATOM 2986 C CA . LEU A 1 385 ? -50.034 55.403 36.613 1.00 38.56 385 LEU A CA 1
ATOM 2987 C C . LEU A 1 385 ? -48.603 55.707 37.072 1.00 38.56 385 LEU A C 1
ATOM 2989 O O . LEU A 1 385 ? -47.951 54.782 37.606 1.00 38.56 385 LEU A O 1
#

Sequence (385 aa):
MKRAVRLVPDRCPAATPCGKMTALDGGRLLCPLTDRRSVCILNLLTNRPTVCIWGGKDKFVRSIGGALRELHFKGEYKPMSPRFNPFARISMAIVAYFVSMFAFLGVLAVMDQLERVRTEYAFLASMNVLVGLWLTAAVFAAYKLLDRGRPFRLGFAVRRKDLAFAAAAVTASMTTAIVFAFAAASREPGLGTVFRLEKLGDTAFLGAAAYGFLGWLIASMQEEVLNRGYMFANLHRLRPLGMLLAASFLFALTHIPTKGLHMYPLLIHFIGGLCYGYVYLKSGSLWISSAVHAAHNWALDLWFNDDYGVSLVSFAVPLTDGTKLLQQALLVFLILVLTYGFYGRNGIWTPADNLNALWTADRHRPHPHRGGIRQGSAASADTAL

Radius of gyration: 29.17 Å; chains: 1; bounding box: 78×75×81 Å